Protein 6C4M (pdb70)

B-factor: mean 41.64, std 11.28, range [21.38, 99.34]

Structure (mmCIF, N/CA/C/O backbone):
data_6C4M
#
_entry.id   6C4M
#
_cell.length_a   98.389
_cell.length_b   125.669
_cell.length_c   88.012
_cell.angle_alpha   90.00
_cell.angle_beta   90.00
_cell.angle_gamma   90.00
#
_symmetry.space_group_name_H-M   'C 2 2 21'
#
loop_
_entity.id
_entity.type
_entity.pdbx_description
1 polymer 'Yersinopine dehydrogenase'
2 non-polymer 'NADP NICOTINAMIDE-ADENINE-DINUCLEOTIDE PHOSPHATE'
3 water water
#
loop_
_atom_site.group_PDB
_atom_site.id
_atom_site.type_symbol
_atom_site.label_atom_id
_atom_site.label_alt_id
_atom_site.label_comp_id
_atom_site.label_asym_id
_atom_site.label_entity_id
_atom_site.label_seq_id
_atom_site.pdbx_PDB_ins_code
_atom_site.Cartn_x
_atom_site.Cartn_y
_atom_site.Cartn_z
_atom_site.occupancy
_atom_site.B_iso_or_equiv
_atom_site.auth_seq_id
_atom_site.auth_comp_id
_atom_site.auth_asym_id
_atom_site.auth_atom_id
_atom_site.pdbx_PDB_model_num
ATOM 1 N N . MET A 1 19 ? 52.774 23.023 26.492 1.00 43.18 1 MET C N 1
ATOM 2 C CA . MET A 1 19 ? 51.716 23.252 25.512 1.00 35.39 1 MET C CA 1
ATOM 3 C C . MET A 1 19 ? 50.375 23.133 26.238 1.00 40.51 1 MET C C 1
ATOM 4 O O . MET A 1 19 ? 50.176 22.195 26.998 1.00 36.77 1 MET C O 1
ATOM 17 N N . HIS A 1 20 ? 49.459 24.078 26.003 1.00 32.50 2 HIS C N 1
ATOM 18 C CA . HIS A 1 20 ? 48.219 24.114 26.777 1.00 37.41 2 HIS C CA 1
ATOM 19 C C . HIS A 1 20 ? 47.359 22.862 26.623 1.00 39.59 2 HIS C C 1
ATOM 20 O O . HIS A 1 20 ? 46.527 22.592 27.500 1.00 43.33 2 HIS C O 1
ATOM 34 N N . ASN A 1 21 ? 47.499 22.086 25.550 1.00 34.99 3 ASN C N 1
ATOM 35 C CA . ASN A 1 21 ? 46.678 20.881 25.444 1.00 36.23 3 ASN C CA 1
ATOM 36 C C . ASN A 1 21 ? 47.323 19.670 26.126 1.00 37.99 3 ASN C C 1
ATOM 37 O O . ASN A 1 21 ? 46.798 18.553 26.028 1.00 40.09 3 ASN C O 1
ATOM 48 N N . THR A 1 22 ? 48.396 19.882 26.875 1.00 31.24 4 THR C N 1
ATOM 49 C CA . THR A 1 22 ? 48.968 18.843 27.725 1.00 38.40 4 THR C CA 1
ATOM 50 C C . THR A 1 22 ? 48.949 19.204 29.207 1.00 35.34 4 THR C C 1
ATOM 51 O O . THR A 1 22 ? 49.592 18.506 30.007 1.00 38.11 4 THR C O 1
ATOM 62 N N . LEU A 1 23 ? 48.296 20.293 29.596 1.00 35.30 5 LEU C N 1
ATOM 63 C CA . LEU A 1 23 ? 48.332 20.713 31.010 1.00 37.02 5 LEU C CA 1
ATOM 64 C C . LEU A 1 23 ? 47.587 19.725 31.909 1.00 32.20 5 LEU C C 1
ATOM 65 O O . LEU A 1 23 ? 46.441 19.374 31.615 1.00 32.46 5 LEU C O 1
ATOM 81 N N . PRO A 1 24 ? 48.174 19.291 33.032 1.00 34.52 6 PRO C N 1
ATOM 82 C CA . PRO A 1 24 ? 47.410 18.468 33.977 1.00 38.62 6 PRO C CA 1
ATOM 83 C C . PRO A 1 24 ? 46.164 19.218 34.429 1.00 31.58 6 PRO C C 1
ATOM 84 O O . PRO A 1 24 ? 46.230 20.377 34.843 1.00 29.47 6 PRO C O 1
ATOM 95 N N . THR A 1 25 ? 45.027 18.555 34.306 1.00 31.95 7 THR C N 1
ATOM 96 C CA . THR A 1 25 ? 43.726 19.189 34.476 1.00 29.58 7 THR C CA 1
ATOM 97 C C . THR A 1 25 ? 42.936 18.437 35.522 1.00 30.71 7 THR C C 1
ATOM 98 O O . THR A 1 25 ? 42.808 17.210 35.441 1.00 30.30 7 THR C O 1
ATOM 109 N N . LEU A 1 26 ? 42.430 19.177 36.506 1.00 31.67 8 LEU C N 1
ATOM 110 C CA . LEU A 1 26 ? 41.601 18.624 37.575 1.00 31.11 8 LEU C CA 1
ATOM 111 C C . LEU A 1 26 ? 40.163 19.098 37.364 1.00 28.38 8 LEU C C 1
ATOM 112 O O . LEU A 1 26 ? 39.878 20.301 37.428 1.00 29.56 8 LEU C O 1
ATOM 128 N N . ILE A 1 27 ? 39.264 18.155 37.091 1.00 28.49 9 ILE C N 1
ATOM 129 C CA . ILE A 1 27 ? 37.844 18.461 36.895 1.00 28.91 9 ILE C CA 1
ATOM 130 C C . ILE A 1 27 ? 37.120 18.340 38.238 1.00 30.81 9 ILE C C 1
ATOM 131 O O . ILE A 1 27 ? 37.045 17.244 38.811 1.00 29.03 9 ILE C O 1
ATOM 147 N N . LEU A 1 28 ? 36.535 19.446 38.720 1.00 30.04 10 LEU C N 1
ATOM 148 C CA . LEU A 1 28 ? 35.828 19.452 40.008 1.00 32.88 10 LEU C CA 1
ATOM 149 C C . LEU A 1 28 ? 34.339 19.240 39.764 1.00 29.48 10 LEU C C 1
ATOM 150 O O . LEU A 1 28 ? 33.626 20.143 39.300 1.00 25.51 10 LEU C O 1
ATOM 166 N N . GLY A 1 29 ? 33.872 18.052 40.108 1.00 29.99 11 GLY C N 1
ATOM 167 C CA . GLY A 1 29 ? 32.492 17.688 39.910 1.00 31.20 11 GLY C CA 1
ATOM 168 C C . GLY A 1 29 ? 32.450 16.646 38.820 1.00 35.06 11 GLY C C 1
ATOM 169 O O . GLY A 1 29 ? 33.081 16.827 37.773 1.00 35.91 11 GLY C O 1
ATOM 173 N N . ALA A 1 30 ? 31.758 15.536 39.080 1.00 33.79 12 ALA C N 1
ATOM 174 C CA . ALA A 1 30 ? 31.720 14.397 38.179 1.00 33.97 12 ALA C CA 1
ATOM 175 C C . ALA A 1 30 ? 30.286 14.038 37.807 1.00 35.85 12 ALA C C 1
ATOM 176 O O . ALA A 1 30 ? 29.887 12.871 37.895 1.00 36.28 12 ALA C O 1
ATOM 183 N N . GLY A 1 31 ? 29.501 15.038 37.412 1.00 33.90 13 GLY C N 1
ATOM 184 C CA . GLY A 1 31 ? 28.260 14.795 36.711 1.00 36.11 13 GLY C CA 1
ATOM 185 C C . GLY A 1 31 ? 28.522 14.292 35.297 1.00 36.53 13 GLY C C 1
ATOM 186 O O . GLY A 1 31 ? 29.671 14.200 34.840 1.00 34.62 13 GLY C O 1
ATOM 190 N N . PRO A 1 32 ? 27.455 13.948 34.574 1.00 35.14 14 PRO C N 1
ATOM 191 C CA . PRO A 1 32 ? 27.651 13.362 33.235 1.00 35.13 14 PRO C CA 1
ATOM 192 C C . PRO A 1 32 ? 28.409 14.268 32.287 1.00 35.04 14 PRO C C 1
ATOM 193 O O . PRO A 1 32 ? 29.183 13.773 31.455 1.00 33.35 14 PRO C O 1
ATOM 204 N N . ALA A 1 33 ? 28.242 15.587 32.404 1.00 31.91 15 ALA C N 1
ATOM 205 C CA . ALA A 1 33 ? 29.015 16.498 31.566 1.00 35.51 15 ALA C CA 1
ATOM 206 C C . ALA A 1 33 ? 30.520 16.293 31.741 1.00 35.51 15 ALA C C 1
ATOM 207 O O . ALA A 1 33 ? 31.286 16.437 30.780 1.00 36.92 15 ALA C O 1
ATOM 214 N N . ALA A 1 34 ? 30.967 15.949 32.949 1.00 30.57 16 ALA C N 1
ATOM 215 C CA . ALA A 1 34 ? 32.402 15.784 33.161 1.00 32.30 16 ALA C CA 1
ATOM 216 C C . ALA A 1 34 ? 32.939 14.617 32.360 1.00 34.48 16 ALA C C 1
ATOM 217 O O . ALA A 1 34 ? 34.104 14.632 31.947 1.00 31.02 16 ALA C O 1
ATOM 224 N N . ILE A 1 35 ? 32.115 13.604 32.112 1.00 34.48 17 ILE C N 1
ATOM 225 C CA . ILE A 1 35 ? 32.570 12.504 31.274 1.00 36.34 17 ILE C CA 1
ATOM 226 C C . ILE A 1 35 ? 32.765 12.989 29.841 1.00 38.85 17 ILE C C 1
ATOM 227 O O . ILE A 1 35 ? 33.800 12.725 29.215 1.00 36.92 17 ILE C O 1
ATOM 243 N N . GLN A 1 36 ? 31.789 13.724 29.299 1.00 37.08 18 GLN C N 1
ATOM 244 C CA . GLN A 1 36 ? 31.968 14.278 27.957 1.00 37.86 18 GLN C CA 1
ATOM 245 C C . GLN A 1 36 ? 33.205 15.164 27.902 1.00 40.49 18 GLN C C 1
ATOM 246 O O . GLN A 1 36 ? 33.989 15.108 26.945 1.00 34.30 18 GLN C O 1
ATOM 260 N N . LEU A 1 37 ? 33.327 16.059 28.885 1.00 35.07 19 LEU C N 1
ATOM 261 C CA . LEU A 1 37 ? 34.464 16.964 28.959 1.00 38.20 19 LEU C CA 1
ATOM 262 C C . LEU A 1 37 ? 35.770 16.192 29.006 1.00 40.68 19 LEU C C 1
ATOM 263 O O . LEU A 1 37 ? 36.717 16.518 28.287 1.00 37.85 19 LEU C O 1
ATOM 279 N N . ALA A 1 38 ? 35.846 15.174 29.867 1.00 38.08 20 ALA C N 1
ATOM 280 C CA . ALA A 1 38 ? 37.096 14.429 29.997 1.00 36.64 20 ALA C CA 1
ATOM 281 C C . ALA A 1 38 ? 37.499 13.786 28.681 1.00 40.45 20 ALA C C 1
ATOM 282 O O . ALA A 1 38 ? 38.685 13.776 28.325 1.00 38.71 20 ALA C O 1
ATOM 289 N N . VAL A 1 39 ? 36.527 13.229 27.950 1.00 34.64 21 VAL C N 1
ATOM 290 C CA . VAL A 1 39 ? 36.829 12.645 26.644 1.00 38.34 21 VAL C CA 1
ATOM 291 C C . VAL A 1 39 ? 37.333 13.718 25.695 1.00 36.10 21 VAL C C 1
ATOM 292 O O . VAL A 1 39 ? 38.322 13.521 24.978 1.00 38.73 21 VAL C O 1
ATOM 305 N N . ASP A 1 40 ? 36.675 14.882 25.699 1.00 36.30 22 ASP C N 1
ATOM 306 C CA . ASP A 1 40 ? 37.063 15.971 24.810 1.00 37.87 22 ASP C CA 1
ATOM 307 C C . ASP A 1 40 ? 38.484 16.460 25.094 1.00 45.21 22 ASP C C 1
ATOM 308 O O . ASP A 1 40 ? 39.233 16.785 24.162 1.00 37.79 22 ASP C O 1
ATOM 317 N N . ILE A 1 41 ? 38.884 16.508 26.370 1.00 38.94 23 ILE C N 1
ATOM 318 C CA . ILE A 1 41 ? 40.244 16.935 26.689 1.00 35.66 23 ILE C CA 1
ATOM 319 C C . ILE A 1 41 ? 41.248 15.885 26.226 1.00 38.19 23 ILE C C 1
ATOM 320 O O . ILE A 1 41 ? 42.264 16.205 25.599 1.00 38.49 23 ILE C O 1
ATOM 336 N N . SER A 1 42 ? 40.985 14.619 26.555 1.00 40.03 24 SER C N 1
ATOM 337 C CA . SER A 1 42 ? 41.858 13.518 26.170 1.00 39.47 24 SER C CA 1
ATOM 338 C C . SER A 1 42 ? 41.963 13.377 24.652 1.00 45.06 24 SER C C 1
ATOM 339 O O . SER A 1 42 ? 42.997 12.935 24.133 1.00 44.49 24 SER C O 1
ATOM 347 N N . ALA A 1 43 ? 40.913 13.744 23.922 1.00 40.62 25 ALA C N 1
ATOM 348 C CA . ALA A 1 43 ? 40.950 13.652 22.472 1.00 43.32 25 ALA C CA 1
ATOM 349 C C . ALA A 1 43 ? 41.749 14.786 21.858 1.00 49.04 25 ALA C C 1
ATOM 350 O O . ALA A 1 43 ? 42.154 14.686 20.698 1.00 48.60 25 ALA C O 1
ATOM 357 N N . THR A 1 44 ? 41.964 15.865 22.608 1.00 45.36 26 THR C N 1
ATOM 358 C CA . THR A 1 44 ? 42.604 17.070 22.105 1.00 42.61 26 THR C CA 1
ATOM 359 C C . THR A 1 44 ? 44.087 17.137 22.463 1.00 44.25 26 THR C C 1
ATOM 360 O O . THR A 1 44 ? 44.806 17.967 21.896 1.00 41.25 26 THR C O 1
ATOM 371 N N . GLY A 1 45 ? 44.553 16.275 23.364 1.00 39.71 27 GLY C N 1
ATOM 372 C CA . GLY A 1 45 ? 45.945 16.278 23.798 1.00 45.60 27 GLY C CA 1
ATOM 373 C C . GLY A 1 45 ? 46.162 15.212 24.851 1.00 45.69 27 GLY C C 1
ATOM 374 O O . GLY A 1 45 ? 45.218 14.587 25.346 1.00 48.92 27 GLY C O 1
ATOM 378 N N . ASP A 1 46 ? 47.424 15.021 25.202 1.00 43.13 28 ASP C N 1
ATOM 379 C CA . ASP A 1 46 ? 47.816 14.004 26.173 1.00 48.02 28 ASP C CA 1
ATOM 380 C C . ASP A 1 46 ? 48.048 14.718 27.500 1.00 48.45 28 ASP C C 1
ATOM 381 O O . ASP A 1 46 ? 49.130 15.244 27.762 1.00 48.40 28 ASP C O 1
ATOM 390 N N . ALA A 1 47 ? 47.026 14.743 28.334 1.00 47.83 29 ALA C N 1
ATOM 391 C CA . ALA A 1 47 ? 47.072 15.491 29.583 1.00 43.78 29 ALA C CA 1
ATOM 392 C C . ALA A 1 47 ? 46.697 14.581 30.744 1.00 40.83 29 ALA C C 1
ATOM 393 O O . ALA A 1 47 ? 45.836 13.704 30.609 1.00 41.12 29 ALA C O 1
ATOM 400 N N . ARG A 1 48 ? 47.369 14.762 31.873 1.00 41.28 30 ARG C N 1
ATOM 401 C CA . ARG A 1 48 ? 46.962 14.046 33.067 1.00 44.66 30 ARG C CA 1
ATOM 402 C C . ARG A 1 48 ? 45.613 14.592 33.518 1.00 40.66 30 ARG C C 1
ATOM 403 O O . ARG A 1 48 ? 45.375 15.803 33.480 1.00 34.75 30 ARG C O 1
ATOM 424 N N . LEU A 1 49 ? 44.706 13.694 33.887 1.00 41.28 31 LEU C N 1
ATOM 425 C CA . LEU A 1 49 ? 43.336 14.075 34.219 1.00 34.78 31 LEU C CA 1
ATOM 426 C C . LEU A 1 49 ? 43.010 13.677 35.652 1.00 38.13 31 LEU C C 1
ATOM 427 O O . LEU A 1 49 ? 43.132 12.503 36.023 1.00 35.88 31 LEU C O 1
ATOM 443 N N . GLY A 1 50 ? 42.601 14.660 36.445 1.00 33.60 32 GLY C N 1
ATOM 444 C CA . GLY A 1 50 ? 42.054 14.410 37.766 1.00 35.92 32 GLY C CA 1
ATOM 445 C C . GLY A 1 50 ? 40.558 14.657 37.817 1.00 31.12 32 GLY C C 1
ATOM 446 O O . GLY A 1 50 ? 40.015 15.368 36.965 1.00 29.56 32 GLY C O 1
ATOM 450 N N . LEU A 1 51 ? 39.885 14.072 38.807 1.00 29.66 33 LEU C N 1
ATOM 451 C CA . LEU A 1 51 ? 38.437 14.153 38.920 1.00 30.74 33 LEU C CA 1
ATOM 452 C C . LEU A 1 51 ? 38.082 14.233 40.393 1.00 30.48 33 LEU C C 1
ATOM 453 O O . LEU A 1 51 ? 38.627 13.472 41.188 1.00 32.72 33 LEU C O 1
ATOM 469 N N . TYR A 1 52 ? 37.181 15.154 40.749 1.00 31.20 34 TYR C N 1
ATOM 470 C CA . TYR A 1 52 ? 36.652 15.276 42.101 1.00 33.67 34 TYR C CA 1
ATOM 471 C C . TYR A 1 52 ? 35.146 15.055 42.067 1.00 33.86 34 TYR C C 1
ATOM 472 O O . TYR A 1 52 ? 34.466 15.506 41.137 1.00 29.37 34 TYR C O 1
ATOM 490 N N . ASN A 1 53 ? 34.637 14.356 43.078 1.00 34.19 35 ASN C N 1
ATOM 491 C CA . ASN A 1 53 ? 33.206 14.341 43.357 1.00 30.79 35 ASN C CA 1
ATOM 492 C C . ASN A 1 53 ? 32.996 14.207 44.852 1.00 31.71 35 ASN C C 1
ATOM 493 O O . ASN A 1 53 ? 33.684 13.431 45.520 1.00 29.52 35 ASN C O 1
ATOM 504 N N . ARG A 1 54 ? 32.046 14.973 45.366 1.00 35.04 36 ARG C N 1
ATOM 505 C CA . ARG A 1 54 ? 31.709 14.904 46.777 1.00 33.61 36 ARG C CA 1
ATOM 506 C C . ARG A 1 54 ? 31.298 13.478 47.136 1.00 36.43 36 ARG C C 1
ATOM 507 O O . ARG A 1 54 ? 30.799 12.730 46.280 1.00 35.19 36 ARG C O 1
ATOM 528 N N . PRO A 1 55 ? 31.436 13.095 48.428 1.00 41.15 37 PRO C N 1
ATOM 529 C CA . PRO A 1 55 ? 31.107 11.735 48.878 1.00 37.56 37 PRO C CA 1
ATOM 530 C C . PRO A 1 55 ? 29.611 11.467 49.054 1.00 42.23 37 PRO C C 1
ATOM 531 O O . PRO A 1 55 ? 29.172 10.914 50.059 1.00 40.65 37 PRO C O 1
ATOM 542 N N . SER A 1 56 ? 28.822 11.840 48.055 1.00 37.50 38 SER C N 1
ATOM 543 C CA . SER A 1 56 ? 27.455 11.353 47.995 1.00 36.76 38 SER C CA 1
ATOM 544 C C . SER A 1 56 ? 27.471 9.840 47.805 1.00 41.74 38 SER C C 1
ATOM 545 O O . SER A 1 56 ? 28.525 9.217 47.659 1.00 43.41 38 SER C O 1
ATOM 553 N N . THR A 1 57 ? 26.278 9.233 47.815 1.00 40.69 39 THR C N 1
ATOM 554 C CA . THR A 1 57 ? 26.185 7.808 47.507 1.00 44.23 39 THR C CA 1
ATOM 555 C C . THR A 1 57 ? 26.687 7.526 46.099 1.00 42.02 39 THR C C 1
ATOM 556 O O . THR A 1 57 ? 27.382 6.530 45.872 1.00 43.82 39 THR C O 1
ATOM 567 N N . LYS A 1 58 ? 26.325 8.382 45.136 1.00 38.49 40 LYS C N 1
ATOM 568 C CA . LYS A 1 58 ? 26.829 8.240 43.765 1.00 38.64 40 LYS C CA 1
ATOM 569 C C . LYS A 1 58 ? 28.345 8.424 43.702 1.00 38.93 40 LYS C C 1
ATOM 570 O O . LYS A 1 58 ? 29.046 7.679 43.009 1.00 40.97 40 LYS C O 1
ATOM 589 N N . GLY A 1 59 ? 28.857 9.446 44.386 1.00 38.71 41 GLY C N 1
ATOM 590 C CA . GLY A 1 59 ? 30.293 9.664 44.410 1.00 41.35 41 GLY C CA 1
ATOM 591 C C . GLY A 1 59 ? 31.039 8.475 44.976 1.00 43.53 41 GLY C C 1
ATOM 592 O O . GLY A 1 59 ? 32.041 8.040 44.417 1.00 41.65 41 GLY C O 1
ATOM 596 N N . GLU A 1 60 ? 30.537 7.912 46.078 1.00 39.93 42 GLU C N 1
ATOM 597 C CA . GLU A 1 60 ? 31.174 6.744 46.672 1.00 40.27 42 GLU C CA 1
ATOM 598 C C . GLU A 1 60 ? 31.204 5.573 45.696 1.00 39.44 42 GLU C C 1
ATOM 599 O O . GLU A 1 60 ? 32.208 4.861 45.601 1.00 43.30 42 GLU C O 1
ATOM 611 N N . ARG A 1 61 ? 30.108 5.338 44.975 1.00 41.01 43 ARG C N 1
ATOM 612 C CA . ARG A 1 61 ? 30.088 4.211 44.053 1.00 44.85 43 ARG C CA 1
ATOM 613 C C . ARG A 1 61 ? 31.066 4.428 42.900 1.00 46.40 43 ARG C C 1
ATOM 614 O O . ARG A 1 61 ? 31.685 3.473 42.420 1.00 47.58 43 ARG C O 1
ATOM 635 N N . LEU A 1 62 ? 31.209 5.674 42.446 1.00 41.58 44 LEU C N 1
ATOM 636 C CA . LEU A 1 62 ? 32.176 5.995 41.401 1.00 42.52 44 LEU C CA 1
ATOM 637 C C . LEU A 1 62 ? 33.593 5.935 41.945 1.00 43.02 44 LEU C C 1
ATOM 638 O O . LEU A 1 62 ? 34.523 5.522 41.237 1.00 40.40 44 LEU C O 1
ATOM 654 N N . LYS A 1 63 ? 33.777 6.355 43.199 1.00 40.36 45 LYS C N 1
ATOM 655 C CA . LYS A 1 63 ? 35.079 6.223 43.836 1.00 39.89 45 LYS C CA 1
ATOM 656 C C . LYS A 1 63 ? 35.502 4.765 43.880 1.00 46.26 45 LYS C C 1
ATOM 657 O O . LYS A 1 63 ? 36.639 4.423 43.549 1.00 42.21 45 LYS C O 1
ATOM 676 N N . GLN A 1 64 ? 34.590 3.887 44.297 1.00 43.40 46 GLN C N 1
ATOM 677 C CA . GLN A 1 64 ? 34.889 2.460 44.335 1.00 44.56 46 GLN C CA 1
ATOM 678 C C . GLN A 1 64 ? 35.171 1.927 42.939 1.00 46.24 46 GLN C C 1
ATOM 679 O O . GLN A 1 64 ? 36.163 1.225 42.716 1.00 43.61 46 GLN C O 1
ATOM 693 N N . TYR A 1 65 ? 34.288 2.227 41.986 1.00 43.56 47 TYR C N 1
ATOM 694 C CA . TYR A 1 65 ? 34.487 1.726 40.636 1.00 46.18 47 TYR C CA 1
ATOM 695 C C . TYR A 1 65 ? 35.861 2.120 40.093 1.00 49.15 47 TYR C C 1
ATOM 696 O O . TYR A 1 65 ? 36.572 1.293 39.516 1.00 48.75 47 TYR C O 1
ATOM 714 N N . LEU A 1 66 ? 36.248 3.386 40.256 1.00 44.45 48 LEU C N 1
ATOM 715 C CA . LEU A 1 66 ? 37.469 3.856 39.609 1.00 48.13 48 LEU C CA 1
ATOM 716 C C . LEU A 1 66 ? 38.708 3.261 40.240 1.00 46.31 48 LEU C C 1
ATOM 717 O O . LEU A 1 66 ? 39.703 3.040 39.545 1.00 45.51 48 LEU C O 1
ATOM 733 N N . ALA A 1 67 ? 38.675 3.009 41.548 1.00 50.52 49 ALA C N 1
ATOM 734 C CA . ALA A 1 67 ? 39.810 2.367 42.199 1.00 50.90 49 ALA C CA 1
ATOM 735 C C . ALA A 1 67 ? 40.094 1.004 41.606 1.00 48.65 49 ALA C C 1
ATOM 736 O O . ALA A 1 67 ? 41.185 0.470 41.803 1.00 55.77 49 ALA C O 1
ATOM 743 N N . LEU A 1 68 ? 39.121 0.418 40.914 1.00 50.98 50 LEU C N 1
ATOM 744 C CA . LEU A 1 68 ? 39.281 -0.860 40.240 1.00 49.38 50 LEU C CA 1
ATOM 745 C C . LEU A 1 68 ? 39.618 -0.686 38.767 1.00 49.19 50 LEU C C 1
ATOM 746 O O . LEU A 1 68 ? 40.521 -1.345 38.255 1.00 48.41 50 LEU C O 1
ATOM 762 N N . THR A 1 69 ? 38.919 0.213 38.081 1.00 45.89 51 THR C N 1
ATOM 763 C CA . THR A 1 69 ? 39.101 0.421 36.648 1.00 49.84 51 THR C CA 1
ATOM 764 C C . THR A 1 69 ? 38.916 1.911 36.404 1.00 53.43 51 THR C C 1
ATOM 765 O O . THR A 1 69 ? 37.772 2.382 36.275 1.00 52.35 51 THR C O 1
ATOM 776 N N . PRO A 1 70 ? 40.014 2.696 36.345 1.00 47.82 52 PRO C N 1
ATOM 777 C CA . PRO A 1 70 ? 39.882 4.164 36.250 1.00 46.08 52 PRO C CA 1
ATOM 778 C C . PRO A 1 70 ? 39.534 4.645 34.840 1.00 43.75 52 PRO C C 1
ATOM 779 O O . PRO A 1 70 ? 40.245 5.442 34.230 1.00 48.63 52 PRO C O 1
ATOM 790 N N . THR A 1 71 ? 38.384 4.199 34.334 1.00 44.36 53 THR C N 1
ATOM 791 C CA . THR A 1 71 ? 37.973 4.491 32.968 1.00 45.92 53 THR C CA 1
ATOM 792 C C . THR A 1 71 ? 36.518 4.932 32.931 1.00 47.81 53 THR C C 1
ATOM 793 O O . THR A 1 71 ? 35.641 4.258 33.483 1.00 45.92 53 THR C O 1
ATOM 804 N N . LEU A 1 72 ? 36.271 6.048 32.253 1.00 47.96 54 LEU C N 1
ATOM 805 C CA . LEU A 1 72 ? 34.932 6.534 31.982 1.00 44.65 54 LEU C CA 1
ATOM 806 C C . LEU A 1 72 ? 34.561 6.214 30.538 1.00 48.99 54 LEU C C 1
ATOM 807 O O . LEU A 1 72 ? 35.429 6.100 29.668 1.00 47.26 54 LEU C O 1
ATOM 823 N N . TYR A 1 73 ? 33.261 6.080 30.296 1.00 43.67 55 TYR C N 1
ATOM 824 C CA . TYR A 1 73 ? 32.716 5.662 29.007 1.00 47.00 55 TYR C CA 1
ATOM 825 C C . TYR A 1 73 ? 31.669 6.655 28.529 1.00 47.86 55 TYR C C 1
ATOM 826 O O . TYR A 1 73 ? 30.865 7.153 29.326 1.00 43.08 55 TYR C O 1
ATOM 844 N N . LEU A 1 74 ? 31.684 6.932 27.223 1.00 44.00 56 LEU C N 1
ATOM 845 C CA . LEU A 1 74 ? 30.791 7.901 26.605 1.00 44.45 56 LEU C CA 1
ATOM 846 C C . LEU A 1 74 ? 30.297 7.364 25.269 1.00 52.56 56 LEU C C 1
ATOM 847 O O . LEU A 1 74 ? 31.042 6.715 24.528 1.00 50.36 56 LEU C O 1
ATOM 863 N N . GLN A 1 75 ? 29.043 7.669 24.957 1.00 49.02 57 GLN C N 1
ATOM 864 C CA . GLN A 1 75 ? 28.459 7.343 23.664 1.00 57.29 57 GLN C CA 1
ATOM 865 C C . GLN A 1 75 ? 27.766 8.559 23.074 1.00 53.04 57 GLN C C 1
ATOM 866 O O . GLN A 1 75 ? 27.094 9.316 23.782 1.00 53.40 57 GLN C O 1
ATOM 872 N N . GLY A 1 76 ? 27.942 8.744 21.776 1.00 49.19 58 GLY C N 1
ATOM 873 C CA . GLY A 1 76 ? 27.181 9.726 21.052 1.00 50.43 58 GLY C CA 1
ATOM 874 C C . GLY A 1 76 ? 25.893 9.132 20.507 1.00 60.43 58 GLY C C 1
ATOM 875 O O . GLY A 1 76 ? 25.809 7.948 20.192 1.00 60.75 58 GLY C O 1
ATOM 879 N N . THR A 1 77 ? 24.892 9.992 20.373 1.00 58.69 59 THR C N 1
ATOM 880 C CA . THR A 1 77 ? 23.520 9.561 20.193 1.00 55.44 59 THR C CA 1
ATOM 881 C C . THR A 1 77 ? 22.792 10.591 19.341 1.00 56.84 59 THR C C 1
ATOM 882 O O . THR A 1 77 ? 23.098 11.785 19.397 1.00 54.12 59 THR C O 1
ATOM 893 N N . GLY A 1 78 ? 21.830 10.119 18.546 1.00 59.46 60 GLY C N 1
ATOM 894 C CA . GLY A 1 78 ? 21.133 11.007 17.621 1.00 45.69 60 GLY C CA 1
ATOM 895 C C . GLY A 1 78 ? 22.110 11.822 16.799 1.00 52.85 60 GLY C C 1
ATOM 896 O O . GLY A 1 78 ? 23.073 11.290 16.220 1.00 54.18 60 GLY C O 1
ATOM 897 N N . LYS A 1 79 ? 21.909 13.142 16.779 1.00 53.08 61 LYS C N 1
ATOM 898 C CA . LYS A 1 79 ? 22.783 13.985 15.965 1.00 63.45 61 LYS C CA 1
ATOM 899 C C . LYS A 1 79 ? 24.209 14.042 16.518 1.00 62.37 61 LYS C C 1
ATOM 900 O O . LYS A 1 79 ? 25.174 14.124 15.747 1.00 61.00 61 LYS C O 1
ATOM 906 N N . ALA A 1 80 ? 24.371 13.996 17.845 1.00 53.90 62 ALA C N 1
ATOM 907 C CA . ALA A 1 80 ? 25.716 14.037 18.415 1.00 53.22 62 ALA C CA 1
ATOM 908 C C . ALA A 1 80 ? 26.608 12.924 17.871 1.00 56.75 62 ALA C C 1
ATOM 909 O O . ALA A 1 80 ? 27.842 13.048 17.919 1.00 53.17 62 ALA C O 1
ATOM 911 N N . GLN A 1 81 ? 26.011 11.847 17.345 1.00 64.41 63 GLN C N 1
ATOM 912 C CA . GLN A 1 81 ? 26.782 10.724 16.819 1.00 64.39 63 GLN C CA 1
ATOM 913 C C . GLN A 1 81 ? 27.641 11.135 15.635 1.00 64.62 63 GLN C C 1
ATOM 914 O O . GLN A 1 81 ? 28.566 10.404 15.270 1.00 66.19 63 GLN C O 1
ATOM 928 N N . ALA A 1 82 ? 27.354 12.286 15.024 1.00 54.96 64 ALA C N 1
ATOM 929 C CA . ALA A 1 82 ? 28.160 12.745 13.899 1.00 52.10 64 ALA C CA 1
ATOM 930 C C . ALA A 1 82 ? 29.600 13.024 14.326 1.00 59.65 64 ALA C C 1
ATOM 931 O O . ALA A 1 82 ? 30.541 12.735 13.575 1.00 54.97 64 ALA C O 1
ATOM 938 N N . THR A 1 83 ? 29.798 13.569 15.535 1.00 50.99 65 THR C N 1
ATOM 939 C CA . THR A 1 83 ? 31.130 13.921 16.023 1.00 53.22 65 THR C CA 1
ATOM 940 C C . THR A 1 83 ? 31.486 13.266 17.359 1.00 53.20 65 THR C C 1
ATOM 941 O O . THR A 1 83 ? 32.524 13.612 17.946 1.00 52.58 65 THR C O 1
ATOM 952 N N . GLN A 1 84 ? 30.669 12.333 17.853 1.00 48.99 66 GLN C N 1
ATOM 953 C CA . GLN A 1 84 ? 30.943 11.627 19.105 1.00 49.15 66 GLN C CA 1
ATOM 954 C C . GLN A 1 84 ? 30.512 10.173 18.955 1.00 51.46 66 GLN C C 1
ATOM 955 O O . GLN A 1 84 ? 29.316 9.885 18.848 1.00 52.21 66 GLN C O 1
ATOM 969 N N . LYS A 1 85 ? 31.475 9.263 18.967 1.00 61.36 67 LYS C N 1
ATOM 970 C CA . LYS A 1 85 ? 31.230 7.832 18.915 1.00 65.79 67 LYS C CA 1
ATOM 971 C C . LYS A 1 85 ? 31.585 7.230 20.271 1.00 65.30 67 LYS C C 1
ATOM 972 O O . LYS A 1 85 ? 31.834 7.950 21.245 1.00 69.61 67 LYS C O 1
ATOM 991 N N . GLU A 1 86 ? 31.611 5.902 20.340 1.00 57.28 68 GLU C N 1
ATOM 992 C CA . GLU A 1 86 ? 31.958 5.230 21.584 1.00 59.32 68 GLU C CA 1
ATOM 993 C C . GLU A 1 86 ? 33.397 5.547 21.948 1.00 60.43 68 GLU C C 1
ATOM 994 O O . GLU A 1 86 ? 34.316 5.312 21.156 1.00 54.92 68 GLU C O 1
ATOM 1006 N N . SER A 1 87 ? 33.583 6.102 23.142 1.00 56.13 69 SER C N 1
ATOM 1007 C CA . SER A 1 87 ? 34.890 6.527 23.606 1.00 51.13 69 SER C CA 1
ATOM 1008 C C . SER A 1 87 ? 35.064 6.138 25.063 1.00 51.64 69 SER C C 1
ATOM 1009 O O . SER A 1 87 ? 34.096 5.927 25.803 1.00 49.32 69 SER C O 1
ATOM 1017 N N . SER A 1 88 ? 36.327 6.072 25.459 1.00 48.42 70 SER C N 1
ATOM 1018 C CA . SER A 1 88 ? 36.728 5.794 26.824 1.00 51.16 70 SER C CA 1
ATOM 1019 C C . SER A 1 88 ? 37.872 6.725 27.178 1.00 46.97 70 SER C C 1
ATOM 1020 O O . SER A 1 88 ? 38.671 7.090 26.312 1.00 52.63 70 SER C O 1
ATOM 1028 N N . VAL A 1 89 ? 37.967 7.093 28.455 1.00 46.07 71 VAL C N 1
ATOM 1029 C CA . VAL A 1 89 ? 39.009 8.010 28.903 1.00 43.92 71 VAL C CA 1
ATOM 1030 C C . VAL A 1 89 ? 39.481 7.599 30.287 1.00 44.73 71 VAL C C 1
ATOM 1031 O O . VAL A 1 89 ? 38.678 7.255 31.161 1.00 47.24 71 VAL C O 1
ATOM 1044 N N . THR A 1 90 ? 40.786 7.649 30.488 1.00 37.22 72 THR C N 1
ATOM 1045 C CA . THR A 1 90 ? 41.381 7.216 31.734 1.00 43.07 72 THR C CA 1
ATOM 1046 C C . THR A 1 90 ? 41.457 8.383 32.710 1.00 44.50 72 THR C C 1
ATOM 1047 O O . THR A 1 90 ? 41.734 9.519 32.320 1.00 41.24 72 THR C O 1
ATOM 1058 N N . ILE A 1 91 ? 41.181 8.103 33.982 1.00 43.79 73 ILE C N 1
ATOM 1059 C CA . ILE A 1 91 ? 41.305 9.090 35.046 1.00 42.12 73 ILE C CA 1
ATOM 1060 C C . ILE A 1 91 ? 42.549 8.723 35.850 1.00 40.09 73 ILE C C 1
ATOM 1061 O O . ILE A 1 91 ? 42.673 7.593 36.337 1.00 41.51 73 ILE C O 1
ATOM 1077 N N . ASP A 1 92 ? 43.468 9.672 35.987 1.00 39.43 74 ASP C N 1
ATOM 1078 C CA . ASP A 1 92 ? 44.744 9.411 36.639 1.00 38.69 74 ASP C CA 1
ATOM 1079 C C . ASP A 1 92 ? 44.694 9.662 38.130 1.00 41.48 74 ASP C C 1
ATOM 1080 O O . ASP A 1 92 ? 45.512 9.112 38.876 1.00 38.78 74 ASP C O 1
ATOM 1089 N N . CYS A 1 93 ? 43.745 10.467 38.582 1.00 36.56 75 CYS C N 1
ATOM 1090 C CA . CYS A 1 93 ? 43.629 10.771 39.995 1.00 37.41 75 CYS C CA 1
ATOM 1091 C C . CYS A 1 93 ? 42.170 11.072 40.294 1.00 32.13 75 CYS C C 1
ATOM 1092 O O . CYS A 1 93 ? 41.553 11.864 39.582 1.00 36.41 75 CYS C O 1
ATOM 1100 N N . TYR A 1 94 ? 41.621 10.435 41.325 1.00 34.13 76 TYR C N 1
ATOM 1101 C CA . TYR A 1 94 ? 40.263 10.709 41.774 1.00 33.89 76 TYR C CA 1
ATOM 1102 C C . TYR A 1 94 ? 40.301 11.016 43.257 1.00 35.73 76 TYR C C 1
ATOM 1103 O O . TYR A 1 94 ? 40.962 10.305 44.023 1.00 37.96 76 TYR C O 1
ATOM 1121 N N . ILE A 1 95 ? 39.617 12.094 43.649 1.00 35.16 77 ILE C N 1
ATOM 1122 C CA . ILE A 1 95 ? 39.522 12.518 45.038 1.00 32.61 77 ILE C CA 1
ATOM 1123 C C . ILE A 1 95 ? 38.065 12.821 45.362 1.00 36.39 77 ILE C C 1
ATOM 1124 O O . ILE A 1 95 ? 37.250 13.105 44.479 1.00 33.23 77 ILE C O 1
ATOM 1140 N N . ASP A 1 96 ? 37.752 12.763 46.657 1.00 31.80 78 ASP C N 1
ATOM 1141 C CA . ASP A 1 96 ? 36.437 13.123 47.151 1.00 34.10 78 ASP C CA 1
ATOM 1142 C C . ASP A 1 96 ? 36.520 14.111 48.301 1.00 31.50 78 ASP C C 1
ATOM 1143 O O . ASP A 1 96 ? 35.532 14.322 48.988 1.00 34.34 78 ASP C O 1
ATOM 1152 N N . GLN A 1 97 ? 37.663 14.734 48.502 1.00 33.41 79 GLN C N 1
ATOM 1153 C CA . GLN A 1 97 ? 37.825 15.804 49.471 1.00 33.59 79 GLN C CA 1
ATOM 1154 C C . GLN A 1 97 ? 38.618 16.900 48.787 1.00 31.52 79 GLN C C 1
ATOM 1155 O O . GLN A 1 97 ? 39.695 16.639 48.239 1.00 31.72 79 GLN C O 1
ATOM 1169 N N . LEU A 1 98 ? 38.081 18.111 48.796 1.00 29.32 80 LEU C N 1
ATOM 1170 C CA . LEU A 1 98 ? 38.729 19.223 48.119 1.00 28.82 80 LEU C CA 1
ATOM 1171 C C . LEU A 1 98 ? 40.031 19.615 48.790 1.00 33.24 80 LEU C C 1
ATOM 1172 O O . LEU A 1 98 ? 40.932 20.169 48.130 1.00 32.66 80 LEU C O 1
ATOM 1188 N N . ALA A 1 99 ? 40.174 19.316 50.079 1.00 36.68 81 ALA C N 1
ATOM 1189 C CA . ALA A 1 99 ? 41.480 19.490 50.703 1.00 31.36 81 ALA C CA 1
ATOM 1190 C C . ALA A 1 99 ? 42.539 18.637 50.044 1.00 33.38 81 ALA C C 1
ATOM 1191 O O . ALA A 1 99 ? 43.727 18.904 50.232 1.00 35.60 81 ALA C O 1
ATOM 1198 N N . GLN A 1 100 ? 42.157 17.623 49.267 1.00 37.64 82 GLN C N 1
ATOM 1199 C CA . GLN A 1 100 ? 43.125 16.857 48.488 1.00 38.81 82 GLN C CA 1
ATOM 1200 C C . GLN A 1 100 ? 43.346 17.425 47.078 1.00 42.52 82 GLN C C 1
ATOM 1201 O O . GLN A 1 100 ? 44.048 16.794 46.277 1.00 37.13 82 GLN C O 1
ATOM 1215 N N . ALA A 1 101 ? 42.761 18.585 46.754 1.00 32.01 83 ALA C N 1
ATOM 1216 C CA . ALA A 1 101 ? 42.955 19.216 45.435 1.00 28.48 83 ALA C CA 1
ATOM 1217 C C . ALA A 1 101 ? 44.265 19.992 45.474 1.00 31.95 83 ALA C C 1
ATOM 1218 O O . ALA A 1 101 ? 44.305 21.213 45.643 1.00 32.94 83 ALA C O 1
ATOM 1225 N N . VAL A 1 102 ? 45.369 19.248 45.334 1.00 36.59 84 VAL C N 1
ATOM 1226 C CA . VAL A 1 102 ? 46.717 19.774 45.529 1.00 36.72 84 VAL C CA 1
ATOM 1227 C C . VAL A 1 102 ? 47.674 19.153 44.520 1.00 32.69 84 VAL C C 1
ATOM 1228 O O . VAL A 1 102 ? 47.425 18.082 43.968 1.00 35.46 84 VAL C O 1
ATOM 1241 N N . GLY A 1 103 ? 48.810 19.803 44.345 1.00 33.10 85 GLY C N 1
ATOM 1242 C CA . GLY A 1 103 ? 49.842 19.266 43.470 1.00 35.23 85 GLY C CA 1
ATOM 1243 C C . GLY A 1 103 ? 50.093 20.106 42.239 1.00 34.56 85 GLY C C 1
ATOM 1244 O O . GLY A 1 103 ? 49.961 21.333 42.284 1.00 34.25 85 GLY C O 1
ATOM 1248 N N . ASP A 1 104 ? 50.460 19.472 41.128 1.00 31.73 86 ASP C N 1
ATOM 1249 C CA . ASP A 1 104 ? 50.951 20.218 39.982 1.00 37.19 86 ASP C CA 1
ATOM 1250 C C . ASP A 1 104 ? 49.855 20.570 38.982 1.00 37.14 86 ASP C C 1
ATOM 1251 O O . ASP A 1 104 ? 50.171 21.013 37.869 1.00 35.11 86 ASP C O 1
ATOM 1260 N N . TRP A 1 105 ? 48.580 20.365 39.336 1.00 33.43 87 TRP C N 1
ATOM 1261 C CA . TRP A 1 105 ? 47.490 20.735 38.451 1.00 29.15 87 TRP C CA 1
ATOM 1262 C C . TRP A 1 105 ? 47.650 22.175 37.975 1.00 29.12 87 TRP C C 1
ATOM 1263 O O . TRP A 1 105 ? 47.813 23.095 38.780 1.00 27.05 87 TRP C O 1
ATOM 1284 N N . GLN A 1 106 ? 47.531 22.376 36.664 1.00 27.95 88 GLN C N 1
ATOM 1285 C CA . GLN A 1 106 ? 47.612 23.719 36.097 1.00 31.77 88 GLN C CA 1
ATOM 1286 C C . GLN A 1 106 ? 46.273 24.272 35.628 1.00 28.98 88 GLN C C 1
ATOM 1287 O O . GLN A 1 106 ? 46.174 25.478 35.382 1.00 29.23 88 GLN C O 1
ATOM 1301 N N . ARG A 1 107 ? 45.243 23.440 35.542 1.00 28.66 89 A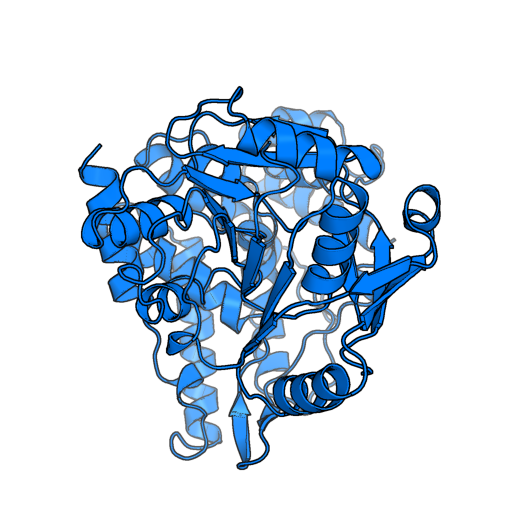RG C N 1
ATOM 1302 C CA . ARG A 1 107 ? 43.922 23.888 35.124 1.00 27.85 89 ARG C CA 1
ATOM 1303 C C . ARG A 1 107 ? 42.905 23.197 36.017 1.00 28.15 89 ARG C C 1
ATOM 1304 O O . ARG A 1 107 ? 42.950 21.970 36.199 1.00 28.06 89 ARG C O 1
ATOM 1325 N N . LEU A 1 108 ? 42.044 24.004 36.635 1.00 28.65 90 LEU C N 1
ATOM 1326 C CA . LEU A 1 108 ? 40.847 23.518 37.295 1.00 30.43 90 LEU C CA 1
ATOM 1327 C C . LEU A 1 108 ? 39.629 23.868 36.447 1.00 30.62 90 LEU C C 1
ATOM 1328 O O . LEU A 1 108 ? 39.508 24.993 35.940 1.00 30.38 90 LEU C O 1
ATOM 1344 N N . ILE A 1 109 ? 38.739 22.900 36.279 1.00 24.41 91 ILE C N 1
ATOM 1345 C CA . ILE A 1 109 ? 37.470 23.137 35.590 1.00 22.96 91 ILE C CA 1
ATOM 1346 C C . ILE A 1 109 ? 36.352 22.893 36.598 1.00 27.23 91 ILE C C 1
ATOM 1347 O O . ILE A 1 109 ? 36.244 21.797 37.169 1.00 28.37 91 ILE C O 1
ATOM 1363 N N . LEU A 1 110 ? 35.534 23.923 36.847 1.00 30.83 92 LEU C N 1
ATOM 1364 C CA . LEU A 1 110 ? 34.398 23.792 37.767 1.00 30.34 92 LEU C CA 1
ATOM 1365 C C . LEU A 1 110 ? 33.228 23.261 36.973 1.00 27.46 92 LEU C C 1
ATOM 1366 O O . LEU A 1 110 ? 32.632 23.974 36.171 1.00 29.14 92 LEU C O 1
ATOM 1382 N N . ALA A 1 111 ? 32.961 21.973 37.159 1.00 30.49 93 ALA C N 1
ATOM 1383 C CA . ALA A 1 111 ? 31.825 21.288 36.575 1.00 27.15 93 ALA C CA 1
ATOM 1384 C C . ALA A 1 111 ? 30.722 21.025 37.586 1.00 32.06 93 ALA C C 1
ATOM 1385 O O . ALA A 1 111 ? 29.862 20.178 37.328 1.00 33.75 93 ALA C O 1
ATOM 1392 N N . VAL A 1 112 ? 30.738 21.708 38.730 1.00 26.60 94 VAL C N 1
ATOM 1393 C CA . VAL A 1 112 ? 29.617 21.691 39.673 1.00 25.31 94 VAL C CA 1
ATOM 1394 C C . VAL A 1 112 ? 28.684 22.823 39.240 1.00 29.78 94 VAL C C 1
ATOM 1395 O O . VAL A 1 112 ? 29.110 23.687 38.447 1.00 27.18 94 VAL C O 1
ATOM 1408 N N . PRO A 1 113 ? 27.439 22.896 39.721 1.00 33.20 95 PRO C N 1
ATOM 1409 C CA . PRO A 1 113 ? 26.569 24.003 39.303 1.00 26.80 95 PRO C CA 1
ATOM 1410 C C . PRO A 1 113 ? 27.092 25.326 39.833 1.00 26.09 95 PRO C C 1
ATOM 1411 O O . PRO A 1 113 ? 27.747 25.394 40.876 1.00 26.38 95 PRO C O 1
ATOM 1422 N N . ALA A 1 114 ? 26.766 26.401 39.115 1.00 27.56 96 ALA C N 1
ATOM 1423 C CA . ALA A 1 114 ? 27.350 27.694 39.462 1.00 29.04 96 ALA C CA 1
ATOM 1424 C C . ALA A 1 114 ? 27.007 28.135 40.881 1.00 30.05 96 ALA C C 1
ATOM 1425 O O . ALA A 1 114 ? 27.767 28.899 41.480 1.00 25.52 96 ALA C O 1
ATOM 1432 N N . ASP A 1 115 ? 25.851 27.733 41.424 1.00 29.48 97 ASP C N 1
ATOM 1433 C CA . ASP A 1 115 ? 25.538 28.222 42.764 1.00 28.49 97 ASP C CA 1
ATOM 1434 C C . ASP A 1 115 ? 26.372 27.529 43.843 1.00 25.80 97 ASP C C 1
ATOM 1435 O O . ASP A 1 115 ? 26.180 27.795 45.047 1.00 28.31 97 ASP C O 1
ATOM 1444 N N . HIS A 1 116 ? 27.277 26.637 43.437 1.00 26.77 98 HIS C N 1
ATOM 1445 C CA . HIS A 1 116 ? 28.187 25.938 44.335 1.00 29.75 98 HIS C CA 1
ATOM 1446 C C . HIS A 1 116 ? 29.653 26.274 44.065 1.00 28.05 98 HIS C C 1
ATOM 1447 O O . HIS A 1 116 ? 30.535 25.696 44.711 1.00 28.35 98 HIS C O 1
ATOM 1461 N N . TYR A 1 117 ? 29.932 27.221 43.169 1.00 27.02 99 TYR C N 1
ATOM 1462 C CA . TYR A 1 117 ? 31.319 27.647 42.955 1.00 25.85 99 TYR C CA 1
ATOM 1463 C C . TYR A 1 117 ? 31.915 28.166 44.250 1.00 26.09 99 TYR C C 1
ATOM 1464 O O . TYR A 1 117 ? 33.046 27.839 44.591 1.00 27.81 99 TYR C O 1
ATOM 1482 N N . TYR A 1 118 ? 31.169 29.006 44.970 1.00 28.29 100 TYR C N 1
ATOM 1483 C CA . TYR A 1 118 ? 31.725 29.643 46.158 1.00 30.73 100 TYR C CA 1
ATOM 1484 C C . TYR A 1 118 ? 32.123 28.597 47.181 1.00 33.24 100 TYR C C 1
ATOM 1485 O O . TYR A 1 118 ? 33.263 28.594 47.677 1.00 28.84 100 TYR C O 1
ATOM 1503 N N . ALA A 1 119 ? 31.192 27.685 47.482 1.00 27.09 101 ALA C N 1
ATOM 1504 C CA . ALA A 1 119 ? 31.423 26.672 48.506 1.00 32.62 101 ALA C CA 1
ATOM 1505 C C . ALA A 1 119 ? 32.611 25.795 48.124 1.00 30.61 101 ALA C C 1
ATOM 1506 O O . ALA A 1 119 ? 33.415 25.414 48.981 1.00 25.92 101 ALA C O 1
ATOM 1513 N N . VAL A 1 120 ? 32.768 25.520 46.828 1.00 26.67 102 VAL C N 1
ATOM 1514 C CA . VAL A 1 120 ? 33.887 24.714 46.344 1.00 28.45 102 VAL C CA 1
ATOM 1515 C C . VAL A 1 120 ? 35.186 25.496 46.444 1.00 25.28 102 VAL C C 1
ATOM 1516 O O . VAL A 1 120 ? 36.157 25.048 47.063 1.00 27.14 102 VAL C O 1
ATOM 1529 N N . LEU A 1 121 ? 35.215 26.697 45.873 1.00 27.55 103 LEU C N 1
ATOM 1530 C CA . LEU A 1 121 ? 36.461 27.446 45.821 1.00 31.15 103 LEU C CA 1
ATOM 1531 C C . LEU A 1 121 ? 37.009 27.749 47.215 1.00 31.40 103 LEU C C 1
ATOM 1532 O O . LEU A 1 121 ? 38.236 27.772 47.397 1.00 28.64 103 LEU C O 1
ATOM 1548 N N . GLN A 1 122 ? 36.135 27.943 48.210 1.00 27.02 104 GLN C N 1
ATOM 1549 C CA . GLN A 1 122 ? 36.579 28.210 49.585 1.00 26.52 104 GLN C CA 1
ATOM 1550 C C . GLN A 1 122 ? 37.275 27.020 50.220 1.00 27.03 104 GLN C C 1
ATOM 1551 O O . GLN A 1 122 ? 38.016 27.191 51.203 1.00 28.09 104 GLN C O 1
ATOM 1565 N N . GLN A 1 123 ? 37.040 25.823 49.707 1.00 25.60 105 GLN C N 1
ATOM 1566 C CA . GLN A 1 123 ? 37.670 24.631 50.245 1.00 30.34 105 GLN C CA 1
ATOM 1567 C C . GLN A 1 123 ? 38.974 24.260 49.535 1.00 31.00 105 GLN C C 1
ATOM 1568 O O . GLN A 1 123 ? 39.622 23.302 49.947 1.00 31.83 105 GLN C O 1
ATOM 1582 N N . ILE A 1 124 ? 39.372 24.967 48.482 1.00 29.97 106 ILE C N 1
ATOM 1583 C CA . ILE A 1 124 ? 40.565 24.584 47.727 1.00 29.69 106 ILE C CA 1
ATOM 1584 C C . ILE A 1 124 ? 41.801 25.177 48.400 1.00 31.60 106 ILE C C 1
ATOM 1585 O O . ILE A 1 124 ? 41.859 26.394 48.649 1.00 29.25 106 ILE C O 1
ATOM 1601 N N . PRO A 1 125 ? 42.803 24.378 48.686 1.00 33.72 107 PRO C N 1
ATOM 1602 C CA . PRO A 1 125 ? 44.050 24.889 49.300 1.00 34.73 107 PRO C CA 1
ATOM 1603 C C . PRO A 1 125 ? 44.979 25.444 48.224 1.00 34.89 107 PRO C C 1
ATOM 1604 O O . PRO A 1 125 ? 45.878 24.785 47.699 1.00 34.73 107 PRO C O 1
ATOM 1615 N N . TRP A 1 126 ? 44.710 26.707 47.886 1.00 29.97 108 TRP C N 1
ATOM 1616 C CA . TRP A 1 126 ? 45.354 27.352 46.755 1.00 28.89 108 TRP C CA 1
ATOM 1617 C C . TRP A 1 126 ? 46.864 27.320 46.886 1.00 30.09 108 TRP C C 1
ATOM 1618 O O . TRP A 1 126 ? 47.579 27.187 45.885 1.00 26.63 108 TRP C O 1
ATOM 1639 N N . ALA A 1 127 ? 47.371 27.437 48.127 1.00 27.49 109 ALA C N 1
ATOM 1640 C CA . ALA A 1 127 ? 48.809 27.455 48.342 1.00 27.35 109 ALA C CA 1
ATOM 1641 C C . ALA A 1 127 ? 49.445 26.174 47.848 1.00 27.80 109 ALA C C 1
ATOM 1642 O O . ALA A 1 127 ? 50.615 26.175 47.456 1.00 28.83 109 ALA C O 1
ATOM 1649 N N . ALA A 1 128 ? 48.686 25.081 47.828 1.00 29.51 110 ALA C N 1
ATOM 1650 C CA . ALA A 1 128 ? 49.211 23.786 47.420 1.00 31.31 110 ALA C CA 1
ATOM 1651 C C . ALA A 1 128 ? 49.045 23.524 45.936 1.00 29.87 110 ALA C C 1
ATOM 1652 O O . ALA A 1 128 ? 49.177 22.372 45.509 1.00 30.79 110 ALA C O 1
ATOM 1659 N N . LEU A 1 129 ? 48.730 24.559 45.151 1.00 28.65 111 LEU C N 1
ATOM 1660 C CA . LEU A 1 129 ? 48.629 24.475 43.691 1.00 27.97 111 LEU C CA 1
ATOM 1661 C C . LEU A 1 129 ? 49.587 25.519 43.128 1.00 26.80 111 LEU C C 1
ATOM 1662 O O . LEU A 1 129 ? 49.156 26.560 42.622 1.00 30.13 111 LEU C O 1
ATOM 1678 N N . PRO A 1 130 ? 50.904 25.262 43.193 1.00 28.26 112 PRO C N 1
ATOM 1679 C CA . PRO A 1 130 ? 51.886 26.290 42.805 1.00 27.66 112 PRO C CA 1
ATOM 1680 C C . PRO A 1 130 ? 51.924 26.578 41.319 1.00 31.11 112 PRO C C 1
ATOM 1681 O O . PRO A 1 130 ? 52.374 27.662 40.923 1.00 34.39 112 PRO C O 1
ATOM 1692 N N . GLN A 1 131 ? 51.436 25.667 40.483 1.00 30.46 113 GLN C N 1
ATOM 1693 C CA . GLN A 1 131 ? 51.525 25.841 39.043 1.00 29.69 113 GLN C CA 1
ATOM 1694 C C . GLN A 1 131 ? 50.167 26.109 38.405 1.00 32.19 113 GLN C C 1
ATOM 1695 O O . GLN A 1 131 ? 50.024 26.000 37.179 1.00 29.13 113 GLN C O 1
ATOM 1709 N N . LEU A 1 132 ? 49.184 26.468 39.206 1.00 29.08 114 LEU C N 1
ATOM 1710 C CA . LEU A 1 132 ? 47.855 26.752 38.697 1.00 29.11 114 LEU C CA 1
ATOM 1711 C C . LEU A 1 132 ? 47.898 27.913 37.708 1.00 27.60 114 LEU C C 1
ATOM 1712 O O . LEU A 1 132 ? 48.370 29.003 38.040 1.00 29.51 114 LEU C O 1
ATOM 1728 N N . LYS A 1 133 ? 47.382 27.680 36.495 1.00 28.06 115 LYS C N 1
ATOM 1729 C CA . LYS A 1 133 ? 47.314 28.707 35.456 1.00 29.16 115 LYS C CA 1
ATOM 1730 C C . LYS A 1 133 ? 45.902 29.158 35.082 1.00 31.93 115 LYS C C 1
ATOM 1731 O O . LYS A 1 133 ? 45.742 30.287 34.594 1.00 28.29 115 LYS C O 1
ATOM 1750 N N . SER A 1 134 ? 44.888 28.301 35.207 1.00 30.16 116 SER C N 1
ATOM 1751 C CA . SER A 1 134 ? 43.566 28.682 34.733 1.00 27.91 116 SER C CA 1
ATOM 1752 C C . SER A 1 134 ? 42.466 27.999 35.538 1.00 28.18 116 SER C C 1
ATOM 1753 O O . SER A 1 134 ? 42.596 26.860 36.008 1.00 27.17 116 SER C O 1
ATOM 1761 N N . VAL A 1 135 ? 41.360 28.720 35.668 1.00 26.12 117 VAL C N 1
ATOM 1762 C CA . VAL A 1 135 ? 40.148 28.211 36.271 1.00 26.53 117 VAL C CA 1
ATOM 1763 C C . VAL A 1 135 ? 39.011 28.459 35.292 1.00 27.26 117 VAL C C 1
ATOM 1764 O O . VAL A 1 135 ? 38.740 29.611 34.937 1.00 28.49 117 VAL C O 1
ATOM 1777 N N . ILE A 1 136 ? 38.365 27.388 34.848 1.00 23.14 118 ILE C N 1
ATOM 1778 C CA . ILE A 1 136 ? 37.315 27.464 33.838 1.00 24.10 118 ILE C CA 1
ATOM 1779 C C . ILE A 1 136 ? 35.978 27.174 34.501 1.00 28.78 118 ILE C C 1
ATOM 1780 O O . ILE A 1 136 ? 35.840 26.184 35.223 1.00 27.88 118 ILE C O 1
ATOM 1796 N N . LEU A 1 137 ? 34.981 28.019 34.209 1.00 29.11 119 LEU C N 1
ATOM 1797 C CA . LEU A 1 137 ? 33.625 27.896 34.747 1.00 29.43 119 LEU C CA 1
ATOM 1798 C C . LEU A 1 137 ? 32.771 27.266 33.634 1.00 30.46 119 LEU C C 1
ATOM 1799 O O . LEU A 1 137 ? 32.412 27.915 32.641 1.00 27.01 119 LEU C O 1
ATOM 1815 N N . LEU A 1 138 ? 32.506 25.963 33.783 1.00 28.14 120 LEU C N 1
ATOM 1816 C CA . LEU A 1 138 ? 31.964 25.185 32.682 1.00 27.08 120 LEU C CA 1
ATOM 1817 C C . LEU A 1 138 ? 30.565 25.657 32.299 1.00 32.40 120 LEU C C 1
ATOM 1818 O O . LEU A 1 138 ? 30.225 25.684 31.110 1.00 32.43 120 LEU C O 1
ATOM 1834 N N . SER A 1 139 ? 29.731 26.024 33.285 1.00 28.90 121 SER C N 1
ATOM 1835 C CA . SER A 1 139 ? 28.375 26.523 33.015 1.00 29.49 121 SER C CA 1
ATOM 1836 C C . SER A 1 139 ? 28.093 27.657 33.993 1.00 29.88 121 SER C C 1
ATOM 1837 O O . SER A 1 139 ? 27.464 27.469 35.037 1.00 31.76 121 SER C O 1
ATOM 1845 N N . SER A 1 140 ? 28.514 28.848 33.617 1.00 34.97 122 SER C N 1
ATOM 1846 C CA . SER A 1 140 ? 28.567 29.978 34.518 1.00 34.53 122 SER C CA 1
ATOM 1847 C C . SER A 1 140 ? 27.185 30.583 34.769 1.00 35.07 122 SER C C 1
ATOM 1848 O O . SER A 1 140 ? 26.192 30.269 34.105 1.00 36.12 122 SER C O 1
ATOM 1856 N N . SER A 1 141 ? 27.139 31.498 35.731 1.00 33.73 123 SER C N 1
ATOM 1857 C CA . SER A 1 141 ? 26.012 32.403 35.918 1.00 31.15 123 SER C CA 1
ATOM 1858 C C . SER A 1 141 ? 26.552 33.825 35.860 1.00 33.29 123 SER C C 1
ATOM 1859 O O . SER A 1 141 ? 27.761 34.058 35.960 1.00 31.26 123 SER C O 1
ATOM 1867 N N . MET A 1 142 ? 25.643 34.786 35.742 1.00 26.10 124 MET C N 1
ATOM 1868 C CA . MET A 1 142 ? 26.048 36.185 35.804 1.00 27.83 124 MET C CA 1
ATOM 1869 C C . MET A 1 142 ? 26.640 36.502 37.174 1.00 30.70 124 MET C C 1
ATOM 1870 O O . MET A 1 142 ? 25.992 36.289 38.205 1.00 27.60 124 MET C O 1
ATOM 1884 N N . GLY A 1 143 ? 27.861 37.049 37.167 1.00 32.09 125 GLY C N 1
ATOM 1885 C CA . GLY A 1 143 ? 28.584 37.381 38.380 1.00 27.57 125 GLY C CA 1
ATOM 1886 C C . GLY A 1 143 ? 29.573 36.320 38.807 1.00 29.50 125 GLY C C 1
ATOM 1887 O O . GLY A 1 143 ? 30.453 36.600 39.634 1.00 27.05 125 GLY C O 1
ATOM 1891 N N . SER A 1 144 ? 29.474 35.124 38.235 1.00 25.79 126 SER C N 1
ATOM 1892 C CA . SER A 1 144 ? 30.355 34.040 38.636 1.00 27.05 126 SER C CA 1
ATOM 1893 C C . SER A 1 144 ? 31.818 34.448 38.497 1.00 30.29 126 SER C C 1
ATOM 1894 O O . SER A 1 144 ? 32.626 34.218 39.401 1.00 25.49 126 SER C O 1
ATOM 1902 N N . GLY A 1 145 ? 32.170 35.061 37.368 1.00 30.95 127 GLY C N 1
ATOM 1903 C CA . GLY A 1 145 ? 33.564 35.345 37.098 1.00 30.98 127 GLY C CA 1
ATOM 1904 C C . GLY 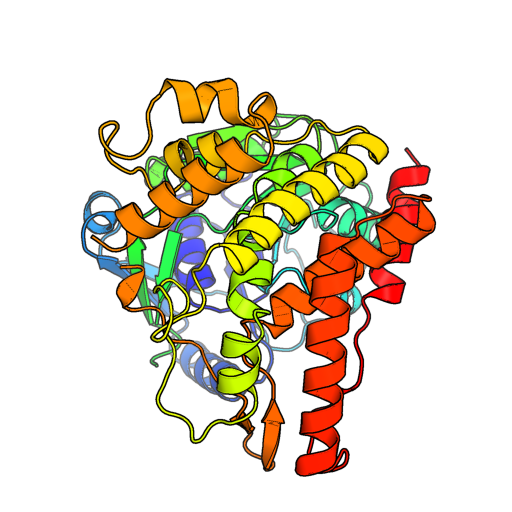A 1 145 ? 34.121 36.396 38.040 1.00 30.30 127 GLY C C 1
ATOM 1905 O O . GLY A 1 145 ? 35.227 36.258 38.535 1.00 27.57 127 GLY C O 1
ATOM 1909 N N . LEU A 1 146 ? 33.370 37.472 38.266 1.00 29.33 128 LEU C N 1
ATOM 1910 C CA . LEU A 1 146 ? 33.790 38.474 39.226 1.00 31.08 128 LEU C CA 1
ATOM 1911 C C . LEU A 1 146 ? 34.010 37.849 40.599 1.00 32.34 128 LEU C C 1
ATOM 1912 O O . LEU A 1 146 ? 34.970 38.185 41.293 1.00 31.43 128 LEU C O 1
ATOM 1928 N N . MET A 1 147 ? 33.101 36.962 41.018 1.00 31.05 129 MET C N 1
ATOM 1929 C CA . MET A 1 147 ? 33.223 36.315 42.317 1.00 30.94 129 MET C CA 1
ATOM 1930 C C . MET A 1 147 ? 34.500 35.485 42.391 1.00 28.65 129 MET C C 1
ATOM 1931 O O . MET A 1 147 ? 35.273 35.584 43.352 1.00 26.97 129 MET C O 1
ATOM 1945 N N . VAL A 1 148 ? 34.717 34.637 41.391 1.00 26.44 130 VAL C N 1
ATOM 1946 C CA . VAL A 1 148 ? 35.924 33.812 41.359 1.00 30.19 130 VAL C CA 1
ATOM 1947 C C . VAL A 1 148 ? 37.184 34.673 41.322 1.00 27.99 130 VAL C C 1
ATOM 1948 O O . VAL A 1 148 ? 38.184 34.348 41.980 1.00 27.77 130 VAL C O 1
ATOM 1961 N N . GLN A 1 149 ? 37.185 35.759 40.540 1.00 28.27 131 GLN C N 1
ATOM 1962 C CA . GLN A 1 149 ? 38.353 36.643 40.532 1.00 30.03 131 GLN C CA 1
ATOM 1963 C C . GLN A 1 149 ? 38.684 37.105 41.936 1.00 34.09 131 GLN C C 1
ATOM 1964 O O . GLN A 1 149 ? 39.858 37.162 42.348 1.00 25.25 131 GLN C O 1
ATOM 1978 N N . ASN A 1 150 ? 37.647 37.542 42.648 1.00 29.00 132 ASN C N 1
ATOM 1979 C CA . ASN A 1 150 ? 37.846 38.102 43.976 1.00 30.59 132 ASN C CA 1
ATOM 1980 C C . ASN A 1 150 ? 38.498 37.085 44.900 1.00 30.36 132 ASN C C 1
ATOM 1981 O O . ASN A 1 150 ? 39.452 37.400 45.620 1.00 28.46 132 ASN C O 1
ATOM 1992 N N . LEU A 1 151 ? 37.992 35.848 44.900 1.00 28.83 133 LEU C N 1
ATOM 1993 C CA . LEU A 1 151 ? 38.576 34.822 45.763 1.00 29.52 133 LEU C CA 1
ATOM 1994 C C . LEU A 1 151 ? 40.017 34.533 45.380 1.00 28.88 133 LEU C C 1
ATOM 1995 O O . LEU A 1 151 ? 40.892 34.383 46.242 1.00 24.64 133 LEU C O 1
ATOM 2011 N N . LEU A 1 152 ? 40.278 34.376 44.090 1.00 25.40 134 LEU C N 1
ATOM 2012 C CA . LEU A 1 152 ? 41.645 34.096 43.661 1.00 25.33 134 LEU C CA 1
ATOM 2013 C C . LEU A 1 152 ? 42.583 35.232 44.040 1.00 28.21 134 LEU C C 1
ATOM 2014 O O . LEU A 1 152 ? 43.716 34.996 44.492 1.00 25.38 134 LEU C O 1
ATOM 2030 N N . ASN A 1 153 ? 42.139 36.474 43.844 1.00 25.90 135 ASN C N 1
ATOM 2031 C CA . ASN A 1 153 ? 42.976 37.612 44.186 1.00 24.34 135 ASN C CA 1
ATOM 2032 C C . ASN A 1 153 ? 43.328 37.585 45.662 1.00 33.49 135 ASN C C 1
ATOM 2033 O O . ASN A 1 153 ? 44.462 37.901 46.035 1.00 29.80 135 ASN C O 1
ATOM 2044 N N . ALA A 1 154 ? 42.376 37.186 46.516 1.00 27.13 136 ALA C N 1
ATOM 2045 C CA . ALA A 1 154 ? 42.671 37.077 47.943 1.00 29.29 136 ALA C CA 1
ATOM 2046 C C . ALA A 1 154 ? 43.692 35.979 48.241 1.00 27.08 136 ALA C C 1
ATOM 2047 O O . ALA A 1 154 ? 44.447 36.086 49.207 1.00 30.29 136 ALA C O 1
ATOM 2054 N N . ALA A 1 155 ? 43.728 34.913 47.454 1.00 30.35 137 ALA C N 1
ATOM 2055 C CA . ALA A 1 155 ? 44.693 33.846 47.671 1.00 30.09 137 ALA C CA 1
ATOM 2056 C C . ALA A 1 155 ? 46.033 34.094 46.959 1.00 30.83 137 ALA C C 1
ATOM 2057 O O . ALA A 1 155 ? 46.865 33.174 46.888 1.00 29.92 137 ALA C O 1
ATOM 2064 N N . GLY A 1 156 ? 46.275 35.304 46.456 1.00 27.30 138 GLY C N 1
ATOM 2065 C CA . GLY A 1 156 ? 47.525 35.555 45.733 1.00 29.36 138 GLY C CA 1
ATOM 2066 C C . GLY A 1 156 ? 47.575 34.921 44.363 1.00 30.19 138 GLY C C 1
ATOM 2067 O O . GLY A 1 156 ? 48.673 34.663 43.848 1.00 28.38 138 GLY C O 1
ATOM 2071 N N . LYS A 1 157 ? 46.415 34.662 43.746 1.00 26.15 139 LYS C N 1
ATOM 2072 C CA . LYS A 1 157 ? 46.352 34.011 42.442 1.00 24.95 139 LYS C CA 1
ATOM 2073 C C . LYS A 1 157 ? 45.796 34.946 41.380 1.00 29.88 139 LYS C C 1
ATOM 2074 O O . LYS A 1 157 ? 45.110 34.533 40.451 1.00 29.00 139 LYS C O 1
ATOM 2093 N N . ARG A 1 158 ? 46.114 36.225 41.492 1.00 29.60 140 ARG C N 1
ATOM 2094 C CA . ARG A 1 158 ? 45.653 37.165 40.487 1.00 28.43 140 ARG C CA 1
ATOM 2095 C C . ARG A 1 158 ? 46.170 36.816 39.086 1.00 33.62 140 ARG C C 1
ATOM 2096 O O . ARG A 1 158 ? 45.556 37.229 38.101 1.00 33.22 140 ARG C O 1
ATOM 2117 N N . ASP A 1 159 ? 47.288 36.074 38.975 1.00 29.78 141 ASP C N 1
ATOM 2118 C CA . ASP A 1 159 ? 47.802 35.678 37.658 1.00 32.81 141 ASP C CA 1
ATOM 2119 C C . ASP A 1 159 ? 46.891 34.694 36.929 1.00 29.93 141 ASP C C 1
ATOM 2120 O O . ASP A 1 159 ? 46.951 34.591 35.689 1.00 27.49 141 ASP C O 1
ATOM 2129 N N . VAL A 1 160 ? 46.114 33.909 37.670 1.00 28.10 142 VAL C N 1
ATOM 2130 C CA . VAL A 1 160 ? 45.354 32.809 37.074 1.00 26.78 142 VAL C CA 1
ATOM 2131 C C . VAL A 1 160 ? 44.262 33.333 36.147 1.00 27.94 142 VAL C C 1
ATOM 2132 O O . VAL A 1 160 ? 43.560 34.303 36.456 1.00 29.31 142 VAL C O 1
ATOM 2145 N N . GLU A 1 161 ? 44.140 32.699 34.981 1.00 29.27 143 GLU C N 1
ATOM 2146 C CA . GLU A 1 161 ? 43.147 33.090 33.995 1.00 30.11 143 GLU C CA 1
ATOM 2147 C C . GLU A 1 161 ? 41.783 32.503 34.361 1.00 26.69 143 GLU C C 1
ATOM 2148 O O . GLU A 1 161 ? 41.662 31.299 34.614 1.00 26.94 143 GLU C O 1
ATOM 2160 N N . VAL A 1 162 ? 40.770 33.363 34.439 1.00 24.67 144 VAL C N 1
ATOM 2161 C CA . VAL A 1 162 ? 39.403 32.954 34.783 1.00 26.46 144 VAL C CA 1
ATOM 2162 C C . VAL A 1 162 ? 38.572 33.014 33.515 1.00 27.93 144 VAL C C 1
ATOM 2163 O O . VAL A 1 162 ? 38.485 34.068 32.881 1.00 29.31 144 VAL C O 1
ATOM 2176 N N . ILE A 1 163 ? 37.981 31.883 33.135 1.00 24.74 145 ILE C N 1
ATOM 2177 C CA . ILE A 1 163 ? 37.181 31.787 31.925 1.00 27.68 145 ILE C CA 1
ATOM 2178 C C . ILE A 1 163 ? 35.778 31.311 32.290 1.00 28.81 145 ILE C C 1
ATOM 2179 O O . ILE A 1 163 ? 35.602 30.221 32.849 1.00 30.05 145 ILE C O 1
ATOM 2195 N N . SER A 1 164 ? 34.787 32.136 31.973 1.00 27.66 146 SER C N 1
ATOM 2196 C CA . SER A 1 164 ? 33.370 31.780 32.026 1.00 30.50 146 SER C CA 1
ATOM 2197 C C . SER A 1 164 ? 32.852 31.339 30.659 1.00 32.95 146 SER C C 1
ATOM 2198 O O . SER A 1 164 ? 32.980 32.074 29.678 1.00 29.92 146 SER C O 1
ATOM 2206 N N . LEU A 1 165 ? 32.256 30.150 30.613 1.00 31.13 147 LEU C N 1
ATOM 2207 C CA . LEU A 1 165 ? 31.466 29.689 29.482 1.00 27.29 147 LEU C CA 1
ATOM 2208 C C . LEU A 1 165 ? 29.995 29.948 29.768 1.00 30.97 147 LEU C C 1
ATOM 2209 O O . LEU A 1 165 ? 29.526 29.689 30.877 1.00 25.19 147 LEU C O 1
ATOM 2225 N N . SER A 1 166 ? 29.277 30.429 28.743 1.00 30.63 148 SER C N 1
ATOM 2226 C CA . SER A 1 166 ? 27.877 30.811 28.908 1.00 33.15 148 SER C CA 1
ATOM 2227 C C . SER A 1 166 ? 27.013 29.636 29.335 1.00 33.05 148 SER C C 1
ATOM 2228 O O . SER A 1 166 ? 26.049 29.819 30.084 1.00 30.73 148 SER C O 1
ATOM 2236 N N . SER A 1 167 ? 27.340 28.430 28.889 1.00 27.52 149 SER C N 1
ATOM 2237 C CA . SER A 1 167 ? 26.616 27.252 29.328 1.00 28.55 149 SER C CA 1
ATOM 2238 C C . SER A 1 167 ? 27.452 26.030 29.011 1.00 28.61 149 SER C C 1
ATOM 2239 O O . SER A 1 167 ? 28.420 26.099 28.251 1.00 28.71 149 SER C O 1
ATOM 2247 N N . TYR A 1 168 ? 27.065 24.900 29.600 1.00 29.00 150 TYR C N 1
ATOM 2248 C CA . TYR A 1 168 ? 27.647 23.640 29.174 1.00 29.40 150 TYR C CA 1
ATOM 2249 C C . TYR A 1 168 ? 27.317 23.442 27.699 1.00 33.92 150 TYR C C 1
ATOM 2250 O O . TYR A 1 168 ? 26.266 23.894 27.213 1.00 31.10 150 TYR C O 1
ATOM 2268 N N . TYR A 1 169 ? 28.244 22.819 26.968 1.00 31.34 151 TYR C N 1
ATOM 2269 C CA . TYR A 1 169 ? 28.203 22.849 25.507 1.00 30.94 151 TYR C CA 1
ATOM 2270 C C . TYR A 1 169 ? 27.467 21.662 24.888 1.00 36.11 151 TYR C C 1
ATOM 2271 O O . TYR A 1 169 ? 27.505 21.488 23.657 1.00 35.62 151 TYR C O 1
ATOM 2289 N N . ALA A 1 170 ? 26.756 20.874 25.688 1.00 37.86 152 ALA C N 1
ATOM 2290 C CA . ALA A 1 170 ? 26.095 19.690 25.177 1.00 36.66 152 ALA C CA 1
ATOM 2291 C C . ALA A 1 170 ? 24.895 19.330 26.044 1.00 40.21 152 ALA C C 1
ATOM 2292 O O . ALA A 1 170 ? 24.553 20.020 27.012 1.00 38.98 152 ALA C O 1
ATOM 2299 N N . ASP A 1 171 ? 24.309 18.187 25.703 1.00 42.69 153 ASP C N 1
ATOM 2300 C CA . ASP A 1 171 ? 23.237 17.526 26.440 1.00 42.04 153 ASP C CA 1
ATOM 2301 C C . ASP A 1 171 ? 23.725 16.114 26.749 1.00 44.36 153 ASP C C 1
ATOM 2302 O O . ASP A 1 171 ? 23.802 15.268 25.849 1.00 45.16 153 ASP C O 1
ATOM 2311 N N . THR A 1 172 ? 24.057 15.856 28.007 1.00 36.03 154 THR C N 1
ATOM 2312 C CA . THR A 1 172 ? 24.734 14.624 28.395 1.00 40.19 154 THR C CA 1
ATOM 2313 C C . THR A 1 172 ? 24.094 14.059 29.653 1.00 42.19 154 THR C C 1
ATOM 2314 O O . THR A 1 172 ? 23.825 14.801 30.600 1.00 40.19 154 THR C O 1
ATOM 2325 N N . LYS A 1 173 ? 23.899 12.739 29.669 1.00 42.43 155 LYS C N 1
ATOM 2326 C CA . LYS A 1 173 ? 23.140 12.070 30.714 1.00 43.68 155 LYS C CA 1
ATOM 2327 C C . LYS A 1 173 ? 23.738 10.701 31.016 1.00 44.15 155 LYS C C 1
ATOM 2328 O O . LYS A 1 173 ? 24.460 10.107 30.206 1.00 40.17 155 LYS C O 1
ATOM 2347 N N . TYR A 1 174 ? 23.423 10.204 32.206 1.00 43.72 156 TYR C N 1
ATOM 2348 C CA . TYR A 1 174 ? 23.899 8.897 32.636 1.00 46.18 156 TYR C CA 1
ATOM 2349 C C . TYR A 1 174 ? 23.272 7.753 31.847 1.00 53.33 156 TYR C C 1
ATOM 2350 O O . TYR A 1 174 ? 22.083 7.804 31.556 1.00 46.90 156 TYR C O 1
ATOM 2368 N N . ILE A 1 199 ? 21.390 4.275 36.951 1.00 58.09 181 ILE C N 1
ATOM 2369 C CA . ILE A 1 199 ? 22.591 5.115 36.826 1.00 65.10 181 ILE C CA 1
ATOM 2370 C C . ILE A 1 199 ? 23.906 4.343 36.995 1.00 68.53 181 ILE C C 1
ATOM 2371 O O . ILE A 1 199 ? 24.230 3.899 38.099 1.00 65.76 181 ILE C O 1
ATOM 2376 N N . GLN A 1 200 ? 24.669 4.190 35.908 1.00 65.38 182 GLN C N 1
ATOM 2377 C CA . GLN A 1 200 ? 26.047 3.730 36.020 1.00 65.62 182 GLN C CA 1
ATOM 2378 C C . GLN A 1 200 ? 26.939 4.963 35.986 1.00 58.10 182 GLN C C 1
ATOM 2379 O O . GLN A 1 200 ? 27.070 5.584 34.923 1.00 58.42 182 GLN C O 1
ATOM 2392 N N . PRO A 1 201 ? 27.548 5.379 37.104 1.00 43.91 183 PRO C N 1
ATOM 2393 C CA . PRO A 1 201 ? 28.053 6.759 37.175 1.00 40.77 183 PRO C CA 1
ATOM 2394 C C . PRO A 1 201 ? 29.289 6.997 36.338 1.00 41.25 183 PRO C C 1
ATOM 2395 O O . PRO A 1 201 ? 29.695 8.155 36.198 1.00 38.12 183 PRO C O 1
ATOM 2406 N N . TYR A 1 202 ? 29.857 5.952 35.747 1.00 43.89 184 TYR C N 1
ATOM 2407 C CA . TYR A 1 202 ? 31.026 6.039 34.884 1.00 46.08 184 TYR C CA 1
ATOM 2408 C C . TYR A 1 202 ? 30.671 5.897 33.401 1.00 44.37 184 TYR C C 1
ATOM 2409 O O . TYR A 1 202 ? 31.571 5.725 32.575 1.00 47.66 184 TYR C O 1
ATOM 2427 N N . ARG A 1 203 ? 29.386 5.963 33.056 1.00 49.89 185 ARG C N 1
ATOM 2428 C CA . ARG A 1 203 ? 28.892 5.843 31.688 1.00 51.56 185 ARG C CA 1
ATOM 2429 C C . ARG A 1 203 ? 27.933 6.985 31.405 1.00 51.16 185 ARG C C 1
ATOM 2430 O O . ARG A 1 203 ? 26.997 7.210 32.173 1.00 46.68 185 ARG C O 1
ATOM 2451 N N . ALA A 1 204 ? 28.137 7.681 30.292 1.00 39.96 186 ALA C N 1
ATOM 2452 C CA . ALA A 1 204 ? 27.259 8.775 29.916 1.00 42.61 186 ALA C CA 1
ATOM 2453 C C . ALA A 1 204 ? 26.975 8.690 28.431 1.00 43.36 186 ALA C C 1
ATOM 2454 O O . ALA A 1 204 ? 27.606 7.930 27.693 1.00 46.72 186 ALA C O 1
ATOM 2461 N N . TYR A 1 205 ? 26.006 9.481 27.994 1.00 40.27 187 TYR C N 1
ATOM 2462 C CA . TYR A 1 205 ? 25.718 9.559 26.576 1.00 46.57 187 TYR C CA 1
ATOM 2463 C C . TYR A 1 205 ? 25.306 10.982 26.253 1.00 42.72 187 TYR C C 1
ATOM 2464 O O . TYR A 1 205 ? 24.657 11.659 27.052 1.00 38.50 187 TYR C O 1
ATOM 2482 N N . THR A 1 206 ? 25.752 11.449 25.104 1.00 45.81 188 THR C N 1
ATOM 2483 C CA . THR A 1 206 ? 25.490 12.808 24.673 1.00 43.19 188 THR C CA 1
ATOM 2484 C C . THR A 1 206 ? 24.584 12.741 23.459 1.00 46.80 188 THR C C 1
ATOM 2485 O O . THR A 1 206 ? 24.932 12.107 22.457 1.00 45.13 188 THR C O 1
ATOM 2496 N N . LYS A 1 207 ? 23.432 13.401 23.571 1.00 42.12 189 LYS C N 1
ATOM 2497 C CA . LYS A 1 207 ? 22.376 13.424 22.563 1.00 48.15 189 LYS C CA 1
ATOM 2498 C C . LYS A 1 207 ? 22.540 14.546 21.554 1.00 45.68 189 LYS C C 1
ATOM 2499 O O . LYS A 1 207 ? 22.017 14.441 20.438 1.00 49.57 189 LYS C O 1
ATOM 2518 N N . ALA A 1 208 ? 23.243 15.616 21.916 1.00 41.16 190 ALA C N 1
ATOM 2519 C CA . ALA A 1 208 ? 23.282 16.805 21.078 1.00 39.12 190 ALA C CA 1
ATOM 2520 C C . ALA A 1 208 ? 24.386 17.734 21.567 1.00 39.18 190 ALA C C 1
ATOM 2521 O O . ALA A 1 208 ? 24.729 17.737 22.757 1.00 39.07 190 ALA C O 1
ATOM 2528 N N . PHE A 1 209 ? 24.938 18.513 20.637 1.00 37.11 191 PHE C N 1
ATOM 2529 C CA . PHE A 1 209 ? 25.879 19.576 20.962 1.00 42.15 191 PHE C CA 1
ATOM 2530 C C . PHE A 1 209 ? 25.237 20.930 20.671 1.00 46.39 191 PHE C C 1
ATOM 2531 O O . PHE A 1 209 ? 24.415 21.059 19.760 1.00 37.94 191 PHE C O 1
ATOM 2548 N N . LYS A 1 210 ? 25.608 21.939 21.460 1.00 41.70 192 LYS C N 1
ATOM 2549 C CA . LYS A 1 210 ? 25.126 23.292 21.218 1.00 44.62 192 LYS C CA 1
ATOM 2550 C C . LYS A 1 210 ? 25.760 23.850 19.945 1.00 40.95 192 LYS C C 1
ATOM 2551 O O . LYS A 1 210 ? 26.815 23.395 19.509 1.00 37.16 192 LYS C O 1
ATOM 2570 N N . GLN A 1 211 ? 25.123 24.873 19.357 1.00 40.70 193 GLN C N 1
ATOM 2571 C CA . GLN A 1 211 ? 25.691 25.475 18.146 1.00 45.90 193 GLN C CA 1
ATOM 2572 C C . GLN A 1 211 ? 26.736 26.541 18.467 1.00 47.58 193 GLN C C 1
ATOM 2573 O O . GLN A 1 211 ? 27.714 26.690 17.719 1.00 47.77 193 GLN C O 1
ATOM 2587 N N . ARG A 1 212 ? 26.559 27.303 19.548 1.00 41.43 194 ARG C N 1
ATOM 2588 C CA . ARG A 1 212 ? 27.619 28.206 19.964 1.00 42.39 194 ARG C CA 1
ATOM 2589 C C . ARG A 1 212 ? 27.621 28.389 21.477 1.00 36.86 194 ARG C C 1
ATOM 2590 O O . ARG A 1 212 ? 26.620 28.164 22.168 1.00 37.92 194 ARG C O 1
ATOM 2611 N N . ILE A 1 213 ? 28.796 28.776 21.967 1.00 35.96 195 ILE C N 1
ATOM 2612 C CA . ILE A 1 213 ? 29.046 29.108 23.356 1.00 37.40 195 ILE C CA 1
ATOM 2613 C C . ILE A 1 213 ? 29.727 30.462 23.371 1.00 35.36 195 ILE C C 1
ATOM 2614 O O . ILE A 1 213 ? 30.585 30.748 22.527 1.00 40.53 195 ILE C O 1
ATOM 2630 N N . TYR A 1 214 ? 29.353 31.291 24.325 1.00 28.59 196 TYR C N 1
ATOM 2631 C CA . TYR A 1 214 ? 29.990 32.578 24.535 1.00 31.19 196 TYR C CA 1
ATOM 2632 C C . TYR A 1 214 ? 30.990 32.419 25.669 1.00 34.35 196 TYR C C 1
ATOM 2633 O O . TYR A 1 214 ? 30.685 31.778 26.673 1.00 30.29 196 TYR C O 1
ATOM 2651 N N . LEU A 1 215 ? 32.194 32.964 25.511 1.00 30.49 197 LEU C N 1
ATOM 2652 C CA . LEU A 1 215 ? 33.115 32.893 26.628 1.00 32.25 197 LEU C CA 1
ATOM 2653 C C . LEU A 1 215 ? 33.974 34.145 26.693 1.00 34.40 197 LEU C C 1
ATOM 2654 O O . LEU A 1 215 ? 33.999 34.962 25.769 1.00 31.09 197 LEU C O 1
ATOM 2670 N N . ALA A 1 216 ? 34.690 34.276 27.813 1.00 29.70 198 ALA C N 1
ATOM 2671 C CA . ALA A 1 216 ? 35.576 35.408 28.058 1.00 27.18 198 ALA C CA 1
ATOM 2672 C C . ALA A 1 216 ? 36.456 35.071 29.254 1.00 30.18 198 ALA C C 1
ATOM 2673 O O . ALA A 1 216 ? 36.109 34.221 30.074 1.00 29.02 198 ALA C O 1
ATOM 2680 N N . ASN A 1 217 ? 37.620 35.722 29.323 1.00 33.36 199 ASN C N 1
ATOM 2681 C CA . ASN A 1 217 ? 38.407 35.782 30.542 1.00 30.64 199 ASN C CA 1
ATOM 2682 C C . ASN A 1 217 ? 38.327 37.192 31.098 1.00 31.05 199 ASN C C 1
ATOM 2683 O O . ASN A 1 217 ? 37.723 38.084 30.505 1.00 34.41 199 ASN C O 1
ATOM 2694 N N . GLN A 1 218 ? 38.892 37.376 32.276 1.00 29.31 200 GLN C N 1
ATOM 2695 C CA . GLN A 1 218 ? 38.713 38.646 32.948 1.00 33.63 200 GLN C CA 1
ATOM 2696 C C . GLN A 1 218 ? 39.330 39.802 32.180 1.00 36.73 200 GLN C C 1
ATOM 2697 O O . GLN A 1 218 ? 38.959 40.952 32.427 1.00 40.36 200 GLN C O 1
ATOM 2711 N N . TRP A 1 219 ? 40.275 39.539 31.276 1.00 40.01 201 TRP C N 1
ATOM 2712 C CA . TRP A 1 219 ? 40.919 40.617 30.537 1.00 39.18 201 TRP C CA 1
ATOM 2713 C C . TRP A 1 219 ? 40.228 40.918 29.206 1.00 43.38 201 TRP C C 1
ATOM 2714 O O . TRP A 1 219 ? 40.590 41.892 28.540 1.00 46.29 201 TRP C O 1
ATOM 2735 N N . GLY A 1 220 ? 39.227 40.132 28.814 1.00 42.94 202 GLY C N 1
ATOM 2736 C CA . GLY A 1 220 ? 38.679 40.269 27.470 1.00 48.08 202 GLY C CA 1
ATOM 2737 C C . GLY A 1 220 ? 39.669 39.911 26.377 1.00 43.10 202 GLY C C 1
ATOM 2738 O O . GLY A 1 220 ? 39.487 40.313 25.223 1.00 49.62 202 GLY C O 1
ATOM 2742 N N . ASN A 1 221 ? 40.716 39.162 26.717 1.00 46.99 203 ASN C N 1
ATOM 2743 C CA . ASN A 1 221 ? 41.794 38.827 25.781 1.00 43.99 203 ASN C CA 1
ATOM 2744 C C . ASN A 1 221 ? 41.380 37.600 24.976 1.00 52.66 203 ASN C C 1
ATOM 2745 O O . ASN A 1 221 ? 41.582 36.464 25.421 1.00 47.64 203 ASN C O 1
ATOM 2756 N N . ALA A 1 222 ? 40.847 37.826 23.760 1.00 48.80 204 ALA C N 1
ATOM 2757 C CA . ALA A 1 222 ? 40.393 36.724 22.907 1.00 46.78 204 ALA C CA 1
ATOM 2758 C C . ALA A 1 222 ? 41.513 35.791 22.455 1.00 48.89 204 ALA C C 1
ATOM 2759 O O . ALA A 1 222 ? 41.241 34.633 22.114 1.00 49.94 204 ALA C O 1
ATOM 2766 N N . GLY A 1 223 ? 42.753 36.251 22.411 1.00 58.18 205 GLY C N 1
ATOM 2767 C CA . GLY A 1 223 ? 43.777 35.429 21.799 1.00 59.45 205 GLY C CA 1
ATOM 2768 C C . GLY A 1 223 ? 44.597 34.590 22.754 1.00 61.94 205 GLY C C 1
ATOM 2769 O O . GLY A 1 223 ? 45.687 34.140 22.362 1.00 56.37 205 GLY C O 1
ATOM 2773 N N . SER A 1 224 ? 44.116 34.358 23.988 1.00 40.53 206 SER C N 1
ATOM 2774 C CA . SER A 1 224 ? 44.939 33.619 24.928 1.00 38.46 206 SER C CA 1
ATOM 2775 C C . SER A 1 224 ? 45.049 32.160 24.504 1.00 36.48 206 SER C C 1
ATOM 2776 O O . SER A 1 224 ? 44.138 31.598 23.870 1.00 35.94 206 SER C O 1
ATOM 2784 N N . ALA A 1 225 ? 46.197 31.555 24.854 1.00 34.67 207 ALA C N 1
ATOM 2785 C CA . ALA A 1 225 ? 46.382 30.117 24.653 1.00 42.06 207 ALA C CA 1
ATOM 2786 C C . ALA A 1 225 ? 45.231 29.284 25.234 1.00 38.59 207 ALA C C 1
ATOM 2787 O O . ALA A 1 225 ? 44.824 28.288 24.627 1.00 34.58 207 ALA C O 1
ATOM 2794 N N . GLU A 1 226 ? 44.710 29.642 26.421 1.00 38.05 208 GLU C N 1
ATOM 2795 C CA . GLU A 1 226 ? 43.615 28.856 26.992 1.00 36.70 208 GLU C CA 1
ATOM 2796 C C . GLU A 1 226 ? 42.363 28.975 26.145 1.00 34.10 208 GLU C C 1
ATOM 2797 O O . GLU A 1 226 ? 41.678 27.978 25.893 1.00 38.27 208 GLU C O 1
ATOM 2809 N N . MET A 1 227 ? 42.023 30.204 25.741 1.00 33.74 209 MET C N 1
ATOM 2810 C CA . MET A 1 227 ? 40.895 30.416 24.829 1.00 43.10 209 MET C CA 1
ATOM 2811 C C . MET A 1 227 ? 41.062 29.617 23.547 1.00 40.14 209 MET C C 1
ATOM 2812 O O . MET A 1 227 ? 40.099 29.008 23.059 1.00 37.75 209 MET C O 1
ATOM 2826 N N . SER A 1 228 ? 42.279 29.614 22.987 1.00 38.88 210 SER C N 1
ATOM 2827 C CA . SER A 1 228 ? 42.531 28.851 21.768 1.00 37.83 210 SER C CA 1
ATOM 2828 C C . SER A 1 228 ? 42.345 27.374 22.036 1.00 38.50 210 SER C C 1
ATOM 2829 O O . SER A 1 228 ? 41.809 26.638 21.203 1.00 35.35 210 SER C O 1
ATOM 2837 N N . TRP A 1 229 ? 42.789 26.926 23.206 1.00 34.26 211 TRP C N 1
ATOM 2838 C CA . TRP A 1 229 ? 42.659 25.521 23.556 1.00 35.67 211 TRP C CA 1
ATOM 2839 C C . TRP A 1 229 ? 41.191 25.140 23.672 1.00 37.48 211 TRP C C 1
ATOM 2840 O O . TRP A 1 229 ? 40.753 24.143 23.086 1.00 35.91 211 TRP C O 1
ATOM 2861 N N . LEU A 1 230 ? 40.410 25.940 24.414 1.00 37.28 212 LEU C N 1
ATOM 2862 C CA . LEU A 1 230 ? 38.974 25.698 24.526 1.00 40.28 212 LEU C CA 1
ATOM 2863 C C . LEU A 1 230 ? 38.311 25.660 23.162 1.00 40.91 212 LEU C C 1
ATOM 2864 O O . LEU A 1 230 ? 37.487 24.782 22.891 1.00 39.83 212 LEU C O 1
ATOM 2880 N N .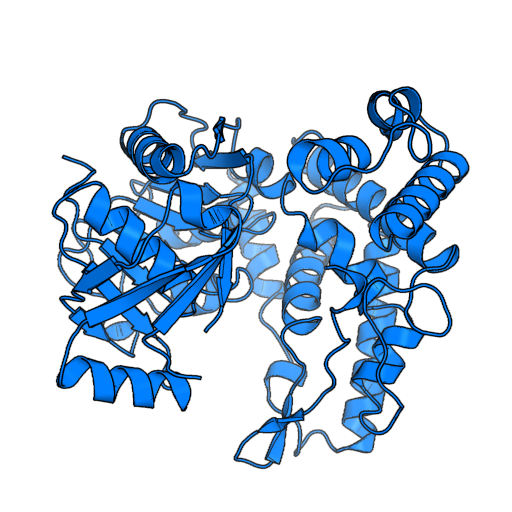 THR A 1 231 ? 38.622 26.634 22.305 1.00 40.15 213 THR C N 1
ATOM 2881 C CA . THR A 1 231 ? 38.072 26.634 20.956 1.00 36.78 213 THR C CA 1
ATOM 2882 C C . THR A 1 231 ? 38.391 25.322 20.256 1.00 40.36 213 THR C C 1
ATOM 2883 O O . THR A 1 231 ? 37.503 24.661 19.724 1.00 41.78 213 THR C O 1
ATOM 2894 N N . ALA A 1 232 ? 39.660 24.914 20.269 1.00 40.42 214 ALA C N 1
ATOM 2895 C CA . ALA A 1 232 ? 40.016 23.644 19.649 1.00 39.64 214 ALA C CA 1
ATOM 2896 C C . ALA A 1 232 ? 39.197 22.502 20.227 1.00 38.79 214 ALA C C 1
ATOM 2897 O O . ALA A 1 232 ? 38.690 21.654 19.484 1.00 41.70 214 ALA C O 1
ATOM 2904 N N . VAL A 1 233 ? 39.034 22.477 21.548 1.00 39.20 215 VAL C N 1
ATOM 2905 C CA . VAL A 1 233 ? 38.269 21.409 22.198 1.00 38.46 215 VAL C CA 1
ATOM 2906 C C . VAL A 1 233 ? 36.824 21.397 21.690 1.00 37.55 215 VAL C C 1
ATOM 2907 O O . VAL A 1 233 ? 36.264 20.342 21.384 1.00 39.98 215 VAL C O 1
ATOM 2920 N N . LEU A 1 234 ? 36.192 22.563 21.622 1.00 35.67 216 LEU C N 1
ATOM 2921 C CA . LEU A 1 234 ? 34.795 22.612 21.211 1.00 38.79 216 LEU C CA 1
ATOM 2922 C C . LEU A 1 234 ? 34.622 22.457 19.695 1.00 44.49 216 LEU C C 1
ATOM 2923 O O . LEU A 1 234 ? 33.567 21.991 19.238 1.00 40.03 216 LEU C O 1
ATOM 2939 N N . ALA A 1 235 ? 35.627 22.859 18.906 1.00 37.77 217 ALA C N 1
ATOM 2940 C CA . ALA A 1 235 ? 35.544 22.771 17.448 1.00 38.77 217 ALA C CA 1
ATOM 2941 C C . ALA A 1 235 ? 35.441 21.334 16.950 1.00 39.21 217 ALA C C 1
ATOM 2942 O O . ALA A 1 235 ? 34.963 21.107 15.834 1.00 40.82 217 ALA C O 1
ATOM 2949 N N . ARG A 1 236 ? 35.887 20.361 17.739 1.00 38.95 218 ARG C N 1
ATOM 2950 C CA . ARG A 1 236 ? 35.739 18.960 17.365 1.00 41.88 218 ARG C CA 1
ATOM 2951 C C . ARG A 1 236 ? 34.276 18.542 17.219 1.00 48.10 218 ARG C C 1
ATOM 2952 O O . ARG A 1 236 ? 33.992 17.527 16.574 1.00 51.54 218 ARG C O 1
ATOM 2973 N N . HIS A 1 237 ? 33.349 19.290 17.816 1.00 45.70 219 HIS C N 1
ATOM 2974 C CA . HIS A 1 237 ? 31.919 19.033 17.713 1.00 41.87 219 HIS C CA 1
ATOM 2975 C C . HIS A 1 237 ? 31.209 20.145 16.954 1.00 45.05 219 HIS C C 1
ATOM 2976 O O . HIS A 1 237 ? 29.979 20.243 16.998 1.0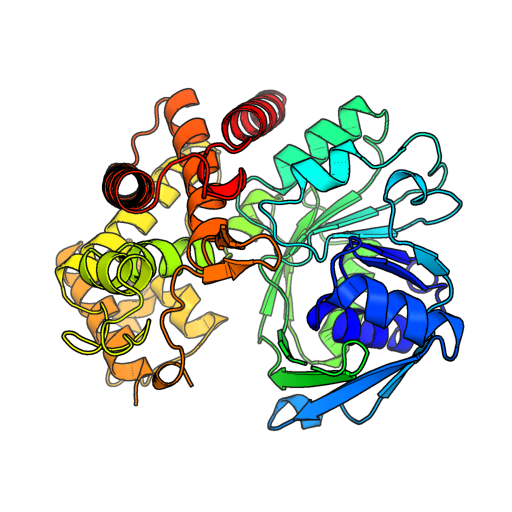0 41.90 219 HIS C O 1
ATOM 2990 N N . HIS A 1 238 ? 31.970 20.971 16.237 1.00 47.91 220 HIS C N 1
ATOM 2991 C CA . HIS A 1 238 ? 31.424 22.019 15.385 1.00 48.83 220 HIS C CA 1
ATOM 2992 C C . HIS A 1 238 ? 30.718 23.083 16.195 1.00 46.87 220 HIS C C 1
ATOM 2993 O O . HIS A 1 238 ? 29.826 23.762 15.699 1.00 44.65 220 HIS C O 1
ATOM 3007 N N . ILE A 1 239 ? 31.132 23.235 17.443 1.00 39.35 221 ILE C N 1
ATOM 3008 C CA . ILE A 1 239 ? 30.594 24.252 18.326 1.00 44.06 221 ILE C CA 1
ATOM 3009 C C . ILE A 1 239 ? 31.368 25.534 18.075 1.00 41.09 221 ILE C C 1
ATOM 3010 O O . ILE A 1 239 ? 32.596 25.571 18.229 1.00 40.80 221 ILE C O 1
ATOM 3026 N N . ASP A 1 240 ? 30.661 26.600 17.738 1.00 44.26 222 ASP C N 1
ATOM 3027 C CA . ASP A 1 240 ? 31.326 27.885 17.600 1.00 50.20 222 ASP C CA 1
ATOM 3028 C C . ASP A 1 240 ? 31.583 28.499 18.964 1.00 48.19 222 ASP C C 1
ATOM 3029 O O . ASP A 1 240 ? 30.790 28.354 19.893 1.00 46.40 222 ASP C O 1
ATOM 3038 N N . THR A 1 241 ? 32.699 29.202 19.069 1.00 44.71 223 THR C N 1
ATOM 3039 C CA . THR A 1 241 ? 33.059 29.926 20.274 1.00 42.15 223 THR C CA 1
ATOM 3040 C C . THR A 1 241 ? 33.120 31.411 19.955 1.00 43.51 223 THR C C 1
ATOM 3041 O O . THR A 1 241 ? 33.758 31.823 18.983 1.00 42.85 223 THR C O 1
ATOM 3052 N N . LEU A 1 242 ? 32.444 32.203 20.760 1.00 33.99 224 LEU C N 1
ATOM 3053 C CA . LEU A 1 242 ? 32.313 33.633 20.520 1.00 32.21 224 LEU C CA 1
ATOM 3054 C C . LEU A 1 242 ? 32.876 34.398 21.711 1.00 31.22 224 LEU C C 1
ATOM 3055 O O . LEU A 1 242 ? 32.298 34.346 22.815 1.00 30.28 224 LEU C O 1
ATOM 3071 N N . PRO A 1 243 ? 33.975 35.114 21.542 1.00 36.15 225 PRO C N 1
ATOM 3072 C CA . PRO A 1 243 ? 34.626 35.780 22.672 1.00 33.64 225 PRO C CA 1
ATOM 3073 C C . PRO A 1 243 ? 33.952 37.094 23.009 1.00 41.13 225 PRO C C 1
ATOM 3074 O O . PRO A 1 243 ? 33.455 37.794 22.130 1.00 38.04 225 PRO C O 1
ATOM 3085 N N . CYS A 1 244 ? 33.946 37.431 24.301 1.00 31.61 226 CYS C N 1
ATOM 3086 C CA . CYS A 1 244 ? 33.231 38.601 24.789 1.00 37.15 226 CYS C CA 1
ATOM 3087 C C . CYS A 1 244 ? 34.201 39.553 25.473 1.00 34.70 226 CYS C C 1
ATOM 3088 O O . CYS A 1 244 ? 35.342 39.198 25.751 1.00 35.93 226 CYS C O 1
ATOM 3096 N N . SER A 1 245 ? 33.726 40.771 25.771 1.00 41.35 227 SER C N 1
ATOM 3097 C CA . SER A 1 245 ? 34.624 41.819 26.264 1.00 38.69 227 SER C CA 1
ATOM 3098 C C . SER A 1 245 ? 35.039 41.569 27.704 1.00 41.69 227 SER C C 1
ATOM 3099 O O . SER A 1 245 ? 36.073 42.071 28.147 1.00 39.71 227 SER C O 1
ATOM 3107 N N . ASN A 1 246 ? 34.219 40.854 28.460 1.00 38.26 228 ASN C N 1
ATOM 3108 C CA . ASN A 1 246 ? 34.501 40.579 29.854 1.00 35.31 228 ASN C CA 1
ATOM 3109 C C . ASN A 1 246 ? 33.657 39.383 30.269 1.00 35.99 228 ASN C C 1
ATOM 3110 O O . ASN A 1 246 ? 32.861 38.854 29.481 1.00 34.65 228 ASN C O 1
ATOM 3121 N N . LEU A 1 247 ? 33.829 38.972 31.523 1.00 28.59 229 LEU C N 1
ATOM 3122 C CA . LEU A 1 247 ? 33.186 37.760 32.017 1.00 29.68 229 LEU C CA 1
ATOM 3123 C C . LEU A 1 247 ? 31.667 37.911 31.987 1.00 27.30 229 LEU C C 1
ATOM 3124 O O . LEU A 1 247 ? 30.958 37.044 31.472 1.00 25.95 229 LEU C O 1
ATOM 3140 N N . LEU A 1 248 ? 31.159 39.039 32.476 1.00 33.80 230 LEU C N 1
ATOM 3141 C CA . LEU A 1 248 ? 29.710 39.251 32.499 1.00 35.98 230 LEU C CA 1
ATOM 3142 C C . LEU A 1 248 ? 29.138 39.286 31.086 1.00 38.71 230 LEU C C 1
ATOM 3143 O O . LEU A 1 248 ? 28.017 38.811 30.856 1.00 33.44 230 LEU C O 1
ATOM 3159 N N . ALA A 1 249 ? 29.901 39.822 30.126 1.00 31.95 231 ALA C N 1
ATOM 3160 C CA . ALA A 1 249 ? 29.433 39.915 28.756 1.00 30.55 231 ALA C CA 1
ATOM 3161 C C . ALA A 1 249 ? 29.314 38.554 28.090 1.00 33.27 231 ALA C C 1
ATOM 3162 O O . ALA A 1 249 ? 28.685 38.458 27.034 1.00 32.02 231 ALA C O 1
ATOM 3169 N N . ALA A 1 250 ? 29.914 37.510 28.662 1.00 26.94 232 ALA C N 1
ATOM 3170 C CA . ALA A 1 250 ? 29.616 36.142 28.238 1.00 29.64 232 ALA C CA 1
ATOM 3171 C C . ALA A 1 250 ? 28.499 35.522 29.083 1.00 28.72 232 ALA C C 1
ATOM 3172 O O . ALA A 1 250 ? 27.640 34.812 28.542 1.00 24.00 232 ALA C O 1
ATOM 3179 N N . GLU A 1 251 ? 28.505 35.795 30.401 1.00 24.58 233 GLU C N 1
ATOM 3180 C CA . GLU A 1 251 ? 27.587 35.137 31.324 1.00 25.15 233 GLU C CA 1
ATOM 3181 C C . GLU A 1 251 ? 26.145 35.563 31.059 1.00 26.33 233 GLU C C 1
ATOM 3182 O O . GLU A 1 251 ? 25.202 34.842 31.397 1.00 26.10 233 GLU C O 1
ATOM 3194 N N . ARG A 1 252 ? 25.968 36.759 30.521 1.00 26.88 234 ARG C N 1
ATOM 3195 C CA . ARG A 1 252 ? 24.656 37.246 30.163 1.00 31.35 234 ARG C CA 1
ATOM 3196 C C . ARG A 1 252 ? 23.945 36.317 29.188 1.00 28.07 234 ARG C C 1
ATOM 3197 O O . ARG A 1 252 ? 22.728 36.397 29.075 1.00 27.59 234 ARG C O 1
ATOM 3218 N N . PHE A 1 253 ? 24.667 35.422 28.512 1.00 27.21 235 PHE C N 1
ATOM 3219 C CA . PHE A 1 253 ? 24.081 34.423 27.631 1.00 28.54 235 PHE C CA 1
ATOM 3220 C C . PHE A 1 253 ? 23.795 33.085 28.324 1.00 31.15 235 PHE C C 1
ATOM 3221 O O . PHE A 1 253 ? 23.841 32.028 27.668 1.00 32.27 235 PHE C O 1
ATOM 3238 N N . SER A 1 254 ? 23.470 33.088 29.625 1.00 36.25 236 SER C N 1
ATOM 3239 C CA . SER A 1 254 ? 23.043 31.870 30.329 1.00 33.78 236 SER C CA 1
ATOM 3240 C C . SER A 1 254 ? 21.512 31.737 30.228 1.00 31.29 236 SER C C 1
ATOM 3241 O O . SER A 1 254 ? 20.773 32.379 30.977 1.00 30.77 236 SER C O 1
ATOM 3249 N N . ILE A 1 255 ? 21.031 30.835 29.370 1.00 31.47 237 ILE C N 1
ATOM 3250 C CA . ILE A 1 255 ? 19.598 30.750 29.099 1.00 34.25 237 ILE C CA 1
ATOM 3251 C C . ILE A 1 255 ? 18.796 30.506 30.383 1.00 33.99 237 ILE C C 1
ATOM 3252 O O . ILE A 1 255 ? 17.717 31.087 30.564 1.00 30.62 237 ILE C O 1
ATOM 3268 N N . THR A 1 256 ? 19.295 29.642 31.288 1.00 31.80 238 THR C N 1
ATOM 3269 C CA . THR A 1 256 ? 18.476 29.214 32.417 1.00 32.16 238 THR C CA 1
ATOM 3270 C C . THR A 1 256 ? 18.195 30.351 33.375 1.00 31.53 238 THR C C 1
ATOM 3271 O O . THR A 1 256 ? 17.180 30.315 34.066 1.00 30.37 238 THR C O 1
ATOM 3282 N N . ASN A 1 257 ? 19.045 31.370 33.429 1.00 28.65 239 ASN C N 1
ATOM 3283 C CA . ASN A 1 257 ? 18.726 32.505 34.290 1.00 26.93 239 ASN C CA 1
ATOM 3284 C C . ASN A 1 257 ? 17.489 33.244 33.818 1.00 28.54 239 ASN C C 1
ATOM 3285 O O . ASN A 1 257 ? 16.797 33.859 34.636 1.00 29.25 239 ASN C O 1
ATOM 3296 N N . TYR A 1 258 ? 17.217 33.227 32.509 1.00 28.11 240 TYR C N 1
ATOM 3297 C CA . TYR A 1 258 ? 16.058 33.908 31.936 1.00 23.78 240 TYR C CA 1
ATOM 3298 C C . TYR A 1 258 ? 14.799 33.054 32.004 1.00 27.67 240 TYR C C 1
ATOM 3299 O O . TYR A 1 258 ? 13.718 33.576 32.289 1.00 30.62 240 TYR C O 1
ATOM 3317 N N . VAL A 1 259 ? 14.917 31.756 31.735 1.00 28.95 241 VAL C N 1
ATOM 3318 C CA . VAL A 1 259 ? 13.766 30.911 31.440 1.00 31.59 241 VAL C CA 1
ATOM 3319 C C . VAL A 1 259 ? 13.272 30.155 32.668 1.00 31.85 241 VAL C C 1
ATOM 3320 O O . VAL A 1 259 ? 12.064 29.992 32.860 1.00 29.39 241 VAL C O 1
ATOM 3333 N N . HIS A 1 260 ? 14.180 29.623 33.471 1.00 27.97 242 HIS C N 1
ATOM 3334 C CA . HIS A 1 260 ? 13.755 28.802 34.604 1.00 28.75 242 HIS C CA 1
ATOM 3335 C C . HIS A 1 260 ? 12.927 29.553 35.628 1.00 28.12 242 HIS C C 1
ATOM 3336 O O . HIS A 1 260 ? 11.910 28.997 36.083 1.00 30.89 242 HIS C O 1
ATOM 3350 N N . PRO A 1 261 ? 13.298 30.737 36.105 1.00 31.78 243 PRO C N 1
ATOM 3351 C CA . PRO A 1 261 ? 12.548 31.289 37.249 1.00 31.57 243 PRO C CA 1
ATOM 3352 C C . PRO A 1 261 ? 11.085 31.538 36.913 1.00 29.85 243 PRO C C 1
ATOM 3353 O O . PRO A 1 261 ? 10.202 31.225 37.722 1.00 27.33 243 PRO C O 1
ATOM 3364 N N . PRO A 1 262 ? 10.760 32.065 35.731 1.00 27.98 244 PRO C N 1
ATOM 3365 C CA . PRO A 1 262 ? 9.327 32.288 35.432 1.00 27.26 244 PRO C CA 1
ATOM 3366 C C . PRO A 1 262 ? 8.522 31.005 35.355 1.00 27.94 244 PRO C C 1
ATOM 3367 O O . PRO A 1 262 ? 7.368 30.961 35.820 1.00 27.59 244 PRO C O 1
ATOM 3378 N N . LEU A 1 263 ? 9.103 29.956 34.774 1.00 25.47 245 LEU C N 1
ATOM 3379 C CA . LEU A 1 263 ? 8.419 28.674 34.640 1.00 28.45 245 LEU C CA 1
ATOM 3380 C C . LEU A 1 263 ? 8.407 27.912 35.957 1.00 27.92 245 LEU C C 1
ATOM 3381 O O . LEU A 1 263 ? 7.367 27.402 36.378 1.00 27.85 245 LEU C O 1
ATOM 3397 N N . ALA A 1 264 ? 9.558 27.825 36.612 1.00 24.89 246 ALA C N 1
ATOM 3398 C CA . ALA A 1 264 ? 9.704 26.963 37.772 1.00 26.23 246 ALA C CA 1
ATOM 3399 C C . ALA A 1 264 ? 9.068 27.575 39.011 1.00 24.71 246 ALA C C 1
ATOM 3400 O O . ALA A 1 264 ? 8.733 26.853 39.953 1.00 25.64 246 ALA C O 1
ATOM 3407 N N . LEU A 1 265 ? 8.969 28.900 39.059 1.00 24.65 247 LEU C N 1
ATOM 3408 C CA . LEU A 1 265 ? 8.462 29.606 40.223 1.00 24.32 247 LEU C CA 1
ATOM 3409 C C . LEU A 1 265 ? 7.046 30.139 40.003 1.00 26.10 247 LEU C C 1
ATOM 3410 O O . LEU A 1 265 ? 6.540 30.902 40.827 1.00 25.26 247 LEU C O 1
ATOM 3426 N N . ALA A 1 266 ? 6.406 29.761 38.911 1.00 24.34 248 ALA C N 1
ATOM 3427 C CA . ALA A 1 266 ? 4.981 30.026 38.760 1.00 28.21 248 ALA C CA 1
ATOM 3428 C C . ALA A 1 266 ? 4.184 29.374 39.891 1.00 26.82 248 ALA C C 1
ATOM 3429 O O . ALA A 1 266 ? 4.537 28.305 40.401 1.00 27.23 248 ALA C O 1
ATOM 3436 N N . ASP A 1 267 ? 3.093 30.029 40.289 1.00 27.24 249 ASP C N 1
ATOM 3437 C CA . ASP A 1 267 ? 2.253 29.475 41.353 1.00 30.30 249 ASP C CA 1
ATOM 3438 C C . ASP A 1 267 ? 1.958 27.991 41.118 1.00 27.21 249 ASP C C 1
ATOM 3439 O O . ASP A 1 267 ? 2.124 27.162 42.018 1.00 26.15 249 ASP C O 1
ATOM 3448 N N . THR A 1 268 ? 1.534 27.628 39.903 1.00 24.42 250 THR C N 1
ATOM 3449 C CA . THR A 1 268 ? 1.118 26.243 39.702 1.00 28.69 250 THR C CA 1
ATOM 3450 C C . THR A 1 268 ? 2.307 25.306 39.729 1.00 25.29 250 THR C C 1
ATOM 3451 O O . THR A 1 268 ? 2.161 24.131 40.076 1.00 24.69 250 THR C O 1
ATOM 3462 N N . THR A 1 269 ? 3.495 25.807 39.405 1.00 25.76 251 THR C N 1
ATOM 3463 C CA . THR A 1 269 ? 4.664 24.937 39.440 1.00 26.64 251 THR C CA 1
ATOM 3464 C C . THR A 1 269 ? 5.148 24.759 40.861 1.00 23.99 251 THR C C 1
ATOM 3465 O O . THR A 1 269 ? 5.493 23.646 41.264 1.00 27.31 251 THR C O 1
ATOM 3476 N N . LEU A 1 270 ? 5.148 25.840 41.638 1.00 25.40 252 LEU C N 1
ATOM 3477 C CA . LEU A 1 270 ? 5.479 25.732 43.058 1.00 25.30 252 LEU C CA 1
ATOM 3478 C C . LEU A 1 270 ? 4.522 24.785 43.783 1.00 29.75 252 LEU C C 1
ATOM 3479 O O . LEU A 1 270 ? 4.930 24.039 44.680 1.00 27.38 252 LEU C O 1
ATOM 3495 N N . GLN A 1 271 ? 3.239 24.795 43.410 1.00 28.77 253 GLN C N 1
ATOM 3496 C CA . GLN A 1 271 ? 2.291 23.882 44.044 1.00 26.65 253 GLN C CA 1
ATOM 3497 C C . GLN A 1 271 ? 2.623 22.426 43.729 1.00 27.78 253 GLN C C 1
ATOM 3498 O O . GLN A 1 271 ? 2.560 21.565 44.617 1.00 29.64 253 GLN C O 1
ATOM 3512 N N . ALA A 1 272 ? 2.973 22.128 42.467 1.00 27.66 254 ALA C N 1
ATOM 3513 C CA . ALA A 1 272 ? 3.388 20.770 42.116 1.00 27.63 254 ALA C CA 1
ATOM 3514 C C . ALA A 1 272 ? 4.656 20.383 42.860 1.00 33.28 254 ALA C C 1
ATOM 3515 O O . ALA A 1 272 ? 4.830 19.235 43.280 1.00 32.77 254 ALA C O 1
ATOM 3522 N N . LEU A 1 273 ? 5.544 21.341 43.027 1.00 30.38 255 LEU C N 1
ATOM 3523 C CA . LEU A 1 273 ? 6.824 21.078 43.668 1.00 33.98 255 LEU C CA 1
ATOM 3524 C C . LEU A 1 273 ? 6.631 20.720 45.134 1.00 33.98 255 LEU C C 1
ATOM 3525 O O . LEU A 1 273 ? 7.244 19.773 45.643 1.00 32.02 255 LEU C O 1
ATOM 3541 N N . PHE A 1 274 ? 5.781 21.470 45.825 1.00 30.21 256 PHE C N 1
ATOM 3542 C CA . PHE A 1 274 ? 5.664 21.353 47.272 1.00 32.49 256 PHE C CA 1
ATOM 3543 C C . PHE A 1 274 ? 4.534 20.439 47.738 1.00 35.46 256 PHE C C 1
ATOM 3544 O O . PHE A 1 274 ? 4.447 20.175 48.948 1.00 35.09 256 PHE C O 1
ATOM 3561 N N . TYR A 1 275 ? 3.665 19.971 46.829 1.00 33.93 257 TYR C N 1
ATOM 3562 C CA . TYR A 1 275 ? 2.611 18.993 47.119 1.00 30.25 257 TYR C CA 1
ATOM 3563 C C . TYR A 1 275 ? 2.898 17.759 46.272 1.00 34.43 257 TYR C C 1
ATOM 3564 O O . TYR A 1 275 ? 2.258 17.537 45.232 1.00 39.80 257 TYR C O 1
ATOM 3582 N N . PRO A 1 276 ? 3.855 16.929 46.685 1.00 40.12 258 PRO C N 1
ATOM 3583 C CA . PRO A 1 276 ? 4.373 15.888 45.786 1.00 42.26 258 PRO C CA 1
ATOM 3584 C C . PRO A 1 276 ? 3.351 14.882 45.349 1.00 51.32 258 PRO C C 1
ATOM 3585 O O . PRO A 1 276 ? 3.657 14.074 44.464 1.00 54.15 258 PRO C O 1
ATOM 3596 N N . GLU A 1 277 ? 2.163 14.882 45.940 1.00 48.88 259 GLU C N 1
ATOM 3597 C CA . GLU A 1 277 ? 1.166 13.881 45.613 1.00 51.27 259 GLU C CA 1
ATOM 3598 C C . GLU A 1 277 ? 0.284 14.276 44.439 1.00 51.57 259 GLU C C 1
ATOM 3599 O O . GLU A 1 277 ? -0.423 13.416 43.908 1.00 56.32 259 GLU C O 1
ATOM 3611 N N . GLN A 1 278 ? 0.314 15.533 44.013 1.00 53.16 260 GLN C N 1
ATOM 3612 C CA . GLN A 1 278 ? -0.437 15.926 42.828 1.00 54.91 260 GLN C CA 1
ATOM 3613 C C . GLN A 1 278 ? 0.033 15.173 41.593 1.00 51.06 260 GLN C C 1
ATOM 3614 O O . GLN A 1 278 ? 1.174 14.720 41.495 1.00 56.90 260 GLN C O 1
ATOM 3628 N N . ARG A 1 279 ? -0.861 15.090 40.615 1.00 52.89 261 ARG C N 1
ATOM 3629 C CA . ARG A 1 279 ? -0.464 14.611 39.304 1.00 58.27 261 ARG C CA 1
ATOM 3630 C C . ARG A 1 279 ? 0.618 15.529 38.746 1.00 51.65 261 ARG C C 1
ATOM 3631 O O . ARG A 1 279 ? 0.597 16.748 38.944 1.00 44.48 261 ARG C O 1
ATOM 3652 N N . SER A 1 280 ? 1.595 14.923 38.090 1.00 52.84 262 SER C N 1
ATOM 3653 C CA . SER A 1 280 ? 2.780 15.651 37.669 1.00 47.06 262 SER C CA 1
ATOM 3654 C C . SER A 1 280 ? 2.443 16.799 36.720 1.00 42.83 262 SER C C 1
ATOM 3655 O O . SER A 1 280 ? 1.552 16.694 35.880 1.00 42.75 262 SER C O 1
ATOM 3663 N N . GLN A 1 281 ? 3.155 17.912 36.889 1.00 38.76 263 GLN C N 1
ATOM 3664 C CA . GLN A 1 281 ? 3.211 19.026 35.951 1.00 36.42 263 GLN C CA 1
ATOM 3665 C C . GLN A 1 281 ? 4.426 18.885 35.027 1.00 42.77 263 GLN C C 1
ATOM 3666 O O . GLN A 1 281 ? 5.406 18.199 35.345 1.00 33.18 263 GLN C O 1
ATOM 3680 N N . TYR A 1 282 ? 4.364 19.584 33.890 1.00 42.14 264 TYR C N 1
ATOM 3681 C CA . TYR A 1 282 ? 5.444 19.620 32.903 1.00 40.64 264 TYR C CA 1
ATOM 3682 C C . TYR A 1 282 ? 5.913 21.052 32.702 1.00 35.88 264 TYR C C 1
ATOM 3683 O O . TYR A 1 282 ? 5.102 21.950 32.458 1.00 34.95 264 TYR C O 1
ATOM 3701 N N . LEU A 1 283 ? 7.226 21.252 32.765 1.00 36.65 265 LEU C N 1
ATOM 3702 C CA . LEU A 1 283 ? 7.771 22.595 32.917 1.00 32.10 265 LEU C CA 1
ATOM 3703 C C . LEU A 1 283 ? 7.441 23.506 31.744 1.00 30.75 265 LEU C C 1
ATOM 3704 O O . LEU A 1 283 ? 7.296 24.719 31.939 1.00 28.78 265 LEU C O 1
ATOM 3720 N N . TYR A 1 284 ? 7.334 22.966 30.528 1.00 36.21 266 TYR C N 1
ATOM 3721 C CA . TYR A 1 284 ? 7.183 23.801 29.341 1.00 36.81 266 TYR C CA 1
ATOM 3722 C C . TYR A 1 284 ? 5.768 23.753 28.753 1.00 36.89 266 TYR C C 1
ATOM 3723 O O . TYR A 1 284 ? 5.489 24.460 27.781 1.00 36.39 266 TYR C O 1
ATOM 3741 N N . LYS A 1 285 ? 4.846 22.995 29.343 1.00 39.28 267 LYS C N 1
ATOM 3742 C CA . LYS A 1 285 ? 3.495 22.892 28.793 1.00 40.31 267 LYS C CA 1
ATOM 3743 C C . LYS A 1 285 ? 2.616 24.050 29.260 1.00 38.91 267 LYS C C 1
ATOM 3744 O O . LYS A 1 285 ? 2.876 24.680 30.288 1.00 35.21 267 LYS C O 1
ATOM 3763 N N . THR A 1 286 ? 1.550 24.306 28.494 1.00 34.51 268 THR C N 1
ATOM 3764 C CA . THR A 1 286 ? 0.566 25.330 28.829 1.00 30.25 268 THR C CA 1
ATOM 3765 C C . THR A 1 286 ? -0.385 24.843 29.924 1.00 35.14 268 THR C C 1
ATOM 3766 O O . THR A 1 286 ? -0.590 23.644 30.134 1.00 37.51 268 THR C O 1
ATOM 3777 N N . GLN A 1 287 ? -0.996 25.803 30.600 1.00 32.92 269 GLN C N 1
ATOM 3778 C CA . GLN A 1 287 ? -1.973 25.482 31.636 1.00 34.36 269 GLN C CA 1
ATOM 3779 C C . GLN A 1 287 ? -3.075 24.605 31.052 1.00 40.27 269 GLN C C 1
ATOM 3780 O O . GLN A 1 287 ? -3.494 24.813 29.905 1.00 39.17 269 GLN C O 1
ATOM 3794 N N . PRO A 1 288 ? -3.579 23.620 31.807 1.00 39.36 270 PRO C N 1
ATOM 3795 C CA . PRO A 1 288 ? -3.270 23.293 33.201 1.00 37.87 270 PRO C CA 1
ATOM 3796 C C . PRO A 1 288 ? -2.238 22.172 33.372 1.00 40.45 270 PRO C C 1
ATOM 3797 O O . PRO A 1 288 ? -2.073 21.679 34.487 1.00 35.35 270 PRO C O 1
ATOM 3808 N N . GLU A 1 289 ? -1.561 21.776 32.288 1.00 35.19 271 GLU C N 1
ATOM 3809 C CA . GLU A 1 289 ? -0.574 20.711 32.365 1.00 38.21 271 GLU C CA 1
ATOM 3810 C C . GLU A 1 289 ? 0.803 21.229 32.749 1.00 35.93 271 GLU C C 1
ATOM 3811 O O . GLU A 1 289 ? 1.653 20.444 33.169 1.00 34.71 271 GLU C O 1
ATOM 3823 N N . GLY A 1 290 ? 1.020 22.528 32.624 1.00 30.92 272 GLY C N 1
ATOM 3824 C CA . GLY A 1 290 ? 2.267 23.160 32.972 1.00 29.02 272 GLY C CA 1
ATOM 3825 C C . GLY A 1 290 ? 1.999 24.640 33.116 1.00 32.69 272 GLY C C 1
ATOM 3826 O O . GLY A 1 290 ? 0.847 25.105 33.006 1.00 29.29 272 GLY C O 1
ATOM 3830 N N . PRO A 1 291 ? 3.063 25.412 33.326 1.00 30.55 273 PRO C N 1
ATOM 3831 C CA . PRO A 1 291 ? 2.903 26.806 33.774 1.00 29.83 273 PRO C CA 1
ATOM 3832 C C . PRO A 1 291 ? 2.637 27.811 32.677 1.00 28.27 273 PRO C C 1
ATOM 3833 O O . PRO A 1 291 ? 2.178 28.919 32.986 1.00 28.91 273 PRO C O 1
ATOM 3844 N N . VAL A 1 292 ? 2.899 27.483 31.411 1.00 30.36 274 VAL C N 1
ATOM 3845 C CA . VAL A 1 292 ? 2.885 28.511 30.375 1.00 31.22 274 VAL C CA 1
ATOM 3846 C C . VAL A 1 292 ? 1.494 29.103 30.217 1.00 28.54 274 VAL C C 1
ATOM 3847 O O . VAL A 1 292 ? 0.513 28.405 29.948 1.00 29.20 274 VAL C O 1
ATOM 3860 N N . CYS A 1 293 ? 1.429 30.409 30.316 1.00 28.21 275 CYS C N 1
ATOM 3861 C CA . CYS A 1 293 ? 0.197 31.159 30.249 1.00 28.68 275 CYS C CA 1
ATOM 3862 C C . CYS A 1 293 ? 0.604 32.624 30.193 1.00 31.09 275 CYS C C 1
ATOM 3863 O O . CYS A 1 293 ? 1.754 32.946 30.492 1.00 28.27 275 CYS C O 1
ATOM 3871 N N . PRO A 1 294 ? -0.306 33.542 29.886 1.00 27.95 276 PRO C N 1
ATOM 3872 C CA . PRO A 1 294 ? 0.105 34.951 29.782 1.00 26.45 276 PRO C CA 1
ATOM 3873 C C . PRO A 1 294 ? 0.799 35.523 31.024 1.00 26.75 276 PRO C C 1
ATOM 3874 O O . PRO A 1 294 ? 1.765 36.273 30.856 1.00 29.06 276 PRO C O 1
ATOM 3885 N N . ALA A 1 295 ? 0.371 35.215 32.258 1.00 23.47 277 ALA C N 1
ATOM 3886 C CA . ALA A 1 295 ? 1.027 35.844 33.403 1.00 28.76 277 ALA C CA 1
ATOM 3887 C C . ALA A 1 295 ? 2.462 35.359 33.540 1.00 27.55 277 ALA C C 1
ATOM 3888 O O . ALA A 1 295 ? 3.356 36.132 33.903 1.00 26.51 277 ALA C O 1
ATOM 3895 N N . VAL A 1 296 ? 2.687 34.073 33.276 1.00 26.26 278 VAL C N 1
ATOM 3896 C CA . VAL A 1 296 ? 4.014 33.496 33.346 1.00 26.79 278 VAL C CA 1
ATOM 3897 C C . VAL A 1 296 ? 4.905 34.102 32.265 1.00 29.80 278 VAL C C 1
ATOM 3898 O O . VAL A 1 296 ? 6.038 34.496 32.532 1.00 23.72 278 VAL C O 1
ATOM 3911 N N . ILE A 1 297 ? 4.374 34.273 31.049 1.00 27.10 279 ILE C N 1
ATOM 3912 C CA . ILE A 1 297 ? 5.138 34.917 29.983 1.00 29.49 279 ILE C CA 1
ATOM 3913 C C . ILE A 1 297 ? 5.440 36.365 30.342 1.00 28.36 279 ILE C C 1
ATOM 3914 O O . ILE A 1 297 ? 6.522 36.888 30.031 1.00 27.71 279 ILE C O 1
ATOM 3930 N N . ALA A 1 298 ? 4.491 37.036 30.995 1.00 25.33 280 ALA C N 1
ATOM 3931 C CA . ALA A 1 298 ? 4.739 38.395 31.470 1.00 24.85 280 ALA C CA 1
ATOM 3932 C C . ALA A 1 298 ? 5.894 38.420 32.459 1.00 30.27 280 ALA C C 1
ATOM 3933 O O . ALA A 1 298 ? 6.704 39.365 32.456 1.00 27.40 280 ALA C O 1
ATOM 3940 N N . ASP A 1 299 ? 6.030 37.371 33.287 1.00 26.03 281 ASP C N 1
ATOM 3941 C CA . ASP A 1 299 ? 7.191 37.321 34.192 1.00 24.64 281 ASP C CA 1
ATOM 3942 C C . ASP A 1 299 ? 8.492 37.068 33.425 1.00 28.09 281 ASP C C 1
ATOM 3943 O O . ASP A 1 299 ? 9.553 37.558 33.822 1.00 27.04 281 ASP C O 1
ATOM 3952 N N . LEU A 1 300 ? 8.437 36.273 32.353 1.00 25.90 282 LEU C N 1
ATOM 3953 C CA . LEU A 1 300 ? 9.622 36.034 31.554 1.00 31.47 282 LEU C CA 1
ATOM 3954 C C . LEU A 1 300 ? 10.111 37.335 30.934 1.00 34.69 282 LEU C C 1
ATOM 3955 O O . LEU A 1 300 ? 11.300 37.674 31.002 1.00 24.13 282 LEU C O 1
ATOM 3971 N N . ALA A 1 301 ? 9.197 38.090 30.337 1.00 30.63 283 ALA C N 1
ATOM 3972 C CA . ALA A 1 301 ? 9.573 39.366 29.750 1.00 33.99 283 ALA C CA 1
ATOM 3973 C C . ALA A 1 301 ? 10.032 40.358 30.815 1.00 28.39 283 ALA C C 1
ATOM 3974 O O . ALA A 1 301 ? 10.989 41.100 30.596 1.00 26.57 283 ALA C O 1
ATOM 3981 N N . GLY A 1 302 ? 9.328 40.426 31.951 1.00 27.80 284 GLY C N 1
ATOM 3982 C CA . GLY A 1 302 ? 9.701 41.374 32.996 1.00 28.27 284 GLY C CA 1
ATOM 3983 C C . GLY A 1 302 ? 11.050 41.071 33.628 1.00 29.43 284 GLY C C 1
ATOM 3984 O O . GLY A 1 302 ? 11.816 41.986 33.970 1.00 30.64 284 GLY C O 1
ATOM 3988 N N . LEU A 1 303 ? 11.355 39.787 33.832 1.00 26.66 285 LEU C N 1
ATOM 3989 C CA . LEU A 1 303 ? 12.670 39.434 34.375 1.00 24.58 285 LEU C CA 1
ATOM 3990 C C . LEU A 1 303 ? 13.806 39.797 33.411 1.00 31.74 285 LEU C C 1
ATOM 3991 O O . LEU A 1 303 ? 14.873 40.274 33.838 1.00 27.87 285 LEU C O 1
ATOM 4007 N N . ALA A 1 304 ? 1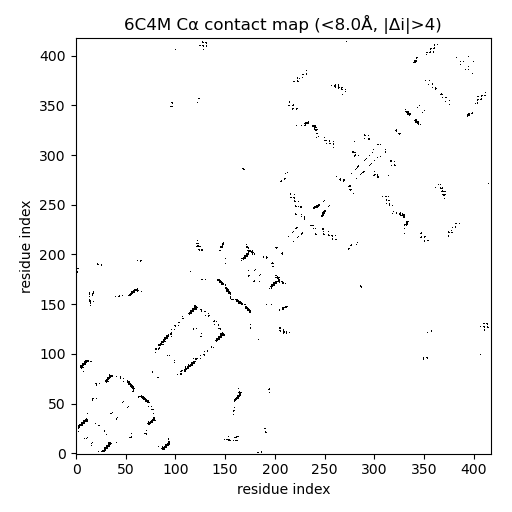3.604 39.589 32.109 1.00 30.28 286 ALA C N 1
ATOM 4008 C CA . ALA A 1 304 ? 14.573 40.075 31.129 1.00 26.17 286 ALA C CA 1
ATOM 4009 C C . ALA A 1 304 ? 14.761 41.589 31.239 1.00 27.66 286 ALA C C 1
ATOM 4010 O O . ALA A 1 304 ? 15.889 42.085 31.153 1.00 33.47 286 ALA C O 1
ATOM 4017 N N . ASP A 1 305 ? 13.662 42.345 31.404 1.00 26.95 287 ASP C N 1
ATOM 4018 C CA . ASP A 1 305 ? 13.793 43.785 31.648 1.00 26.73 287 ASP C CA 1
ATOM 4019 C C . ASP A 1 305 ? 14.651 44.050 32.882 1.00 30.44 287 ASP C C 1
ATOM 4020 O O . ASP A 1 305 ? 15.425 45.008 32.907 1.00 30.25 287 ASP C O 1
ATOM 4029 N N . ASP A 1 306 ? 14.467 43.253 33.940 1.00 26.47 288 ASP C N 1
ATOM 4030 C CA . ASP A 1 306 ? 15.211 43.456 35.181 1.00 29.00 288 ASP C CA 1
ATOM 4031 C C . ASP A 1 306 ? 16.716 43.230 34.964 1.00 31.65 288 ASP C C 1
ATOM 4032 O O . ASP A 1 306 ? 17.557 44.004 35.446 1.00 27.91 288 ASP C O 1
ATOM 4041 N N . TYR A 1 307 ? 17.069 42.146 34.264 1.00 31.35 289 TYR C N 1
ATOM 4042 C CA . TYR A 1 307 ? 18.472 41.853 34.013 1.00 30.11 289 TYR C CA 1
ATOM 4043 C C . TYR A 1 307 ? 19.104 42.933 33.145 1.00 32.14 289 TYR C C 1
ATOM 4044 O O . TYR A 1 307 ? 20.261 43.292 33.343 1.00 31.65 289 TYR C O 1
ATOM 4062 N N . LYS A 1 308 ? 18.353 43.491 32.204 1.00 29.72 290 LYS C N 1
ATOM 4063 C CA . LYS A 1 308 ? 18.875 44.618 31.440 1.00 31.04 290 LYS C CA 1
ATOM 4064 C C . LYS A 1 308 ? 19.229 45.779 32.360 1.00 30.66 290 LYS C C 1
ATOM 4065 O O . LYS A 1 308 ? 20.286 46.415 32.197 1.00 31.00 290 LYS C O 1
ATOM 4084 N N . ARG A 1 309 ? 18.353 46.076 33.325 1.00 32.55 291 ARG C N 1
ATOM 4085 C CA . ARG A 1 309 ? 18.637 47.126 34.301 1.00 39.76 291 ARG C CA 1
ATOM 4086 C C . ARG A 1 309 ? 19.912 46.830 35.070 1.00 37.70 291 ARG C C 1
ATOM 4087 O O . ARG A 1 309 ? 20.741 47.721 35.277 1.00 38.49 291 ARG C O 1
ATOM 4108 N N . LEU A 1 310 ? 20.059 45.587 35.542 1.00 32.90 292 LEU C N 1
ATOM 4109 C CA . LEU A 1 310 ? 21.214 45.229 36.357 1.00 30.16 292 LEU C CA 1
ATOM 4110 C C . LEU A 1 310 ? 22.489 45.232 35.533 1.00 31.87 292 LEU C C 1
ATOM 4111 O O . LEU A 1 310 ? 23.502 45.808 35.942 1.00 32.01 292 LEU C O 1
ATOM 4127 N N . LEU A 1 311 ? 22.465 44.554 34.386 1.00 30.46 293 LEU C N 1
ATOM 4128 C CA . LEU A 1 311 ? 23.620 44.532 33.497 1.00 33.30 293 LEU C CA 1
ATOM 4129 C C . LEU A 1 311 ? 24.041 45.941 33.098 1.00 33.91 293 LEU C C 1
ATOM 4130 O O . LEU A 1 311 ? 25.223 46.301 33.196 1.00 34.55 293 LEU C O 1
ATOM 4146 N N . ASN A 1 312 ? 23.087 46.754 32.640 1.00 32.34 294 ASN C N 1
ATOM 4147 C CA . ASN A 1 312 ? 23.416 48.123 32.261 1.00 37.17 294 ASN C CA 1
ATOM 4148 C C . ASN A 1 312 ? 24.113 48.858 33.397 1.00 37.16 294 ASN C C 1
ATOM 4149 O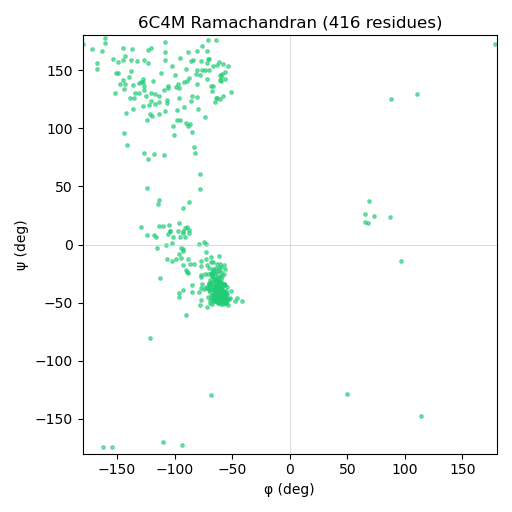 O . ASN A 1 312 ? 25.081 49.592 33.170 1.00 33.36 294 ASN C O 1
ATOM 4160 N N . ARG A 1 313 ? 23.624 48.678 34.626 1.00 37.37 295 ARG C N 1
ATOM 4161 C CA . ARG A 1 313 ? 24.270 49.284 35.786 1.00 37.81 295 ARG C CA 1
ATOM 4162 C C . ARG A 1 313 ? 25.690 48.783 35.937 1.00 35.19 295 ARG C C 1
ATOM 4163 O O . ARG A 1 313 ? 26.585 49.532 36.341 1.00 39.94 295 ARG C O 1
ATOM 4184 N N . LEU A 1 314 ? 25.910 47.508 35.649 1.00 33.80 296 LEU C N 1
ATOM 4185 C CA . LEU A 1 314 ? 27.239 46.929 35.713 1.00 34.15 296 LEU C CA 1
ATOM 4186 C C . LEU A 1 314 ? 28.098 47.269 34.506 1.00 37.62 296 LEU C C 1
ATOM 4187 O O . LEU A 1 314 ? 29.246 46.824 34.458 1.00 36.77 296 LEU C O 1
ATOM 4203 N N . GLY A 1 315 ? 27.578 48.036 33.545 1.00 36.77 297 GLY C N 1
ATOM 4204 C CA . GLY A 1 315 ? 28.342 48.436 32.373 1.00 33.17 297 GLY C CA 1
ATOM 4205 C C . GLY A 1 315 ? 28.296 47.465 31.226 1.00 38.71 297 GLY C C 1
ATOM 4206 O O . GLY A 1 315 ? 29.203 47.465 30.382 1.00 35.07 297 GLY C O 1
ATOM 4210 N N . VAL A 1 316 ? 27.263 46.641 31.157 1.00 31.11 298 VAL C N 1
ATOM 4211 C CA . VAL A 1 316 ? 27.177 45.567 30.188 1.00 33.21 298 VAL C CA 1
ATOM 4212 C C . VAL A 1 316 ? 25.859 45.708 29.444 1.00 35.99 298 VAL C C 1
ATOM 4213 O O . VAL A 1 316 ? 24.814 46.031 30.034 1.00 31.05 298 VAL C O 1
ATOM 4226 N N . GLU A 1 317 ? 25.933 45.543 28.130 1.00 30.45 299 GLU C N 1
ATOM 4227 C CA . GLU A 1 317 ? 24.758 45.622 27.284 1.00 37.94 299 GLU C CA 1
ATOM 4228 C C . GLU A 1 317 ? 23.876 44.402 27.497 1.00 31.91 299 GLU C C 1
ATOM 4229 O O . GLU A 1 317 ? 24.377 43.281 27.656 1.00 30.35 299 GLU C O 1
ATOM 4241 N N . GLU A 1 318 ? 22.560 44.622 27.475 1.00 32.45 300 GLU C N 1
ATOM 4242 C CA . GLU A 1 318 ? 21.613 43.519 27.557 1.00 33.95 300 GLU C CA 1
ATOM 4243 C C . GLU A 1 318 ? 21.616 42.728 26.262 1.00 29.02 300 GLU C C 1
ATOM 4244 O O . GLU A 1 318 ? 21.975 43.232 25.206 1.00 28.17 300 GLU C O 1
ATOM 4256 N N . ILE A 1 319 ? 21.212 41.463 26.358 1.00 30.27 301 ILE C N 1
ATOM 4257 C CA . ILE A 1 319 ? 21.018 40.631 25.173 1.00 30.52 301 ILE C CA 1
ATOM 4258 C C . ILE A 1 319 ? 19.659 40.926 24.531 1.00 30.11 301 ILE C C 1
ATOM 4259 O O . ILE A 1 319 ? 18.820 41.603 25.131 1.00 28.63 301 ILE C O 1
ATOM 4275 N N . ASN A 1 320 ? 19.474 40.449 23.298 1.00 28.20 302 ASN C N 1
ATOM 4276 C CA . ASN A 1 320 ? 18.165 40.285 22.660 1.00 28.15 302 ASN C CA 1
ATOM 4277 C C . ASN A 1 320 ? 17.653 38.898 23.027 1.00 26.28 302 ASN C C 1
ATOM 4278 O O . ASN A 1 320 ? 18.090 37.892 22.456 1.00 29.89 302 ASN C O 1
ATOM 4289 N N . LEU A 1 321 ? 16.726 38.839 23.990 1.00 31.57 303 LEU C N 1
ATOM 4290 C CA . LEU A 1 321 ? 16.291 37.549 24.518 1.00 31.31 303 LEU C CA 1
ATOM 4291 C C . LEU A 1 321 ? 15.722 36.655 23.426 1.00 32.49 303 LEU C C 1
ATOM 4292 O O . LEU A 1 321 ? 16.085 35.478 23.317 1.00 31.00 303 LEU C O 1
ATOM 4308 N N . LEU A 1 322 ? 14.829 37.189 22.598 1.00 31.21 304 LEU C N 1
ATOM 4309 C CA . LEU A 1 322 ? 14.156 36.333 21.630 1.00 34.29 304 LEU C CA 1
ATOM 4310 C C . LEU A 1 322 ? 15.131 35.855 20.541 1.00 33.01 304 LEU C C 1
ATOM 4311 O O . LEU A 1 322 ? 15.140 34.668 20.182 1.00 27.18 304 LEU C O 1
ATOM 4327 N N . ARG A 1 323 ? 16.015 36.742 20.062 1.00 30.74 305 ARG C N 1
ATOM 4328 C CA . ARG A 1 323 ? 17.064 36.309 19.128 1.00 36.70 305 ARG C CA 1
ATOM 4329 C C . ARG A 1 323 ? 17.944 35.226 19.745 1.00 34.81 305 ARG C C 1
ATOM 4330 O O . ARG A 1 323 ? 18.270 34.232 19.082 1.00 32.36 305 ARG C O 1
ATOM 4351 N N . PHE A 1 324 ? 18.345 35.411 21.006 1.00 31.22 306 PHE C N 1
ATOM 4352 C CA . PHE A 1 324 ? 19.160 34.410 21.700 1.00 33.19 306 PHE C CA 1
ATOM 4353 C C . PHE A 1 324 ? 18.428 33.075 21.780 1.00 28.90 306 PHE C C 1
ATOM 4354 O O . PHE A 1 324 ? 18.988 32.027 21.445 1.00 29.86 306 PHE C O 1
ATOM 4371 N N . LEU A 1 325 ? 17.179 33.088 22.252 1.00 31.36 307 LEU C N 1
ATOM 4372 C CA . LEU A 1 325 ? 16.424 31.840 22.352 1.00 33.34 307 LEU C CA 1
ATOM 4373 C C . LEU A 1 325 ? 16.297 31.153 21.004 1.00 33.82 307 LEU C C 1
ATOM 4374 O O . LEU A 1 325 ? 16.464 29.932 20.896 1.00 33.95 307 LEU C O 1
ATOM 4390 N N . ASN A 1 326 ? 15.933 31.909 19.974 1.00 30.49 308 ASN C N 1
ATOM 4391 C CA . ASN A 1 326 ? 15.658 31.280 18.691 1.00 33.24 308 ASN C CA 1
ATOM 4392 C C . ASN A 1 326 ? 16.959 30.931 17.978 1.00 35.00 308 ASN C C 1
ATOM 4393 O O . ASN A 1 326 ? 17.154 29.785 17.561 1.00 31.42 308 ASN C O 1
ATOM 4404 N N . ASP A 1 327 ? 17.861 31.908 17.850 1.00 32.18 309 ASP C N 1
ATOM 4405 C CA . ASP A 1 327 ? 19.000 31.756 16.943 1.00 35.45 309 ASP C CA 1
ATOM 4406 C C . ASP A 1 327 ? 20.204 31.101 17.613 1.00 34.33 309 ASP C C 1
ATOM 4407 O O . ASP A 1 327 ? 21.021 30.499 16.920 1.00 36.87 309 ASP C O 1
ATOM 4416 N N . ASP A 1 328 ? 20.345 31.188 18.926 1.00 40.62 310 ASP C N 1
ATOM 4417 C CA . ASP A 1 328 ? 21.450 30.509 19.607 1.00 42.16 310 ASP C CA 1
ATOM 4418 C C . ASP A 1 328 ? 21.050 29.222 20.320 1.00 44.25 310 ASP C C 1
ATOM 4419 O O . ASP A 1 328 ? 21.940 28.461 20.703 1.00 45.64 310 ASP C O 1
ATOM 4428 N N . ASN A 1 329 ? 19.751 28.953 20.528 1.00 42.35 311 ASN C N 1
ATOM 4429 C CA . ASN A 1 329 ? 19.363 27.743 21.257 1.00 39.67 311 ASN C CA 1
ATOM 4430 C C . ASN A 1 329 ? 18.458 26.829 20.422 1.00 45.33 311 ASN C C 1
ATOM 4431 O O . ASN A 1 329 ? 18.950 25.859 19.835 1.00 39.86 311 ASN C O 1
ATOM 4442 N N . TYR A 1 330 ? 17.141 27.115 20.334 1.00 38.66 312 TYR C N 1
ATOM 4443 C CA . TYR A 1 330 ? 16.226 26.210 19.631 1.00 40.44 312 TYR C CA 1
ATOM 4444 C C . TYR A 1 330 ? 15.279 27.031 18.749 1.00 37.55 312 TYR C C 1
ATOM 4445 O O . TYR A 1 330 ? 14.531 27.865 19.263 1.00 34.52 312 TYR C O 1
ATOM 4463 N N . PRO A 1 331 ? 15.319 26.878 17.435 1.00 40.59 313 PRO C N 1
ATOM 4464 C CA . PRO A 1 331 ? 14.512 27.740 16.565 1.00 36.56 313 PRO C CA 1
ATOM 4465 C C . PRO A 1 331 ? 13.099 27.220 16.367 1.00 35.84 313 PRO C C 1
ATOM 4466 O O . PRO A 1 331 ? 12.812 26.033 16.515 1.00 36.06 313 PRO C O 1
ATOM 4477 N N . VAL A 1 332 ? 12.221 28.145 16.002 1.00 34.35 314 VAL C N 1
ATOM 4478 C CA . VAL A 1 332 ? 10.853 27.788 15.633 1.00 32.42 314 VAL C CA 1
ATOM 4479 C C . VAL A 1 332 ? 10.573 28.390 14.260 1.00 34.24 314 VAL C C 1
ATOM 4480 O O . VAL A 1 332 ? 11.240 29.352 13.829 1.00 29.97 314 VAL C O 1
ATOM 4493 N N . PRO A 1 333 ? 9.582 27.841 13.552 1.00 37.86 315 PRO C N 1
ATOM 4494 C CA . PRO A 1 333 ? 9.282 28.315 12.190 1.00 37.70 315 PRO C CA 1
ATOM 4495 C C . PRO A 1 333 ? 8.999 29.808 12.161 1.00 35.78 315 PRO C C 1
ATOM 4496 O O . PRO A 1 333 ? 8.463 30.379 13.117 1.00 30.77 315 PRO C O 1
ATOM 4507 N N . ALA A 1 334 ? 9.350 30.443 11.034 1.00 32.75 316 ALA C N 1
ATOM 4508 C CA . ALA A 1 334 ? 9.125 31.878 10.914 1.00 34.24 316 ALA C CA 1
ATOM 4509 C C . ALA A 1 334 ? 7.638 32.198 10.769 1.00 31.80 316 ALA C C 1
ATOM 4510 O O . ALA A 1 334 ? 7.249 33.353 10.957 1.00 34.22 316 ALA C O 1
ATOM 4517 N N . SER A 1 335 ? 6.825 31.206 10.416 1.00 33.80 317 SER C N 1
ATOM 4518 C CA . SER A 1 335 ? 5.371 31.356 10.377 1.00 33.69 317 SER C CA 1
ATOM 4519 C C . SER A 1 335 ? 4.768 31.529 11.770 1.00 34.99 317 SER C C 1
ATOM 4520 O O . SER A 1 335 ? 3.667 32.074 11.893 1.00 34.37 317 SER C O 1
ATOM 4528 N N . MET A 1 336 ? 5.455 31.045 12.813 1.00 31.81 318 MET C N 1
ATOM 4529 C CA . MET A 1 336 ? 5.085 31.293 14.199 1.00 31.34 318 MET C CA 1
ATOM 4530 C C . MET A 1 336 ? 5.761 32.558 14.720 1.00 29.45 318 MET C C 1
ATOM 4531 O O . MET A 1 336 ? 5.089 33.535 15.047 1.00 31.12 318 MET C O 1
ATOM 4545 N N . VAL A 1 337 ? 7.090 32.591 14.737 1.00 32.58 319 VAL C N 1
ATOM 4546 C CA . VAL A 1 337 ? 7.809 33.763 15.227 1.00 32.65 319 VAL C CA 1
ATOM 4547 C C . VAL A 1 337 ? 8.549 34.406 14.063 1.00 32.65 319 VAL C C 1
ATOM 4548 O O . VAL A 1 337 ? 9.563 33.875 13.597 1.00 30.32 319 VAL C O 1
ATOM 4561 N N . SER A 1 338 ? 8.119 35.602 13.672 1.00 28.40 320 SER C N 1
ATOM 4562 C CA . SER A 1 338 ? 8.666 36.216 12.480 1.00 33.67 320 SER C CA 1
ATOM 4563 C C . SER A 1 338 ? 10.112 36.674 12.718 1.00 37.02 320 SER C C 1
ATOM 4564 O O . SER A 1 338 ? 10.564 36.868 13.855 1.00 30.59 320 SER C O 1
ATOM 4572 N N . ARG A 1 339 ? 10.851 36.863 11.621 1.00 32.90 321 ARG C N 1
ATOM 4573 C CA . ARG A 1 339 ? 12.179 37.458 11.758 1.00 32.00 321 ARG C CA 1
ATOM 4574 C C . ARG A 1 339 ? 12.059 38.881 12.257 1.00 34.48 321 ARG C C 1
ATOM 4575 O O . ARG A 1 339 ? 12.928 39.360 12.986 1.00 32.70 321 ARG C O 1
ATOM 4596 N N . ARG A 1 340 ? 10.994 39.580 11.877 1.00 30.03 322 ARG C N 1
ATOM 4597 C CA . ARG A 1 340 ? 10.782 40.905 12.443 1.00 33.06 322 ARG C CA 1
ATOM 4598 C C . ARG A 1 340 ? 10.680 40.841 13.968 1.00 37.62 322 ARG C C 1
ATOM 4599 O O . ARG A 1 340 ? 11.239 41.694 14.671 1.00 34.84 322 ARG C O 1
ATOM 4620 N N . TRP A 1 341 ? 9.939 39.864 14.502 1.00 31.24 323 TRP C N 1
ATOM 4621 C CA . TRP A 1 341 ? 9.788 39.787 15.956 1.00 32.53 323 TRP C CA 1
ATOM 4622 C C . TRP A 1 341 ? 11.149 39.545 16.629 1.00 30.98 323 TRP C C 1
ATOM 4623 O O . TRP A 1 341 ? 11.456 40.121 17.678 1.00 30.57 323 TRP C O 1
ATOM 4644 N N . ILE A 1 342 ? 11.979 38.719 16.007 1.00 31.75 324 ILE C N 1
ATOM 4645 C CA . ILE A 1 342 ? 13.291 38.393 16.555 1.00 31.22 324 ILE C CA 1
ATOM 4646 C C . ILE A 1 342 ? 14.202 39.613 16.529 1.00 33.06 324 ILE C C 1
ATOM 4647 O O . ILE A 1 342 ? 14.800 39.984 17.548 1.00 28.84 324 ILE C O 1
ATOM 4663 N N . ASP A 1 343 ? 14.311 40.259 15.366 1.00 32.80 325 ASP C N 1
ATOM 4664 C CA . ASP A 1 343 ? 15.292 41.335 15.202 1.00 38.56 325 ASP C CA 1
ATOM 4665 C C . ASP A 1 343 ? 14.904 42.560 16.001 1.00 35.90 325 ASP C C 1
ATOM 4666 O O . ASP A 1 343 ? 15.771 43.304 16.458 1.00 38.24 325 ASP C O 1
ATOM 4675 N N . GLU A 1 344 ? 13.612 42.820 16.131 1.00 34.71 326 GLU C N 1
ATOM 4676 C CA . GLU A 1 344 ? 13.158 44.054 16.749 1.00 38.30 326 GLU C CA 1
ATOM 4677 C C . GLU A 1 344 ? 12.703 43.845 18.184 1.00 35.43 326 GLU C C 1
ATOM 4678 O O . GLU A 1 344 ? 12.289 44.813 18.830 1.00 38.09 326 GLU C O 1
ATOM 4690 N N . PHE A 1 345 ? 12.786 42.613 18.699 1.00 36.27 327 PHE C N 1
ATOM 4691 C CA . PHE A 1 345 ? 12.254 42.284 20.028 1.00 35.75 327 PHE C CA 1
ATOM 4692 C C . PHE A 1 345 ? 12.536 43.346 21.077 1.00 37.26 327 PHE C C 1
ATOM 4693 O O . PHE A 1 345 ? 11.597 43.731 21.788 1.00 34.61 327 PHE C O 1
ATOM 4710 N N . PRO A 1 346 ? 13.762 43.855 21.235 1.00 35.99 328 PRO C N 1
ATOM 4711 C CA . PRO A 1 346 ? 14.012 44.797 22.334 1.00 39.62 328 PRO C CA 1
ATOM 4712 C C . PRO A 1 346 ? 13.275 46.105 22.162 1.00 43.14 328 PRO C C 1
ATOM 4713 O O . PRO A 1 346 ? 13.015 46.779 23.163 1.00 44.24 328 PRO C O 1
ATOM 4724 N N . GLN A 1 347 ? 12.879 46.471 20.946 1.00 40.45 329 GLN C N 1
ATOM 4725 C CA . GLN A 1 347 ? 12.082 47.682 20.763 1.00 36.72 329 GLN C CA 1
ATOM 4726 C C . GLN A 1 347 ? 10.580 47.428 20.734 1.00 37.97 329 GLN C C 1
ATOM 4727 O O . GLN A 1 347 ? 9.819 48.388 20.604 1.00 42.14 329 GLN C O 1
ATOM 4741 N N . LEU A 1 348 ? 10.132 46.181 20.815 1.00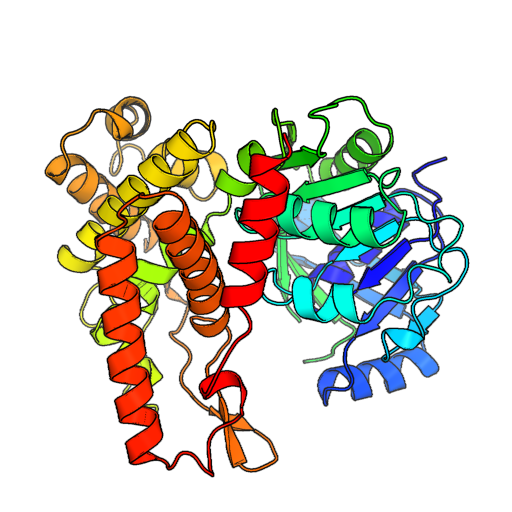 38.24 330 LEU C N 1
ATOM 4742 C CA . LEU A 1 348 ? 8.706 45.924 20.754 1.00 32.58 330 LEU C CA 1
ATOM 4743 C C . LEU A 1 348 ? 8.089 46.367 22.072 1.00 39.98 330 LEU C C 1
ATOM 4744 O O . LEU A 1 348 ? 8.743 46.312 23.103 1.00 37.61 330 LEU C O 1
ATOM 4760 N N . PRO A 1 349 ? 6.825 46.799 22.060 1.00 40.84 331 PRO C N 1
ATOM 4761 C CA . PRO A 1 349 ? 6.161 47.087 23.320 1.00 41.26 331 PRO C CA 1
ATOM 4762 C C . PRO A 1 349 ? 6.038 45.831 24.145 1.00 39.88 331 PRO C C 1
ATOM 4763 O O . PRO A 1 349 ? 5.969 44.708 23.606 1.00 36.24 331 PRO C O 1
ATOM 4774 N N . PRO A 1 350 ? 5.958 45.967 25.470 1.00 34.88 332 PRO C N 1
ATOM 4775 C CA . PRO A 1 350 ? 5.818 44.801 26.349 1.00 33.89 332 PRO C CA 1
ATOM 4776 C C . PRO A 1 350 ? 4.788 43.792 25.904 1.00 32.11 332 PRO C C 1
ATOM 4777 O O . PRO A 1 350 ? 5.041 42.584 25.918 1.00 37.27 332 PRO C O 1
ATOM 4788 N N . LEU A 1 351 ? 3.607 44.262 25.524 1.00 36.26 333 LEU C N 1
ATOM 4789 C CA . LEU A 1 351 ? 2.553 43.315 25.188 1.00 34.38 333 LEU C CA 1
ATOM 4790 C C . LEU A 1 351 ? 2.932 42.516 23.954 1.00 29.17 333 LEU C C 1
ATOM 4791 O O . LEU A 1 351 ? 2.643 41.316 23.860 1.00 29.28 333 LEU C O 1
ATOM 4807 N N . GLU A 1 352 ? 3.607 43.158 23.008 1.00 30.74 334 GLU C N 1
ATOM 4808 C CA . GLU A 1 352 ? 4.021 42.452 21.798 1.00 31.73 334 GLU C CA 1
ATOM 4809 C C . GLU A 1 352 ? 5.190 41.520 22.072 1.00 32.49 334 GLU C C 1
ATOM 4810 O O . GLU A 1 352 ? 5.264 40.421 21.504 1.00 27.09 334 GLU C O 1
ATOM 4822 N N . GLN A 1 353 ? 6.130 41.954 22.919 1.00 33.05 335 GLN C N 1
ATOM 4823 C CA . GLN A 1 353 ? 7.147 41.046 23.419 1.00 31.62 335 GLN C CA 1
ATOM 4824 C C . GLN A 1 353 ? 6.517 39.797 24.007 1.00 27.54 335 GLN C C 1
ATOM 4825 O O . GLN A 1 353 ? 6.943 38.666 23.720 1.00 28.96 335 GLN C O 1
ATOM 4839 N N . GLN A 1 354 ? 5.482 39.985 24.831 1.00 26.45 336 GLN C N 1
ATOM 4840 C CA . GLN A 1 354 ? 4.867 38.851 25.483 1.00 28.04 336 GLN C CA 1
ATOM 4841 C C . GLN A 1 354 ? 4.198 37.936 24.474 1.00 31.24 336 GLN C C 1
ATOM 4842 O O . GLN A 1 354 ? 4.379 36.712 24.518 1.00 26.70 336 GLN C O 1
ATOM 4856 N N . TYR A 1 355 ? 3.399 38.507 23.569 1.00 29.64 337 TYR C N 1
ATOM 4857 C CA . TYR A 1 355 ? 2.760 37.700 22.531 1.00 31.78 337 TYR C CA 1
ATOM 4858 C C . TYR A 1 355 ? 3.815 36.876 21.801 1.00 27.48 337 TYR C C 1
ATOM 4859 O O . TYR A 1 355 ? 3.681 35.651 21.668 1.00 26.31 337 TYR C O 1
ATOM 4877 N N . ALA A 1 356 ? 4.924 37.523 21.408 1.00 29.50 338 ALA C N 1
ATOM 4878 C CA . ALA A 1 356 ? 5.973 36.807 20.685 1.00 30.55 338 ALA C CA 1
ATOM 4879 C C . ALA A 1 356 ? 6.523 35.651 21.506 1.00 29.48 338 ALA C C 1
ATOM 4880 O O . ALA A 1 356 ? 6.715 34.549 20.975 1.00 27.84 338 ALA C O 1
ATOM 4887 N N . LEU A 1 357 ? 6.735 35.863 22.818 1.00 27.39 339 LEU C N 1
ATOM 4888 C CA . LEU A 1 357 ? 7.262 34.796 23.655 1.00 23.34 339 LEU C CA 1
ATOM 4889 C C . LEU A 1 357 ? 6.258 33.679 23.867 1.00 28.13 339 LEU C C 1
ATOM 4890 O O . LEU A 1 357 ? 6.652 32.499 23.891 1.00 26.55 339 LEU C O 1
ATOM 4906 N N . PHE A 1 358 ? 4.955 34.022 24.055 1.00 25.48 340 PHE C N 1
ATOM 4907 C CA . PHE A 1 358 ? 3.941 32.980 24.161 1.00 28.82 340 PHE C CA 1
ATOM 4908 C C . PHE A 1 358 ? 3.899 32.159 22.888 1.00 25.36 340 PHE C C 1
ATOM 4909 O O . PHE A 1 358 ? 3.835 30.924 22.934 1.00 27.83 340 PHE C O 1
ATOM 4926 N N . VAL A 1 359 ? 3.997 32.817 21.736 1.00 24.78 341 VAL C N 1
ATOM 4927 C CA . VAL A 1 359 ? 3.985 32.069 20.482 1.00 27.95 341 VAL C CA 1
ATOM 4928 C C . VAL A 1 359 ? 5.208 31.168 20.419 1.00 32.08 341 VAL C C 1
ATOM 4929 O O . VAL A 1 359 ? 5.114 29.975 20.082 1.00 28.84 341 VAL C O 1
ATOM 4942 N N . ARG A 1 360 ? 6.369 31.713 20.778 1.00 26.65 342 ARG C N 1
ATOM 4943 C CA . ARG A 1 360 ? 7.579 30.903 20.781 1.00 28.13 342 ARG C CA 1
ATOM 4944 C C . ARG A 1 360 ? 7.416 29.627 21.606 1.00 28.56 342 ARG C C 1
ATOM 4945 O O . ARG A 1 360 ? 7.673 28.528 21.108 1.00 28.61 342 ARG C O 1
ATOM 4966 N N . TYR A 1 361 ? 6.969 29.741 22.874 1.00 29.32 343 TYR C N 1
ATOM 4967 C CA . TYR A 1 361 ? 6.852 28.541 23.699 1.00 30.13 343 TYR C CA 1
ATOM 4968 C C . TYR A 1 361 ? 5.746 27.605 23.233 1.00 30.65 343 TYR C C 1
ATOM 4969 O O . TYR A 1 361 ? 5.858 26.383 23.397 1.00 33.75 343 TYR C O 1
ATOM 4987 N N . THR A 1 362 ? 4.675 28.128 22.652 1.00 30.79 344 THR C N 1
ATOM 4988 C CA . THR A 1 362 ? 3.690 27.243 22.029 1.00 32.83 344 THR C CA 1
ATOM 4989 C C . THR A 1 362 ? 4.334 26.459 20.889 1.00 31.17 344 THR C C 1
ATOM 4990 O O . THR A 1 362 ? 4.212 25.231 20.812 1.00 34.38 344 THR C O 1
ATOM 5001 N N . ALA A 1 363 ? 5.058 27.157 20.011 1.00 31.45 345 ALA C N 1
ATOM 5002 C CA . ALA A 1 363 ? 5.673 26.499 18.855 1.00 32.61 345 ALA C CA 1
ATOM 5003 C C . ALA A 1 363 ? 6.670 25.428 19.284 1.00 40.79 345 ALA C C 1
ATOM 5004 O O . ALA A 1 363 ? 6.795 24.384 18.631 1.00 35.94 345 ALA C O 1
ATOM 5011 N N . LEU A 1 364 ? 7.389 25.687 20.380 1.00 38.41 346 LEU C N 1
ATOM 5012 C CA . LEU A 1 364 ? 8.405 24.774 20.903 1.00 41.60 346 LEU C CA 1
ATOM 5013 C C . LEU A 1 364 ? 7.837 23.395 21.207 1.00 43.76 346 LEU C C 1
ATOM 5014 O O . LEU A 1 364 ? 8.524 22.386 21.029 1.00 46.49 346 LEU C O 1
ATOM 5030 N N . LEU A 1 365 ? 6.587 23.329 21.652 1.00 38.93 347 LEU C N 1
ATOM 5031 C CA . LEU A 1 365 ? 5.989 22.068 22.067 1.00 42.50 347 LEU C CA 1
ATOM 5032 C C . LEU A 1 365 ? 5.560 21.182 20.911 1.00 46.12 347 LEU C C 1
ATOM 5033 O O . LEU A 1 365 ? 5.268 20.003 21.138 1.00 53.72 347 LEU C O 1
ATOM 5049 N N . VAL A 1 366 ? 5.497 21.713 19.699 1.00 52.24 348 VAL C N 1
ATOM 5050 C CA . VAL A 1 366 ? 5.211 20.906 18.522 1.00 54.24 348 VAL C CA 1
ATOM 5051 C C . VAL A 1 366 ? 6.532 20.350 17.989 1.00 56.56 348 VAL C C 1
ATOM 5052 O O . VAL A 1 366 ? 6.646 19.160 17.693 1.00 66.11 348 VAL C O 1
ATOM 5065 N N . ASP A 1 380 ? 13.252 17.741 23.415 1.00 52.83 362 ASP C N 1
ATOM 5066 C CA . ASP A 1 380 ? 11.876 17.333 23.661 1.00 63.60 362 ASP C CA 1
ATOM 5067 C C . ASP A 1 380 ? 11.348 18.058 24.900 1.00 61.10 362 ASP C C 1
ATOM 5068 O O . ASP A 1 380 ? 11.251 17.483 25.989 1.00 59.37 362 ASP C O 1
ATOM 5076 N N . PHE A 1 381 ? 11.008 19.336 24.718 1.00 55.44 363 PHE C N 1
ATOM 5077 C CA . PHE A 1 381 ? 10.537 20.151 25.831 1.00 51.78 363 PHE C CA 1
ATOM 5078 C C . PHE A 1 381 ? 9.313 19.548 26.504 1.00 46.76 363 PHE C C 1
ATOM 5079 O O . PHE A 1 381 ? 9.160 19.657 27.724 1.00 43.22 363 PHE C O 1
ATOM 5096 N N . SER A 1 382 ? 8.438 18.909 25.740 1.00 45.29 364 SER C N 1
ATOM 5097 C CA . SER A 1 382 ? 7.187 18.421 26.304 1.00 47.81 364 SER C CA 1
ATOM 5098 C C . SER A 1 382 ? 7.397 17.283 27.282 1.00 43.18 364 SER C C 1
ATOM 5099 O O . SER A 1 382 ? 6.453 16.916 27.988 1.00 47.49 364 SER C O 1
ATOM 5107 N N . ALA A 1 383 ? 8.594 16.729 27.339 1.00 48.79 365 ALA C N 1
ATOM 5108 C CA . ALA A 1 383 ? 8.889 15.609 28.215 1.00 55.58 365 ALA C CA 1
ATOM 5109 C C . ALA A 1 383 ? 9.479 16.029 29.557 1.00 49.73 365 ALA C C 1
ATOM 5110 O O . ALA A 1 383 ? 9.592 15.180 30.445 1.00 52.22 365 ALA C O 1
ATOM 5117 N N . VAL A 1 384 ? 9.874 17.294 29.714 1.00 40.68 366 VAL C N 1
ATOM 5118 C CA . VAL A 1 384 ? 10.491 17.785 30.946 1.00 39.58 366 VAL C CA 1
ATOM 5119 C C . VAL A 1 384 ? 9.412 17.901 32.028 1.00 40.51 366 VAL C C 1
ATOM 5120 O O . VAL A 1 384 ? 8.530 18.767 31.958 1.00 37.26 366 VAL C O 1
ATOM 5133 N N . L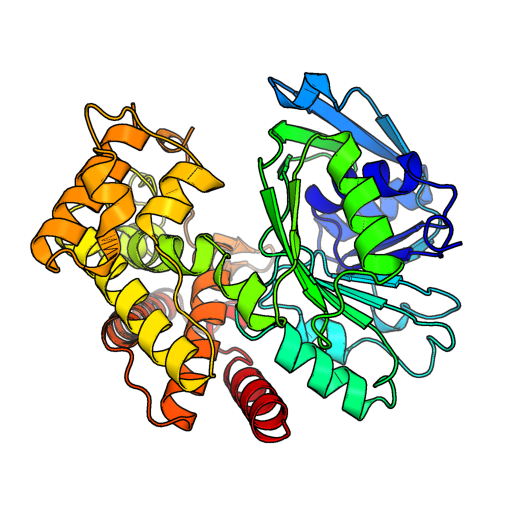YS A 1 385 ? 9.484 17.011 33.018 1.00 42.76 367 LYS C N 1
ATOM 5134 C CA . LYS A 1 385 ? 8.616 17.009 34.188 1.00 42.81 367 LYS C CA 1
ATOM 5135 C C . LYS A 1 385 ? 9.070 18.015 35.236 1.00 41.49 367 LYS C C 1
ATOM 5136 O O . LYS A 1 385 ? 10.265 18.264 35.423 1.00 37.88 367 LYS C O 1
ATOM 5155 N N . VAL A 1 386 ? 8.105 18.527 35.993 1.00 36.31 368 VAL C N 1
ATOM 5156 C CA . VAL A 1 386 ? 8.423 19.311 37.181 1.00 33.21 368 VAL C CA 1
ATOM 5157 C C . VAL A 1 386 ? 8.757 18.359 38.314 1.00 34.33 368 VAL C C 1
ATOM 5158 O O . VAL A 1 386 ? 7.910 17.575 38.743 1.00 35.83 368 VAL C O 1
ATOM 5171 N N . ALA A 1 387 ? 9.999 18.424 38.803 1.00 31.64 369 ALA C N 1
ATOM 5172 C CA . ALA A 1 387 ? 10.416 17.595 39.918 1.00 32.43 369 ALA C CA 1
ATOM 5173 C C . ALA A 1 387 ? 9.843 18.153 41.218 1.00 35.34 369 ALA C C 1
ATOM 5174 O O . ALA A 1 387 ? 9.632 19.360 41.357 1.00 36.40 369 ALA C O 1
ATOM 5181 N N . THR A 1 388 ? 9.603 17.264 42.175 1.00 32.19 370 THR C N 1
ATOM 5182 C CA . THR A 1 388 ? 9.010 17.625 43.456 1.00 34.78 370 THR C CA 1
ATOM 5183 C C . THR A 1 388 ? 10.035 17.547 44.581 1.00 35.36 370 THR C C 1
ATOM 5184 O O . THR A 1 388 ? 11.107 16.943 44.451 1.00 33.87 370 THR C O 1
ATOM 5195 N N . VAL A 1 389 ? 9.669 18.135 45.719 1.00 33.98 371 VAL C N 1
ATOM 5196 C CA . VAL A 1 389 ? 10.426 17.912 46.946 1.00 32.56 371 VAL C CA 1
ATOM 5197 C C . VAL A 1 389 ? 10.525 16.416 47.186 1.00 34.94 371 VAL C C 1
ATOM 5198 O O . VAL A 1 389 ? 9.638 15.651 46.785 1.00 37.53 371 VAL C O 1
ATOM 5211 N N . TYR A 1 390 ? 11.572 16.001 47.896 1.00 38.58 372 TYR C N 1
ATOM 5212 C CA . TYR A 1 390 ? 11.847 14.593 48.122 1.00 39.13 372 TYR C CA 1
ATOM 5213 C C . TYR A 1 390 ? 12.632 14.459 49.418 1.00 40.88 372 TYR C C 1
ATOM 5214 O O . TYR A 1 390 ? 13.266 15.411 49.880 1.00 42.48 372 TYR C O 1
ATOM 5232 N N . GLN A 1 391 ? 12.599 13.259 49.991 1.00 43.76 373 GLN C N 1
ATOM 5233 C CA . GLN A 1 391 ? 13.364 12.954 51.193 1.00 50.17 373 GLN C CA 1
ATOM 5234 C C . GLN A 1 391 ? 14.656 12.206 50.852 1.00 47.63 373 GLN C C 1
ATOM 5235 O O . GLN A 1 391 ? 14.703 11.399 49.921 1.00 47.14 373 GLN C O 1
ATOM 5249 N N . ASP A 1 392 ? 15.707 12.476 51.624 1.00 44.33 374 ASP C N 1
ATOM 5250 C CA . ASP A 1 392 ? 16.973 11.781 51.415 1.00 50.63 374 ASP C CA 1
ATOM 5251 C C . ASP A 1 392 ? 17.028 10.553 52.330 1.00 52.50 374 ASP C C 1
ATOM 5252 O O . ASP A 1 392 ? 16.031 10.174 52.954 1.00 46.93 374 ASP C O 1
ATOM 5261 N N . ALA A 1 393 ? 18.192 9.890 52.384 1.00 56.60 375 ALA C N 1
ATOM 5262 C CA . ALA A 1 393 ? 18.314 8.641 53.140 1.00 62.81 375 ALA C CA 1
ATOM 5263 C C . ALA A 1 393 ? 18.061 8.843 54.628 1.00 60.37 375 ALA C C 1
ATOM 5264 O O . ALA A 1 393 ? 17.622 7.913 55.319 1.00 58.93 375 ALA C O 1
ATOM 5271 N N . ASN A 1 394 ? 18.337 10.036 55.143 1.00 59.13 376 ASN C N 1
ATOM 5272 C CA . ASN A 1 394 ? 18.032 10.366 56.526 1.00 56.87 376 ASN C CA 1
ATOM 5273 C C . ASN A 1 394 ? 16.635 10.949 56.701 1.00 54.08 376 ASN C C 1
ATOM 5274 O O . ASN A 1 394 ? 16.350 11.541 57.745 1.00 54.95 376 ASN C O 1
ATOM 5285 N N . ALA A 1 395 ? 15.764 10.808 55.705 1.00 55.64 377 ALA C N 1
ATOM 5286 C CA . ALA A 1 395 ? 14.375 11.266 55.780 1.00 53.27 377 ALA C CA 1
ATOM 5287 C C . ALA A 1 395 ? 14.245 12.787 55.817 1.00 49.87 377 ALA C C 1
ATOM 5288 O O . ALA A 1 395 ? 13.203 13.312 56.226 1.00 50.80 377 ALA C O 1
ATOM 5295 N N . LEU A 1 396 ? 15.280 13.511 55.401 1.00 50.02 378 LEU C N 1
ATOM 5296 C CA . LEU A 1 396 ? 15.242 14.962 55.365 1.00 43.10 378 LEU C CA 1
ATOM 5297 C C . LEU A 1 396 ? 14.763 15.422 54.001 1.00 40.35 378 LEU C C 1
ATOM 5298 O O . LEU A 1 396 ? 15.175 14.879 52.965 1.00 38.47 378 LEU C O 1
ATOM 5314 N N . TRP A 1 397 ? 13.924 16.454 54.009 1.00 39.35 379 TRP C N 1
ATOM 5315 C CA . TRP A 1 397 ? 13.338 16.957 52.773 1.00 41.93 379 TRP C CA 1
ATOM 5316 C C . TRP A 1 397 ? 14.304 17.864 52.024 1.00 32.84 379 TRP C C 1
ATOM 5317 O O . TRP A 1 397 ? 14.984 18.706 52.625 1.00 32.98 379 TRP C O 1
ATOM 5338 N N . HIS A 1 398 ? 14.347 17.686 50.700 1.00 31.79 380 HIS C N 1
ATOM 5339 C CA . HIS A 1 398 ? 15.149 18.491 49.782 1.00 36.28 380 HIS C CA 1
ATOM 5340 C C . HIS A 1 398 ? 14.272 19.122 48.707 1.00 34.16 380 HIS C C 1
ATOM 5341 O O . HIS A 1 398 ? 13.211 18.602 48.353 1.00 34.96 380 HIS C O 1
ATOM 5355 N N . LEU A 1 399 ? 14.766 20.215 48.149 1.00 33.08 381 LEU C N 1
ATOM 5356 C CA . LEU A 1 399 ? 14.318 20.720 46.859 1.00 30.40 381 LEU C CA 1
ATOM 5357 C C . LEU A 1 399 ? 15.113 20.083 45.732 1.00 32.24 381 LEU C C 1
ATOM 5358 O O . LEU A 1 399 ? 16.327 19.889 45.870 1.00 32.59 381 LEU C O 1
ATOM 5374 N N . PRO A 1 400 ? 14.487 19.790 44.588 1.00 31.25 382 PRO C N 1
ATOM 5375 C CA . PRO A 1 400 ? 15.261 19.347 43.417 1.00 32.81 382 PRO C CA 1
ATOM 5376 C C . PRO A 1 400 ? 16.056 20.500 42.827 1.00 32.86 382 PRO C C 1
ATOM 5377 O O . PRO A 1 400 ? 15.845 21.673 43.150 1.00 29.83 382 PRO C O 1
ATOM 5388 N N . ARG A 1 401 ? 17.005 20.156 41.944 1.00 34.47 383 ARG C N 1
ATOM 5389 C CA . ARG A 1 401 ? 17.936 21.172 41.474 1.00 36.97 383 ARG C CA 1
ATOM 5390 C C . ARG A 1 401 ? 17.216 22.273 40.709 1.00 32.63 383 ARG C C 1
ATOM 5391 O O . ARG A 1 401 ? 17.659 23.427 40.704 1.00 31.26 383 ARG C O 1
ATOM 5412 N N . VAL A 1 402 ? 16.118 21.947 40.043 1.00 29.93 384 VAL C N 1
ATOM 5413 C CA . VAL A 1 402 ? 15.159 22.954 39.609 1.00 31.03 384 VAL C CA 1
ATOM 5414 C C . VAL A 1 402 ? 14.034 22.977 40.644 1.00 33.44 384 VAL C C 1
ATOM 5415 O O . VAL A 1 402 ? 13.319 21.969 40.787 1.00 34.11 384 VAL C O 1
ATOM 5428 N N . PRO A 1 403 ? 13.836 24.082 41.382 1.00 29.61 385 PRO C N 1
ATOM 5429 C CA . PRO A 1 403 ? 14.368 25.454 41.289 1.00 32.99 385 PRO C CA 1
ATOM 5430 C C . PRO A 1 403 ? 15.506 25.850 42.250 1.00 26.55 385 PRO C C 1
ATOM 5431 O O . PRO A 1 403 ? 15.857 27.035 42.298 1.00 28.71 385 PRO C O 1
ATOM 5442 N N . LEU A 1 404 ? 16.040 24.903 43.014 1.00 26.40 386 LEU C N 1
ATOM 5443 C CA . LEU A 1 404 ? 17.005 25.264 44.066 1.00 30.74 386 LEU C CA 1
ATOM 5444 C C . LEU A 1 404 ? 18.172 26.069 43.501 1.00 29.25 386 LEU C C 1
ATOM 5445 O O . LEU A 1 404 ? 18.546 27.119 44.052 1.00 27.58 386 LEU C O 1
ATOM 5461 N N . GLU A 1 405 ? 18.768 25.589 42.403 1.00 31.19 387 GLU C N 1
ATOM 5462 C CA . GLU A 1 405 ? 19.891 26.301 41.778 1.00 28.63 387 GLU C CA 1
ATOM 5463 C C . GLU A 1 405 ? 19.455 27.676 41.273 1.00 30.76 387 GLU C C 1
ATOM 5464 O O . GLU A 1 405 ? 20.181 28.671 41.439 1.00 25.25 387 GLU C O 1
ATOM 5476 N N . ASP A 1 406 ? 18.235 27.753 40.713 1.00 29.99 388 ASP C N 1
ATOM 5477 C CA . ASP A 1 406 ? 17.734 28.984 40.102 1.00 27.03 388 ASP C CA 1
ATOM 5478 C C . ASP A 1 406 ? 17.409 30.017 41.162 1.00 26.95 388 ASP C C 1
ATOM 5479 O O . ASP A 1 406 ? 17.640 31.216 40.971 1.00 30.88 388 ASP C O 1
ATOM 5488 N N . VAL A 1 407 ? 16.884 29.571 42.294 1.00 24.66 389 VAL C N 1
ATOM 5489 C CA . VAL A 1 407 ? 16.627 30.488 43.384 1.00 24.60 389 VAL C CA 1
ATOM 5490 C C . VAL A 1 407 ? 17.934 31.082 43.894 1.00 26.39 389 VAL C C 1
ATOM 5491 O O . VAL A 1 407 ? 18.050 32.300 44.070 1.00 27.15 389 VAL C O 1
ATOM 5504 N N . HIS A 1 408 ? 18.946 30.238 44.113 1.00 26.19 390 HIS C N 1
ATOM 5505 C CA . HIS A 1 408 ? 20.243 30.750 44.553 1.00 27.04 390 HIS C CA 1
ATOM 5506 C C . HIS A 1 408 ? 20.812 31.754 43.548 1.00 27.23 390 HIS C C 1
ATOM 5507 O O . HIS A 1 408 ? 21.217 32.863 43.914 1.00 28.15 390 HIS C O 1
ATOM 5521 N N . LYS A 1 409 ? 20.800 31.406 42.264 1.00 27.19 391 LYS C N 1
ATOM 5522 C CA . LYS A 1 409 ? 21.413 32.304 41.287 1.00 29.78 391 LYS C CA 1
ATOM 5523 C C . LYS A 1 409 ? 20.697 33.643 41.234 1.00 30.75 391 LYS C C 1
ATOM 5524 O O . LYS A 1 409 ? 21.337 34.700 41.140 1.00 26.91 391 LYS C O 1
ATOM 5543 N N . LEU A 1 410 ? 19.360 33.620 41.309 1.00 28.32 392 LEU C N 1
ATOM 5544 C CA . LEU A 1 410 ? 18.612 34.855 41.198 1.00 26.81 392 LEU C CA 1
ATOM 5545 C C . LEU A 1 410 ? 18.677 35.646 42.491 1.00 24.97 392 LEU C C 1
ATOM 5546 O O . LEU A 1 410 ? 18.768 36.880 42.453 1.00 27.95 392 LEU C O 1
ATOM 5562 N N . ARG A 1 411 ? 18.654 34.975 43.648 1.00 24.63 393 ARG C N 1
ATOM 5563 C CA . ARG A 1 411 ? 18.780 35.716 44.900 1.00 28.62 393 ARG C CA 1
ATOM 5564 C C . ARG A 1 411 ? 20.105 36.457 44.974 1.00 27.62 393 ARG C C 1
ATOM 5565 O O . ARG A 1 411 ? 20.156 37.618 45.404 1.00 27.68 393 ARG C O 1
ATOM 5586 N N . THR A 1 412 ? 21.200 35.802 44.577 1.00 27.02 394 THR C N 1
ATOM 5587 C CA . THR A 1 412 ? 22.490 36.487 44.586 1.00 26.70 394 THR C CA 1
ATOM 5588 C C . THR A 1 412 ? 22.412 37.772 43.769 1.00 30.50 394 THR C C 1
ATOM 5589 O O . THR A 1 412 ? 22.836 38.838 44.231 1.00 28.12 394 THR C O 1
ATOM 5600 N N . LEU A 1 413 ? 21.827 37.699 42.563 1.00 26.67 395 LEU C N 1
ATOM 5601 C CA . LEU A 1 413 ? 21.731 38.885 41.712 1.00 27.48 395 LEU C CA 1
ATOM 5602 C C . LEU A 1 413 ? 20.771 39.927 42.266 1.00 26.00 395 LEU C C 1
ATOM 5603 O O . LEU A 1 413 ? 21.026 41.133 42.135 1.00 28.42 395 LEU C O 1
ATOM 5619 N N . LEU A 1 414 ? 19.678 39.497 42.891 1.00 29.32 396 LEU C N 1
ATOM 5620 C CA . LEU A 1 414 ? 18.759 40.448 43.507 1.00 30.96 396 LEU C CA 1
ATOM 5621 C C . LEU A 1 414 ? 19.432 41.194 44.643 1.00 31.43 396 LEU C C 1
ATOM 5622 O O . LEU A 1 414 ? 19.220 42.400 44.809 1.00 28.99 396 LEU C O 1
ATOM 5638 N N . LEU A 1 415 ? 20.228 40.491 45.450 1.00 29.90 397 LEU C N 1
ATOM 5639 C CA . LEU A 1 415 ? 20.959 41.165 46.520 1.00 28.84 397 LEU C CA 1
ATOM 5640 C C . LEU A 1 415 ? 21.987 42.130 45.954 1.00 29.23 397 LEU C C 1
ATOM 5641 O O . LEU A 1 415 ? 22.132 43.253 46.454 1.00 26.98 397 LEU C O 1
ATOM 5657 N N . LEU A 1 416 ? 22.662 41.731 44.869 1.00 30.34 398 LEU C N 1
ATOM 5658 C CA . LEU A 1 416 ? 23.603 42.628 44.207 1.00 27.93 398 LEU C CA 1
ATOM 5659 C C . LEU A 1 416 ? 22.900 43.873 43.701 1.00 33.66 398 LEU C C 1
ATOM 5660 O O . LEU A 1 416 ? 23.400 44.995 43.862 1.00 30.27 398 LEU C O 1
ATOM 5676 N N . ALA A 1 417 ? 21.731 43.691 43.070 1.00 30.84 399 ALA C N 1
ATOM 5677 C CA . ALA A 1 417 ? 21.018 44.834 42.522 1.00 33.77 399 ALA C CA 1
ATOM 5678 C C . ALA A 1 417 ? 20.637 45.808 43.623 1.00 28.81 399 ALA C C 1
ATOM 5679 O O . ALA A 1 417 ? 20.815 47.024 43.484 1.00 33.77 399 ALA C O 1
ATOM 5686 N N . GLY A 1 418 ? 20.131 45.297 44.737 1.00 28.46 400 GLY C N 1
ATOM 5687 C CA . GLY A 1 418 ? 19.801 46.180 45.845 1.00 31.27 400 GLY C CA 1
ATOM 5688 C C . GLY A 1 418 ? 21.009 46.958 46.344 1.00 38.30 400 GLY C C 1
ATOM 5689 O O . GLY A 1 418 ? 20.910 48.148 46.653 1.00 34.29 400 GLY C O 1
ATOM 5693 N N . ALA A 1 419 ? 22.178 46.309 46.401 1.00 35.51 401 ALA C N 1
ATOM 5694 C CA . ALA A 1 419 ? 23.376 47.034 46.809 1.00 37.19 401 ALA C CA 1
ATOM 5695 C C . ALA A 1 419 ? 23.722 48.141 45.825 1.00 45.81 401 ALA C C 1
ATOM 5696 O O . ALA A 1 419 ? 24.324 49.148 46.211 1.00 39.77 401 ALA C O 1
ATOM 5703 N N . LEU A 1 420 ? 23.375 47.969 44.549 1.00 39.93 402 LEU C N 1
ATOM 5704 C CA . LEU A 1 420 ? 23.678 48.963 43.530 1.00 37.50 402 LEU C CA 1
ATOM 5705 C C . LEU A 1 420 ? 22.528 49.920 43.259 1.00 40.50 402 LEU C C 1
ATOM 5706 O O . LEU A 1 420 ? 22.625 50.729 42.334 1.00 43.53 402 LEU C O 1
ATOM 5722 N N . ASP A 1 421 ? 21.453 49.853 44.042 1.00 38.97 403 ASP C N 1
ATOM 5723 C CA . ASP A 1 421 ? 20.310 50.752 43.891 1.00 45.72 403 ASP C CA 1
ATOM 5724 C C . ASP A 1 421 ? 19.547 50.474 42.589 1.00 45.46 403 ASP C C 1
ATOM 5725 O O . ASP A 1 421 ? 19.052 51.389 41.926 1.00 42.43 403 ASP C O 1
ATOM 5734 N N . VAL A 1 422 ? 19.447 49.198 42.231 1.00 39.06 404 VAL C N 1
ATOM 5735 C CA . VAL A 1 422 ? 18.744 48.749 41.034 1.00 36.00 404 VAL C CA 1
ATOM 5736 C C . VAL A 1 422 ? 17.533 47.946 41.488 1.00 37.40 404 VAL C C 1
ATOM 5737 O O . VAL A 1 422 ? 17.681 46.993 42.259 1.00 35.91 404 VAL C O 1
ATOM 5750 N N . VAL A 1 423 ? 16.350 48.293 40.988 1.00 36.37 405 VAL C N 1
ATOM 5751 C CA . VAL A 1 423 ? 15.132 47.567 41.341 1.00 39.42 405 VAL C CA 1
ATOM 5752 C C . VAL A 1 423 ? 14.854 46.530 40.268 1.00 35.51 405 VAL C C 1
ATOM 5753 O O . VAL A 1 423 ? 14.995 46.807 39.068 1.00 39.24 405 VAL C O 1
ATOM 5766 N N . MET A 1 424 ? 14.515 45.316 40.703 1.00 35.35 406 MET C N 1
ATOM 5767 C CA . MET A 1 424 ? 14.139 44.211 39.815 1.00 33.50 406 MET C CA 1
ATOM 5768 C C . MET A 1 424 ? 12.783 43.664 40.275 1.00 31.07 406 MET C C 1
ATOM 5769 O O . MET A 1 424 ? 12.707 42.628 40.956 1.00 28.72 406 MET C O 1
ATOM 5783 N N . PRO A 1 425 ? 11.684 44.343 39.927 1.00 33.69 407 PRO C N 1
ATOM 5784 C CA . PRO A 1 425 ? 10.380 43.961 40.503 1.00 34.56 407 PRO C CA 1
ATOM 5785 C C . PRO A 1 425 ? 9.935 42.571 40.125 1.00 35.64 407 PRO C C 1
ATOM 5786 O O . PRO A 1 425 ? 9.254 41.918 40.918 1.00 33.84 407 PRO C O 1
ATOM 5797 N N . THR A 1 426 ? 10.240 42.092 38.923 1.00 30.14 408 THR C N 1
ATOM 5798 C CA . THR A 1 426 ? 9.810 40.739 38.589 1.00 27.22 408 THR C CA 1
ATOM 5799 C C . THR A 1 426 ? 10.621 39.719 39.370 1.00 26.44 408 THR C C 1
ATOM 5800 O O . THR A 1 426 ? 10.058 38.778 39.946 1.00 24.42 408 THR C O 1
ATOM 5811 N N . ALA A 1 427 ? 11.948 39.903 39.427 1.00 25.70 409 ALA C N 1
ATOM 5812 C CA . ALA A 1 427 ? 12.777 39.045 40.272 1.00 21.38 409 ALA C CA 1
ATOM 5813 C C . ALA A 1 427 ? 12.298 39.050 41.724 1.00 26.57 409 ALA C C 1
ATOM 5814 O O . ALA A 1 427 ? 12.253 38.005 42.380 1.00 22.93 409 ALA C O 1
ATOM 5821 N N . GLN A 1 428 ? 11.930 40.215 42.237 1.00 27.71 410 GLN C N 1
ATOM 5822 C CA . GLN A 1 428 ? 11.487 40.304 43.620 1.00 33.95 410 GLN C CA 1
ATOM 5823 C C . GLN A 1 428 ? 10.164 39.562 43.817 1.00 38.94 410 GLN C C 1
ATOM 5824 O O . GLN A 1 428 ? 10.005 38.803 44.783 1.00 32.45 410 GLN C O 1
ATOM 5838 N N . ARG A 1 429 ? 9.231 39.718 42.873 1.00 29.43 411 ARG C N 1
ATOM 5839 C CA . ARG A 1 429 ? 7.951 39.033 42.973 1.00 30.36 411 ARG C CA 1
ATOM 5840 C C . ARG A 1 429 ? 8.141 37.528 42.918 1.00 23.55 411 ARG C C 1
ATOM 5841 O O . ARG A 1 429 ? 7.563 36.791 43.736 1.00 25.87 411 ARG C O 1
ATOM 5862 N N . LEU A 1 430 ? 9.007 37.068 42.009 1.00 25.76 412 LEU C N 1
ATOM 5863 C CA . LEU A 1 430 ? 9.284 35.640 41.865 1.00 23.19 412 LEU C CA 1
ATOM 5864 C C . LEU A 1 430 ? 9.892 35.053 43.133 1.00 28.15 412 LEU C C 1
ATOM 5865 O O . LEU A 1 430 ? 9.548 33.937 43.536 1.00 25.05 412 LEU C O 1
ATOM 5881 N N . LEU A 1 431 ? 10.842 35.750 43.750 1.00 27.90 413 LEU C N 1
ATOM 5882 C CA . LEU A 1 431 ? 11.447 35.184 44.950 1.00 30.32 413 LEU C CA 1
ATOM 5883 C C . LEU A 1 431 ? 10.535 35.296 46.168 1.00 28.57 413 LEU C C 1
ATOM 5884 O O . LEU A 1 431 ? 10.542 34.403 47.019 1.00 26.16 413 LEU C O 1
ATOM 5900 N N . GLN A 1 432 ? 9.749 36.373 46.266 1.00 27.37 414 GLN C N 1
ATOM 5901 C CA . GLN A 1 432 ? 8.748 36.466 47.321 1.00 28.51 414 GLN C CA 1
ATOM 5902 C C . GLN A 1 432 ? 7.786 35.299 47.249 1.00 29.58 414 GLN C C 1
ATOM 5903 O O . GLN A 1 432 ? 7.422 34.716 48.274 1.00 26.29 414 GLN C O 1
ATOM 5917 N N . ARG A 1 433 ? 7.351 34.954 46.042 1.00 27.00 415 ARG C N 1
ATOM 5918 C CA . ARG A 1 433 ? 6.387 33.876 45.877 1.00 27.08 415 ARG C CA 1
ATOM 5919 C C . ARG A 1 433 ? 7.008 32.548 46.280 1.00 25.23 415 ARG C C 1
ATOM 5920 O O . ARG A 1 433 ? 6.402 31.763 47.017 1.00 26.67 415 ARG C O 1
ATOM 5941 N N . PHE A 1 434 ? 8.238 32.285 45.807 1.00 23.57 416 PHE C N 1
ATOM 5942 C CA . PHE A 1 434 ? 8.956 31.076 46.203 1.00 27.35 416 PHE C CA 1
ATOM 5943 C C . PHE A 1 434 ? 9.129 30.995 47.721 1.00 25.75 416 PHE C C 1
ATOM 5944 O O . PHE A 1 434 ? 8.860 29.948 48.340 1.00 22.70 416 PHE C O 1
ATOM 5961 N N . GLN A 1 435 ? 9.639 32.069 48.327 1.00 25.61 417 GLN C N 1
ATOM 5962 C CA . GLN A 1 435 ? 9.942 32.039 49.758 1.00 33.33 417 GLN C CA 1
ATOM 5963 C C . GLN A 1 435 ? 8.687 31.767 50.589 1.00 32.62 417 GLN C C 1
ATOM 5964 O O . GLN A 1 435 ? 8.734 31.012 51.564 1.00 32.55 417 GLN C O 1
ATOM 5978 N N . GLN A 1 436 ? 7.553 32.363 50.217 1.00 30.12 418 GLN C N 1
ATOM 5979 C CA . GLN A 1 436 ? 6.316 32.107 50.964 1.00 35.67 418 GLN C CA 1
ATOM 5980 C C . GLN A 1 436 ? 5.873 30.654 50.836 1.00 33.01 418 GLN C C 1
ATOM 5981 O O . GLN A 1 436 ? 5.478 30.032 51.825 1.00 32.71 418 GLN C O 1
ATOM 5995 N N . ALA A 1 437 ? 5.956 30.086 49.635 1.00 29.50 419 ALA C N 1
ATOM 5996 C CA . ALA A 1 437 ? 5.630 28.673 49.441 1.00 29.19 419 ALA C CA 1
ATOM 5997 C C . ALA A 1 437 ? 6.595 27.761 50.191 1.00 31.19 419 ALA C C 1
ATOM 5998 O O . ALA A 1 437 ? 6.196 26.719 50.732 1.00 33.83 419 ALA C O 1
ATOM 6005 N N . LEU A 1 438 ? 7.887 28.091 50.169 1.00 28.14 420 LEU C N 1
ATOM 6006 C CA . LEU A 1 438 ? 8.861 27.307 50.916 1.00 25.78 420 LEU C CA 1
ATOM 6007 C C . LEU A 1 438 ? 8.568 27.372 52.411 1.00 28.89 420 LEU C C 1
ATOM 6008 O O . LEU A 1 438 ? 8.629 26.354 53.108 1.00 27.80 420 LEU C O 1
ATOM 6024 N N . LYS A 1 439 ? 8.262 28.562 52.927 1.00 34.48 421 LYS C N 1
ATOM 6025 C CA . LYS A 1 439 ? 7.950 28.666 54.354 1.00 35.58 421 LYS C CA 1
ATOM 6026 C C . LYS A 1 439 ? 6.733 27.817 54.699 1.00 38.34 421 LYS C C 1
ATOM 6027 O O . LYS A 1 439 ? 6.706 27.145 55.736 1.00 38.47 421 LYS C O 1
ATOM 6046 N N . ALA A 1 440 ? 5.720 27.823 53.830 1.00 27.59 422 ALA C N 1
ATOM 6047 C CA . ALA A 1 440 ? 4.517 27.041 54.102 1.00 31.58 422 ALA C CA 1
ATOM 6048 C C . ALA A 1 440 ? 4.835 25.556 54.091 1.00 34.12 422 ALA C C 1
ATOM 6049 O O . ALA A 1 440 ? 4.351 24.805 54.946 1.00 32.65 422 ALA C O 1
ATOM 6056 N N . PHE A 1 441 ? 5.706 25.124 53.183 1.00 28.66 423 PHE C N 1
ATOM 6057 C CA . PHE A 1 441 ? 6.110 23.721 53.154 1.00 28.99 423 PHE C CA 1
ATOM 6058 C C . PHE A 1 441 ? 6.872 23.327 54.424 1.00 29.73 423 PHE C C 1
ATOM 6059 O O . PHE A 1 441 ? 6.628 22.262 55.003 1.00 30.86 423 PHE C O 1
ATOM 6076 N N . ILE A 1 442 ? 7.832 24.152 54.848 1.00 30.47 424 ILE C N 1
ATOM 6077 C CA . ILE A 1 442 ? 8.611 23.818 56.038 1.00 34.64 424 ILE C CA 1
ATOM 6078 C C . ILE A 1 442 ? 7.689 23.665 57.244 1.00 36.69 424 ILE C C 1
ATOM 6079 O O . ILE A 1 442 ? 7.931 22.831 58.131 1.00 37.91 424 ILE C O 1
ATOM 6095 N N . ASP A 1 443 ? 6.623 24.463 57.306 1.00 40.10 425 ASP C N 1
ATOM 6096 C CA . ASP A 1 443 ? 5.696 24.358 58.432 1.00 41.49 425 ASP C CA 1
ATOM 6097 C C . ASP A 1 443 ? 4.901 23.056 58.374 1.00 44.00 425 ASP C C 1
ATOM 6098 O O . ASP A 1 443 ? 4.618 22.442 59.411 1.00 48.65 425 ASP C O 1
ATOM 6107 N N . ARG A 1 444 ? 4.511 22.625 57.174 1.00 41.01 426 ARG C N 1
ATOM 6108 C CA . ARG A 1 444 ? 3.781 21.370 57.042 1.00 37.67 426 ARG C CA 1
ATOM 6109 C C . ARG A 1 444 ? 4.620 20.190 57.509 1.00 42.50 426 ARG C C 1
ATOM 6110 O O . ARG A 1 444 ? 4.122 19.297 58.205 1.00 40.61 426 ARG C O 1
ATOM 6131 N N . VAL A 1 445 ? 5.894 20.151 57.106 1.00 39.59 427 VAL C N 1
ATOM 6132 C CA . VAL A 1 445 ? 6.721 18.986 57.385 1.00 38.87 427 VAL C CA 1
ATOM 6133 C C . VAL A 1 445 ? 7.514 19.128 58.677 1.00 38.29 427 VAL C C 1
ATOM 6134 O O . VAL A 1 445 ? 8.000 18.116 59.200 1.00 45.53 427 VAL C O 1
ATOM 6147 N N . GLY A 1 446 ? 7.673 20.343 59.198 1.00 35.19 428 GLY C N 1
ATOM 6148 C CA . GLY A 1 446 ? 8.612 20.554 60.293 1.00 39.02 428 GLY C CA 1
ATOM 6149 C C . GLY A 1 446 ? 10.053 20.867 59.891 1.00 41.10 428 GLY C C 1
ATOM 6150 O O . GLY A 1 446 ? 10.712 20.113 59.155 1.00 35.79 428 GLY C O 1
ATOM 6154 N N . GLU A 1 447 ? 10.543 21.994 60.425 1.00 43.04 429 GLU C N 1
ATOM 6155 C CA . GLU A 1 447 ? 11.916 22.448 60.203 1.00 44.92 429 GLU C CA 1
ATOM 6156 C C . GLU A 1 447 ? 12.943 21.374 60.570 1.00 46.74 429 GLU C C 1
ATOM 6157 O O . GLU A 1 447 ? 13.967 21.226 59.890 1.00 39.44 429 GLU C O 1
ATOM 6169 N N . GLU A 1 448 ? 12.683 20.604 61.628 1.00 40.90 430 GLU C N 1
ATOM 6170 C CA . GLU A 1 448 ? 13.614 19.555 62.035 1.00 45.63 430 GLU C CA 1
ATOM 6171 C C . GLU A 1 448 ? 13.706 18.438 61.009 1.00 44.81 430 GLU C C 1
ATOM 6172 O O . GLU A 1 448 ? 14.662 17.652 61.044 1.00 46.38 430 GLU C O 1
ATOM 6184 N N . HIS A 1 449 ? 12.762 18.370 60.080 1.00 42.09 431 HIS C N 1
ATOM 6185 C CA . HIS A 1 449 ? 12.742 17.355 59.037 1.00 40.37 431 HIS C CA 1
ATOM 6186 C C . HIS A 1 449 ? 13.182 17.895 57.690 1.00 35.66 431 HIS C C 1
ATOM 6187 O O . HIS A 1 449 ? 12.997 17.220 56.670 1.00 33.50 431 HIS C O 1
ATOM 6201 N N . CYS A 1 450 ? 13.740 19.098 57.659 1.00 37.26 432 CYS C N 1
ATOM 6202 C CA . CYS A 1 450 ? 14.238 19.709 56.434 1.00 38.94 432 CYS C CA 1
ATOM 6203 C C . CYS A 1 450 ? 15.757 19.690 56.375 1.00 40.03 432 CYS C C 1
ATOM 6204 O O . CYS A 1 450 ? 16.434 20.023 57.355 1.00 36.35 432 CYS C O 1
ATOM 6212 N N . HIS A 1 451 ? 16.280 19.345 55.203 1.00 34.06 433 HIS C N 1
ATOM 6213 C CA . HIS A 1 451 ? 17.701 19.478 54.963 1.00 37.32 433 HIS C CA 1
ATOM 6214 C C . HIS A 1 451 ? 18.117 20.939 55.130 1.00 38.86 433 HIS C C 1
ATOM 6215 O O . HIS A 1 451 ? 17.347 21.839 54.786 1.00 34.11 433 HIS C O 1
ATOM 6229 N N . PRO A 1 452 ? 19.320 21.213 55.661 1.00 40.47 434 PRO C N 1
ATOM 6230 C CA . PRO A 1 452 ? 19.733 22.616 55.873 1.00 40.29 434 PRO C CA 1
ATOM 6231 C C . PRO A 1 452 ? 19.713 23.479 54.626 1.00 32.58 434 PRO C C 1
ATOM 6232 O O . PRO A 1 452 ? 19.588 24.707 54.745 1.00 31.23 434 PRO C O 1
ATOM 6243 N N . SER A 1 453 ? 19.852 22.890 53.436 1.00 32.95 435 SER C N 1
ATOM 6244 C CA . SER A 1 453 ? 19.751 23.680 52.212 1.00 36.27 435 SER C CA 1
ATOM 6245 C C . SER A 1 453 ? 18.398 24.374 52.093 1.00 36.00 435 SER C C 1
ATOM 6246 O O . SER A 1 453 ? 18.301 25.427 51.455 1.00 33.30 435 SER C O 1
ATOM 6254 N N . LEU A 1 454 ? 17.344 23.812 52.696 1.00 32.40 436 LEU C N 1
ATOM 6255 C CA . LEU A 1 454 ? 16.051 24.492 52.706 1.00 33.02 436 LEU C CA 1
ATOM 6256 C C . LEU A 1 454 ? 16.007 25.697 53.637 1.00 37.71 436 LEU C C 1
ATOM 6257 O O . LEU A 1 454 ? 15.033 26.460 53.573 1.00 35.00 436 LEU C O 1
ATOM 6273 N N . LEU A 1 455 ? 17.009 25.869 54.513 1.00 37.26 437 LEU C N 1
ATOM 6274 C CA . LEU A 1 455 ? 16.901 26.795 55.632 1.00 36.63 437 LEU C CA 1
ATOM 6275 C C . LEU A 1 455 ? 17.873 27.959 55.554 1.00 40.11 437 LEU C C 1
ATOM 6276 O O . LEU A 1 455 ? 17.876 28.803 56.461 1.00 40.60 437 LEU C O 1
ATOM 6292 N N . GLY A 1 456 ? 18.738 28.001 54.551 1.00 29.76 438 GLY C N 1
ATOM 6293 C CA . GLY A 1 456 ? 19.690 29.087 54.436 1.00 30.54 438 GLY C CA 1
ATOM 6294 C C . GLY A 1 456 ? 20.528 28.869 53.205 1.00 31.97 438 GLY C C 1
ATOM 6295 O O . GLY A 1 456 ? 20.474 27.811 52.568 1.00 34.76 438 GLY C O 1
ATOM 6299 N N . ASP A 1 457 ? 21.335 29.883 52.900 1.00 34.66 439 ASP C N 1
ATOM 6300 C CA . ASP A 1 457 ? 22.236 29.855 51.764 1.00 34.25 439 ASP C CA 1
ATOM 6301 C C . ASP A 1 457 ? 23.300 30.910 52.009 1.00 35.19 439 ASP C C 1
ATOM 6302 O O . ASP A 1 457 ? 23.189 31.719 52.931 1.00 37.88 439 ASP C O 1
ATOM 6311 N N . ASP A 1 458 ? 24.299 30.937 51.138 1.00 38.12 440 ASP C N 1
ATOM 6312 C CA . ASP A 1 458 ? 25.355 31.946 51.218 1.00 44.88 440 ASP C CA 1
ATOM 6313 C C . ASP A 1 458 ? 25.311 32.894 50.022 1.00 38.12 440 ASP C C 1
ATOM 6314 O O . ASP A 1 458 ? 26.350 33.323 49.514 1.00 32.45 440 ASP C O 1
ATOM 6323 N N . CYS A 1 459 ? 24.090 33.247 49.587 1.00 28.56 441 CYS C N 1
ATOM 6324 C CA . CYS A 1 459 ? 23.925 34.231 48.522 1.00 25.79 441 CYS C CA 1
ATOM 6325 C C . CYS A 1 459 ? 24.339 35.620 48.980 1.00 27.17 441 CYS C C 1
ATOM 6326 O O . CYS A 1 459 ? 24.858 36.408 48.181 1.00 28.72 441 CYS C O 1
ATOM 6334 N N . ASP A 1 460 ? 24.143 35.935 50.259 1.00 25.67 442 ASP C N 1
ATOM 6335 C CA . ASP A 1 460 ? 24.524 37.255 50.764 1.00 31.96 442 ASP C CA 1
ATOM 6336 C C . ASP A 1 460 ? 26.030 37.484 50.634 1.00 29.81 442 ASP C C 1
ATOM 6337 O O . ASP A 1 460 ? 26.473 38.514 50.115 1.00 28.98 442 ASP C O 1
ATOM 6346 N N . ARG A 1 461 ? 26.832 36.522 51.064 1.00 30.01 443 ARG C N 1
ATOM 6347 C CA . ARG A 1 461 ? 28.271 36.710 50.984 1.00 34.29 443 ARG C CA 1
ATOM 6348 C C . ARG A 1 461 ? 28.712 36.820 49.525 1.00 33.62 443 ARG C C 1
ATOM 6349 O O . ARG A 1 461 ? 29.591 37.620 49.181 1.00 28.44 443 ARG C O 1
ATOM 6370 N N . GLN A 1 462 ? 28.083 36.052 48.644 1.00 32.50 444 GLN C N 1
ATOM 6371 C CA . GLN A 1 462 ? 28.467 36.080 47.231 1.00 30.40 444 GLN C CA 1
ATOM 6372 C C . GLN A 1 462 ? 28.178 37.441 46.609 1.00 30.39 444 GLN C C 1
ATOM 6373 O O . GLN A 1 462 ? 29.024 38.012 45.898 1.00 27.32 444 GLN C O 1
ATOM 6387 N N . ALA A 1 463 ? 26.971 37.966 46.842 1.00 27.52 445 ALA C N 1
ATOM 6388 C CA . ALA A 1 463 ? 26.624 39.278 46.295 1.00 30.31 445 ALA C CA 1
ATOM 6389 C C . ALA A 1 463 ? 27.614 40.329 46.774 1.00 27.87 445 ALA C C 1
ATOM 6390 O O . ALA A 1 463 ? 28.034 41.200 46.002 1.00 30.51 445 ALA C O 1
ATOM 6397 N N . ALA A 1 464 ? 28.009 40.246 48.042 1.00 29.62 446 ALA C N 1
ATOM 6398 C CA . ALA A 1 464 ? 29.001 41.179 48.570 1.00 27.45 446 ALA C CA 1
ATOM 6399 C C . ALA A 1 464 ? 30.338 41.022 47.856 1.00 29.55 446 ALA C C 1
ATOM 6400 O O . ALA A 1 464 ? 30.987 42.013 47.492 1.00 32.42 446 ALA C O 1
ATOM 6407 N N . ILE A 1 465 ? 30.775 39.785 47.648 1.00 29.73 447 ILE C N 1
ATOM 6408 C CA . ILE A 1 465 ? 32.056 39.569 46.986 1.00 35.22 447 ILE C CA 1
ATOM 6409 C C . ILE A 1 465 ? 32.000 40.107 45.563 1.00 38.47 447 ILE C C 1
ATOM 6410 O O . ILE A 1 465 ? 32.893 40.830 45.115 1.00 36.00 447 ILE C O 1
ATOM 6426 N N . ILE A 1 466 ? 30.936 39.783 44.840 1.00 28.39 448 ILE C N 1
ATOM 6427 C CA . ILE A 1 466 ? 30.809 40.253 43.463 1.00 26.81 448 ILE C CA 1
ATOM 6428 C C . ILE A 1 466 ? 30.820 41.783 43.428 1.00 24.93 448 ILE C C 1
ATOM 6429 O O . ILE A 1 466 ? 31.502 42.398 42.599 1.00 30.80 448 ILE C O 1
ATOM 6445 N N . GLU A 1 467 ? 30.071 42.418 44.339 1.00 29.92 449 GLU C N 1
ATOM 6446 C CA . GLU A 1 467 ? 30.030 43.880 44.374 1.00 30.53 449 GLU C CA 1
ATOM 6447 C C . GLU A 1 467 ? 31.422 44.455 44.625 1.00 35.47 449 GLU C C 1
ATOM 6448 O O . GLU A 1 467 ? 31.815 45.444 43.994 1.00 36.78 449 GLU C O 1
ATOM 6460 N N . GLN A 1 468 ? 32.158 43.860 45.570 1.00 33.88 450 GLN C N 1
ATOM 6461 C CA . GLN A 1 468 ? 33.507 44.322 45.902 1.00 34.13 450 GLN C CA 1
ATOM 6462 C C . GLN A 1 468 ? 34.414 44.227 44.686 1.00 35.76 450 GLN C C 1
ATOM 6463 O O . GLN A 1 468 ? 35.126 45.178 44.350 1.00 36.36 450 GLN C O 1
ATOM 6477 N N . GLN A 1 469 ? 34.383 43.090 43.995 1.00 32.54 451 GLN C N 1
ATOM 6478 C CA . GLN A 1 469 ? 35.251 42.933 42.833 1.00 30.08 451 GLN C CA 1
ATOM 6479 C C . GLN A 1 469 ? 34.907 43.942 41.746 1.00 35.93 451 GLN C C 1
ATOM 6480 O O . GLN A 1 469 ? 35.803 44.556 41.160 1.00 32.47 451 GLN C O 1
ATOM 6494 N N . TRP A 1 470 ? 33.611 44.112 41.451 1.00 37.76 452 TRP C N 1
ATOM 6495 C CA . TRP A 1 470 ? 33.179 45.006 40.383 1.00 38.77 452 TRP C CA 1
ATOM 6496 C C . TRP A 1 470 ? 33.562 46.456 40.671 1.00 38.73 452 TRP C C 1
ATOM 6497 O O . TRP A 1 470 ? 34.009 47.178 39.775 1.00 41.69 452 TRP C O 1
ATOM 6518 N N . ARG A 1 471 ? 33.355 46.912 41.910 1.00 41.29 453 ARG C N 1
ATOM 6519 C CA . ARG A 1 471 ? 33.698 48.289 42.267 1.00 46.95 453 ARG C CA 1
ATOM 6520 C C . ARG A 1 471 ? 35.199 48.545 42.184 1.00 46.01 453 ARG C C 1
ATOM 6521 O O . ARG A 1 471 ? 35.622 49.684 41.971 1.00 51.89 453 ARG C O 1
ATOM 6542 N N . SER A 1 472 ? 36.009 47.511 42.355 1.00 41.75 454 SER C N 1
ATOM 6543 C CA . SER A 1 472 ? 37.459 47.662 42.310 1.00 44.04 454 SER C CA 1
ATOM 6544 C C . SER A 1 472 ? 37.990 47.893 40.905 1.00 50.78 454 SER C C 1
ATOM 6545 O O . SER A 1 472 ? 39.210 48.028 40.752 1.00 49.58 454 SER C O 1
ATOM 6553 N N . GLN A 1 473 ? 37.127 47.936 39.887 1.00 60.70 455 GLN C N 1
ATOM 6554 C CA . GLN A 1 473 ? 37.573 48.022 38.491 1.00 55.09 455 GLN C CA 1
ATOM 6555 C C . GLN A 1 473 ? 37.242 49.384 37.884 1.00 62.18 455 GLN C C 1
ATOM 6556 O O . GLN A 1 473 ? 36.223 49.557 37.207 1.00 68.27 455 GLN C O 1
#

Nearest PDB structures (foldseek):
  6c4m-assembly1_C-2  TM=1.002E+00  e=2.174E-84  Yersinia pestis
  6c4l-assembly1_C-2  TM=1.000E+00  e=1.180E-79  Yersinia pestis
  6pbp-assembly1_A  TM=9.429E-01  e=7.953E-44  Pseudomonas aeruginosa PAO1
  6pbn-assembly1_B  TM=9.320E-01  e=4.647E-42  Pseudomonas aeruginosa PAO1
  6c4n-assembly1_B  TM=9.221E-01  e=8.694E-41  Pseudomonas aeruginosa PAO1

Radius of gyration: 21.07 Å; Cα contacts (8 Å, |Δi|>4): 802; chains: 1; bounding box: 55×52×52 Å

Sequence (418 aa):
MHNTLPTLILGAGPAAIQLAVDISATGDARLGLYNRPSTKGERLKQYLALTPTLYLQGTGKAQATQKESSVTIDCYIDQLAQAVGDWQRLILAVPADHYYAVLQQIPWAALPQLKSVILLSSSMGSGLMVQNLLNAAGKRDVEVISLSSYYADTKYIQPYRAYTKAFKQRIYLANQWGNAGSAEMSWLTAVLARHHIDTLPCSNLLAAERFSITNYVHPPLALADTTLQALFYPEQRSQYLYKTQPEGPVCPAVIADLAGLADDYKRLLNRLGVEEINLLRFLNDDNYPVPASMVSRRWIDEFPQLPPLEQQYALFVRYTALLVDFSAVKVATVYQDANALWHLPRVPLEDVHKLRTLLLLAGALDVVMPTAQRLLQRFQQALKAFIDRVGEEHCHPSLLGDDCDRQAAIIEQQWRSQ

Foldseek 3Di:
DVLAAAEEEEAQAQLVLVVQQLSVVLHNYAYEYEDAPDVLLVVLVVVCVPPQKFWEAEAAPLNVLGHTDMHGHRYYDRFLCPVADAGAEYEYPDFLLCPVVSLVRHPVVRHVNHAEYEDQAYAQLSQLLVCLSCVVVVNNRHWYKYKQGHFFAKHAVVSRYIYTHGGFQEIEMETAQLDCPDPVNVSVQSSNVSSNYYYHYANHGNQRNLLNLCLLQQLLQCLAPQNLCCALVVPDDWAARLDDPPRGPQDLVSLLLSLLQLVQVCQLQVLLVYHHDQNLLSCAVRPNHFDCVQAPVCCSVCVVVDPSVSVSSNVSSVSVRVVCVSRPHIRHYWDADPVQATDGPVRVLSNLLSLLLSCLLCVVSVGDRVSSVVSNVSNLVSLVVSCVVVPVVRHDCSSVDGCSNVSSVSSNVSSVVD

Solvent-accessible surface area: 18010 Å² total; per-residue (Å²): 181,45,49,62,15,22,0,1,0,0,5,4,25,31,20,1,4,0,4,0,7,0,1,54,56,31,19,134,16,98,3,0,2,18,11,162,74,35,118,42,2,70,107,1,78,115,40,7,95,147,58,61,27,1,94,2,88,9,46,58,160,3,93,83,31,3,122,142,35,69,5,74,6,82,43,40,18,16,89,5,77,97,0,61,32,64,8,30,1,0,1,0,22,25,53,7,15,81,2,27,39,11,1,106,101,7,43,24,104,39,0,101,92,13,104,0,0,1,0,7,41,3,7,7,1,10,0,11,4,0,27,19,18,2,76,88,42,66,31,185,134,3,17,0,0,0,3,4,25,31,3,9,46,9,90,68,132,82,1,31,129,7,72,0,77,31,36,50,75,68,1,18,5,0,0,35,138,26,72,58,63,13,52,1,5,65,12,5,56,52,1,1,50,89,8,142,4,72,28,55,80,19,90,52,5,10,9,0,1,44,14,4,34,43,6,5,4,29,2,0,0,2,0,2,94,55,3,6,96,4,2,5,103,56,165,72,224,54,20,59,7,21,44,50,66,113,102,0,0,1,26,99,71,9,1,33,7,0,4,13,0,17,61,2,2,86,104,2,2,67,99,11,66,11,125,48,19,26,4,0,67,6,0,7,41,9,23,82,98,16,82,64,106,75,0,41,111,117,28,1,90,76,7,58,139,14,77,91,140,45,17,41,134,0,0,63,18,3,2,48,12,24,47,167,141,42,40,58,64,111,14,50,46,3,101,91,44,107,120,53,45,46,29,5,13,177,43,3,26,32,7,4,25,30,1,60,11,2,38,76,1,0,50,47,0,130,16,100,1,69,9,0,89,102,0,12,109,52,3,53,138,25,9,127,46,4,19,119,111,34,18,104,130,87,7,55,88,33,6,77,47,56,56,2,94,128,15,7,46,2,5,36,112,23,52,129,84,135

Secondary structure (DSSP, 8-state):
-GGG--EEEE--SHHHHHHHHHHHHHS---EEEE--SSHHHHHHHHHHHH--EEEEEE-GGGGGT--SEEEE-SEEES-GGG--SS--EEEE-S-GGGHHHHHTTS-GGG-TT--EEEETT--TTHHHHHHHHHHHTT-TTSEEEEESS-SEEEE---TTEEEEEEE-SEEEEEETT--TT-HHHHHHHHHHHTTT-EEEE-SSHHHHHTT-HHHHHHHHHHTSHHHHHHHH-TTSPPPBTTSBTTTSSBSHHHHHHHHHHHHHHHHHHHHTT-PPP-HHHIIIIII----TTTS-HHHHHHGGGS-HHHHHHHHHHHHHHHT--GGG-BPP--EE-TTS-EE--HHHHHHHHHHHHHHHHHHHTT---HHHHHHHHHHHHHHHHHHHHH-GGGB-GGGT--SHHHHHHHHHHHHHT-